Protein 2C1I (pdb70)

Organism: Streptococcus pneumoniae (strain ATCC BAA-255 / R6) (NCBI:txid171101)

Structure (mmCIF, N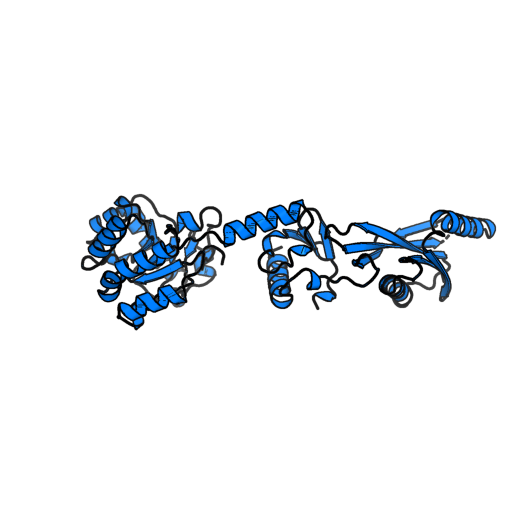/CA/C/O backbone):
data_2C1I
#
_entry.id   2C1I
#
_cell.length_a   56.275
_cell.length_b   79.239
_cell.length_c   100.377
_cell.angle_alpha   90.00
_cell.angle_beta   90.00
_cell.angle_gamma   90.00
#
_symmetry.space_group_name_H-M   'P 21 21 21'
#
loop_
_entity.id
_entity.type
_entity.pdbx_description
1 polymer 'PEPTIDOGLYCAN GLCNAC DEACETYLASE'
2 non-polymer '2-(N-MORPHOLINO)-ETHANESULFONIC ACID'
3 non-polymer 'ZINC ION'
4 non-polymer 'SULFATE ION'
5 water water
#
loop_
_atom_site.group_PDB
_atom_site.id
_atom_site.type_symbol
_atom_site.label_atom_id
_atom_site.label_alt_id
_atom_site.label_comp_id
_atom_site.label_asym_id
_atom_site.label_entity_id
_atom_site.label_seq_id
_atom_site.pdbx_PDB_ins_code
_atom_site.Cartn_x
_atom_site.Cartn_y
_atom_site.Cartn_z
_atom_site.occupancy
_atom_site.B_iso_or_equiv
_atom_site.auth_seq_id
_atom_site.auth_comp_id
_atom_site.auth_asym_id
_atom_site.auth_atom_id
_atom_site.pdbx_PDB_model_num
ATOM 1 N N . PHE A 1 14 ? 55.957 2.696 48.503 1.00 33.33 46 PHE A N 1
ATOM 2 C CA . PHE A 1 14 ? 54.857 2.984 47.516 1.00 33.27 46 PHE A CA 1
ATOM 3 C C . PHE A 1 14 ? 53.812 3.947 48.087 1.00 32.09 46 PHE A C 1
ATOM 4 O O . PHE A 1 14 ? 53.448 4.948 47.460 1.00 31.17 46 PHE A O 1
ATOM 12 N N . GLU A 1 15 ? 53.301 3.623 49.269 1.00 30.78 47 GLU A N 1
ATOM 13 C CA . GLU A 1 15 ? 52.265 4.420 49.896 1.00 29.68 47 GLU A CA 1
ATOM 14 C C . GLU A 1 15 ? 52.736 5.839 50.057 1.00 27.11 47 GLU A C 1
ATOM 15 O O . GLU A 1 15 ? 51.970 6.798 49.850 1.00 24.66 47 GLU A O 1
ATOM 21 N N . GLN A 1 16 ? 54.000 5.986 50.426 1.00 26.84 48 GLN A N 1
ATOM 22 C CA . GLN A 1 16 ? 54.623 7.295 50.592 1.00 26.93 48 GLN A CA 1
ATOM 23 C C . GLN A 1 16 ? 54.737 8.040 49.253 1.00 26.05 48 GLN A C 1
ATOM 24 O O . GLN A 1 16 ? 54.675 9.292 49.187 1.00 23.71 48 GLN A O 1
ATOM 30 N N . LYS A 1 17 ? 54.895 7.288 48.172 1.00 24.47 49 LYS A N 1
ATOM 31 C CA . LYS A 1 17 ? 54.988 7.922 46.873 1.00 23.62 49 LYS A CA 1
ATOM 32 C C . LYS A 1 17 ? 53.609 8.509 46.505 1.00 22.06 49 LYS A C 1
ATOM 33 O O . LYS A 1 17 ? 53.519 9.617 45.968 1.00 19.96 49 LYS A O 1
ATOM 39 N N . ILE A 1 18 ? 52.522 7.786 46.777 1.00 21.19 50 ILE A N 1
ATOM 40 C CA . ILE A 1 18 ? 51.154 8.245 46.524 1.00 20.05 50 ILE A CA 1
ATOM 41 C C . ILE A 1 18 ? 50.897 9.497 47.391 1.00 17.46 50 ILE A C 1
ATOM 42 O O . ILE A 1 18 ? 50.314 10.507 46.927 1.00 16.95 50 ILE A O 1
ATOM 47 N N . GLU A 1 19 ? 51.319 9.467 48.657 1.00 16.89 51 GLU A N 1
ATOM 48 C CA . GLU A 1 19 ? 51.168 10.611 49.538 1.00 16.94 51 GLU A CA 1
ATOM 49 C C . GLU A 1 19 ? 51.894 11.799 48.977 1.00 15.49 51 GLU A C 1
ATOM 50 O O . GLU A 1 19 ? 51.360 12.904 49.030 1.00 15.21 51 GLU A O 1
ATOM 56 N N . SER A 1 20 ? 53.067 11.602 48.380 1.00 15.32 52 SER A N 1
ATOM 57 C CA . SER A 1 20 ? 53.825 12.744 47.834 1.00 15.46 52 SER A CA 1
ATOM 58 C C . SER A 1 20 ? 53.123 13.324 46.639 1.00 13.98 52 SER A C 1
ATOM 59 O O . SER A 1 20 ? 53.089 14.534 46.481 1.00 13.95 52 SER A O 1
ATOM 62 N N . LEU A 1 21 ? 52.507 12.476 45.808 1.00 13.59 53 LEU A N 1
ATOM 63 C CA . LEU A 1 21 ? 51.728 13.002 44.651 1.00 13.10 53 LEU A CA 1
ATOM 64 C C . LEU A 1 21 ? 50.553 13.845 45.129 1.00 12.61 53 LEU A C 1
ATOM 65 O O . LEU A 1 21 ? 50.299 14.900 44.600 1.00 13.58 53 LEU A O 1
ATOM 70 N N . LYS A 1 22 ? 49.845 13.366 46.153 1.00 12.99 54 LYS A N 1
ATOM 71 C CA . LYS A 1 22 ? 48.717 14.119 46.701 1.00 12.95 54 LYS A CA 1
ATOM 72 C C . LYS A 1 22 ? 49.187 15.415 47.320 1.00 11.53 54 LYS A C 1
ATOM 73 O O . LYS A 1 22 ? 48.538 16.456 47.147 1.00 12.03 54 LYS A O 1
ATOM 79 N N . LYS A 1 23 ? 50.340 15.386 48.011 1.00 11.74 55 LYS A N 1
ATOM 80 C CA . LYS A 1 23 ? 50.843 16.605 48.630 1.00 11.45 55 LYS A CA 1
ATOM 81 C C . LYS A 1 23 ? 51.255 17.612 47.526 1.00 12.18 55 LYS A C 1
ATOM 82 O O . LYS A 1 23 ? 50.953 18.801 47.625 1.00 12.77 55 LYS A O 1
ATOM 88 N N . GLU A 1 24 ? 51.902 17.129 46.478 1.00 11.88 56 GLU A N 1
ATOM 89 C CA . GLU A 1 24 ? 52.338 18.024 45.395 1.00 12.54 56 GLU A CA 1
ATOM 90 C C . GLU A 1 24 ? 51.126 18.707 44.782 1.00 11.84 56 GLU A C 1
ATOM 91 O O . GLU A 1 24 ? 51.144 19.941 44.534 1.00 12.12 56 GLU A O 1
ATOM 97 N N . LYS A 1 25 ? 50.054 17.940 44.509 1.00 11.98 57 LYS A N 1
ATOM 98 C CA . LYS A 1 25 ? 48.881 18.541 43.898 1.00 12.01 57 LYS A CA 1
ATOM 99 C C . LYS A 1 25 ? 48.201 19.531 44.824 1.00 11.74 57 LYS A C 1
ATOM 100 O O . LYS A 1 25 ? 47.741 20.571 44.345 1.00 12.86 57 LYS A O 1
ATOM 106 N N . ASP A 1 26 ? 48.142 19.259 46.143 1.00 11.60 58 ASP A N 1
ATOM 107 C CA . ASP A 1 26 ? 47.599 20.275 47.028 1.00 12.63 58 ASP A CA 1
ATOM 108 C C . ASP A 1 26 ? 48.462 21.515 47.051 1.00 12.91 58 ASP A C 1
ATOM 109 O O . ASP A 1 26 ? 47.959 22.644 47.080 1.00 13.75 58 ASP A O 1
ATOM 114 N N . ASP A 1 27 ? 49.778 21.327 47.054 1.00 12.22 59 ASP A N 1
ATOM 115 C CA . ASP A 1 27 ? 50.640 22.490 47.076 1.00 12.79 59 ASP A CA 1
ATOM 116 C C . ASP A 1 27 ? 50.432 23.334 45.816 1.00 13.20 59 ASP A C 1
ATOM 117 O O . ASP A 1 27 ? 50.512 24.573 45.877 1.00 14.58 59 ASP A O 1
ATOM 122 N N . GLN A 1 28 ? 50.211 22.678 44.669 1.00 12.04 60 GLN A N 1
ATOM 123 C CA . GLN A 1 28 ? 50.002 23.365 43.400 1.00 13.08 60 GLN A CA 1
ATOM 124 C C . GLN A 1 28 ? 48.634 24.001 43.280 1.00 13.51 60 GLN A C 1
ATOM 125 O O . GLN A 1 28 ? 48.504 25.080 42.679 1.00 15.29 60 GLN A O 1
ATOM 131 N N . LEU A 1 29 ? 47.584 23.305 43.769 1.00 13.88 61 LEU A N 1
ATOM 132 C CA . LEU A 1 29 ? 46.226 23.602 43.354 1.00 15.66 61 LEU A CA 1
ATOM 133 C C . LEU A 1 29 ? 45.243 23.903 44.457 1.00 14.84 61 LEU A C 1
ATOM 134 O O . LEU A 1 29 ? 44.073 24.179 44.164 1.00 16.88 61 LEU A O 1
ATOM 139 N N . SER A 1 30 ? 45.652 23.844 45.719 1.00 16.42 62 SER A N 1
ATOM 140 C CA . SER A 1 30 ? 44.629 23.960 46.756 1.00 17.74 62 SER A CA 1
ATOM 141 C C . SER A 1 30 ? 43.862 25.307 46.688 1.00 18.12 62 SER A C 1
ATOM 142 O O . SER A 1 30 ? 42.629 25.353 46.874 1.00 18.21 62 SER A O 1
ATOM 145 N N . GLU A 1 31 ? 44.561 26.393 46.397 1.00 18.31 63 GLU A N 1
ATOM 146 C CA . GLU A 1 31 ? 44.018 27.750 46.414 1.00 20.95 63 GLU A CA 1
ATOM 147 C C . GLU A 1 31 ? 43.090 27.997 45.259 1.00 19.98 63 GLU A C 1
ATOM 148 O O . GLU A 1 31 ? 43.414 27.682 44.113 1.00 22.37 63 GLU A O 1
ATOM 154 N N . GLY A 1 32 ? 41.913 28.540 45.560 1.00 19.46 64 GLY A N 1
ATOM 155 C CA . GLY A 1 32 ? 40.964 28.899 44.487 1.00 19.68 64 GLY A CA 1
ATOM 156 C C . GLY A 1 32 ? 40.156 27.740 43.936 1.00 16.96 64 GLY A C 1
ATOM 157 O O . GLY A 1 32 ? 39.374 27.892 43.002 1.00 18.29 64 GLY A O 1
ATOM 158 N N . ASN A 1 33 ? 40.317 26.567 44.563 1.00 16.41 65 ASN A N 1
ATOM 159 C CA . ASN A 1 33 ? 39.628 25.341 44.191 1.00 15.66 65 ASN A CA 1
ATOM 160 C C . ASN A 1 33 ? 39.020 24.663 45.398 1.00 15.36 65 ASN A C 1
ATOM 161 O O . ASN A 1 33 ? 39.453 24.891 46.515 1.00 17.30 65 ASN A O 1
ATOM 166 N N . GLN A 1 34 ? 38.001 23.844 45.176 1.00 15.10 66 GLN A N 1
ATOM 167 C CA . GLN A 1 34 ? 37.510 22.916 46.183 1.00 14.70 66 GLN A CA 1
ATOM 168 C C . GLN A 1 34 ? 37.830 21.519 45.681 1.00 14.18 66 GLN A C 1
ATOM 169 O O . GLN A 1 34 ? 37.619 21.163 44.524 1.00 15.36 66 GLN A O 1
ATOM 175 N N . LYS A 1 35 ? 38.352 20.717 46.578 1.00 13.88 67 LYS A N 1
ATOM 176 C CA . LYS A 1 35 ? 38.869 19.382 46.232 1.00 13.82 67 LYS A CA 1
ATOM 177 C C . LYS A 1 35 ? 37.834 18.309 46.542 1.00 13.84 67 LYS A C 1
ATOM 178 O O . LYS A 1 35 ? 37.421 18.167 47.694 1.00 14.94 67 LYS A O 1
ATOM 184 N N . GLU A 1 36 ? 37.494 17.541 45.526 1.00 13.08 68 GLU A N 1
ATOM 185 C CA . GLU A 1 36 ? 36.615 16.370 45.662 1.00 13.83 68 GLU A CA 1
ATOM 186 C C . GLU A 1 36 ? 37.491 15.109 45.574 1.00 13.02 68 GLU A C 1
ATOM 187 O O . GLU A 1 36 ? 38.456 15.076 44.811 1.00 13.93 68 GLU A O 1
ATOM 193 N N . HIS A 1 37 ? 37.141 14.084 46.328 1.00 12.14 69 HIS A N 1
ATOM 194 C CA . HIS A 1 37 ? 37.908 12.853 46.348 1.00 11.54 69 HIS A CA 1
ATOM 195 C C . HIS A 1 37 ? 36.936 11.682 46.443 1.00 11.60 69 HIS A C 1
ATOM 196 O O . HIS A 1 37 ? 35.996 11.704 47.265 1.00 12.29 69 HIS A O 1
ATOM 203 N N . PHE A 1 38 ? 37.159 10.652 45.616 1.00 12.46 70 PHE A N 1
ATOM 204 C CA . PHE A 1 38 ? 36.253 9.497 45.600 1.00 13.43 70 PHE A CA 1
ATOM 205 C C . PHE A 1 38 ? 36.936 8.401 44.843 1.00 15.10 70 PHE A C 1
ATOM 206 O O . PHE A 1 38 ? 37.893 8.607 44.149 1.00 15.81 70 PHE A O 1
ATOM 214 N N . ARG A 1 39 ? 36.405 7.197 44.977 1.00 17.22 71 ARG A N 1
ATOM 215 C CA . ARG A 1 39 ? 36.844 6.107 44.126 1.00 19.71 71 ARG A CA 1
ATOM 216 C C . ARG A 1 39 ? 35.714 5.737 43.183 1.00 21.59 71 ARG A C 1
ATOM 217 O O . ARG A 1 39 ? 34.550 5.851 43.522 1.00 22.36 71 ARG A O 1
ATOM 225 N N . GLN A 1 40 ? 36.080 5.386 41.969 1.00 22.71 72 GLN A N 1
ATOM 226 C CA . GLN A 1 40 ? 35.104 4.879 41.036 1.00 24.51 72 GLN A CA 1
ATOM 227 C C . GLN A 1 40 ? 35.672 3.643 40.387 1.00 24.81 72 GLN A C 1
ATOM 228 O O . GLN A 1 40 ? 36.610 3.736 39.600 1.00 25.71 72 GLN A O 1
ATOM 234 N N . GLY A 1 41 ? 35.058 2.492 40.661 1.00 25.25 73 GLY A N 1
ATOM 235 C CA . GLY A 1 41 ? 35.683 1.252 40.289 1.00 26.56 73 GLY A CA 1
ATOM 236 C C . GLY A 1 41 ? 37.007 1.127 41.022 1.00 26.58 73 GLY A C 1
ATOM 237 O O . GLY A 1 41 ? 37.073 1.372 42.241 1.00 28.54 73 GLY A O 1
ATOM 238 N N . GLN A 1 42 ? 38.046 0.726 40.296 1.00 26.03 74 GLN A N 1
ATOM 239 C CA . GLN A 1 42 ? 39.371 0.553 40.888 1.00 26.20 74 GLN A CA 1
ATOM 240 C C . GLN A 1 42 ? 40.122 1.892 40.916 1.00 25.55 74 GLN A C 1
ATOM 241 O O . GLN A 1 42 ? 41.251 1.983 41.434 1.00 27.71 74 GLN A O 1
ATOM 247 N N . ALA A 1 43 ? 39.513 2.931 40.354 1.00 23.70 75 ALA A N 1
ATOM 248 C CA . ALA A 1 43 ? 40.234 4.206 4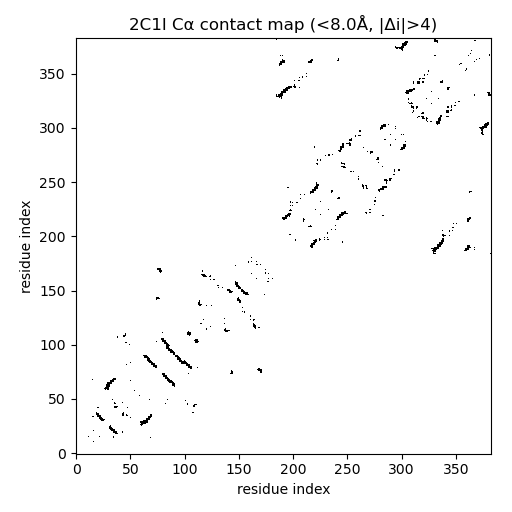0.231 1.00 22.22 75 ALA A CA 1
ATOM 249 C C . ALA A 1 43 ? 40.026 5.094 41.453 1.00 20.77 75 ALA A C 1
ATOM 250 O O . ALA A 1 43 ? 38.931 5.153 42.000 1.00 23.40 75 ALA A O 1
ATOM 252 N N . GLU A 1 44 ? 41.094 5.725 41.920 1.00 18.06 76 GLU A N 1
ATOM 253 C CA . GLU A 1 44 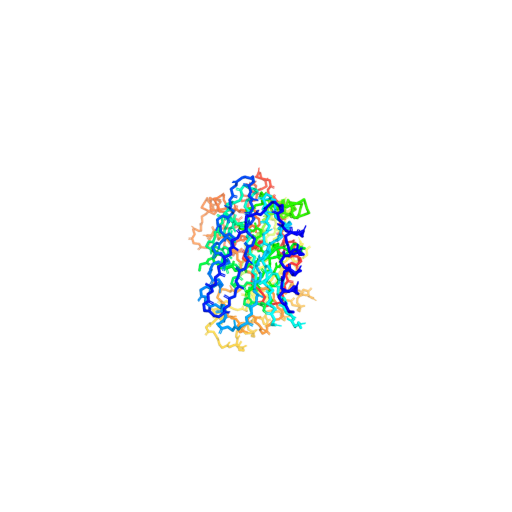? 40.982 6.812 42.896 1.00 16.57 76 GLU A CA 1
ATOM 254 C C . GLU A 1 44 ? 41.057 8.146 42.172 1.00 15.37 76 GLU A C 1
ATOM 255 O O . GLU A 1 44 ? 41.981 8.359 41.378 1.00 16.99 76 GLU A O 1
ATOM 261 N N . VAL A 1 45 ? 40.102 9.031 42.465 1.00 13.82 77 VAL A N 1
ATOM 262 C CA . VAL A 1 45 ? 39.980 10.304 41.741 1.00 13.65 77 VAL A CA 1
ATOM 263 C C . VAL A 1 45 ? 40.036 11.500 42.712 1.00 12.74 77 VAL A C 1
ATOM 264 O O . VAL A 1 45 ? 39.384 11.475 43.757 1.00 13.42 77 VAL A O 1
ATOM 268 N N . ILE A 1 46 ? 40.804 12.534 42.322 1.00 12.03 78 ILE A N 1
ATOM 269 C CA . ILE A 1 46 ? 40.863 13.796 43.023 1.00 11.98 78 ILE A CA 1
ATOM 270 C C . ILE A 1 46 ? 40.623 14.892 41.995 1.00 12.49 78 ILE A C 1
ATOM 271 O O . ILE A 1 46 ? 41.324 14.971 40.982 1.00 14.32 78 ILE A O 1
ATOM 276 N N . ALA A 1 47 ? 39.548 15.676 42.194 1.00 12.94 79 ALA A N 1
ATOM 277 C CA . ALA A 1 47 ? 39.169 16.743 41.275 1.00 13.12 79 ALA A CA 1
ATOM 278 C C . ALA A 1 47 ? 39.247 18.070 42.004 1.00 13.00 79 ALA A C 1
ATOM 279 O O . ALA A 1 47 ? 38.638 18.204 43.098 1.00 13.98 79 ALA A O 1
ATOM 281 N N . TYR A 1 48 ? 39.906 19.045 41.375 1.00 12.67 80 TYR A N 1
ATOM 282 C CA . TYR A 1 48 ? 39.942 20.413 41.897 1.00 13.13 80 TYR A CA 1
ATOM 283 C C . TYR A 1 48 ? 38.984 21.261 41.094 1.00 14.21 80 TYR A C 1
ATOM 284 O O . TYR A 1 48 ? 39.263 21.553 39.933 1.00 16.25 80 TYR A O 1
ATOM 293 N N . TYR A 1 49 ? 37.840 21.601 41.686 1.00 15.17 81 TYR A N 1
ATOM 294 C CA . TYR A 1 49 ? 36.816 22.403 41.001 1.00 16.15 81 TYR A CA 1
ATOM 295 C C . TYR A 1 49 ? 37.094 23.852 41.305 1.00 15.67 81 TYR A C 1
ATOM 296 O O . TYR A 1 49 ? 37.193 24.236 42.460 1.00 16.87 81 TYR A O 1
ATOM 305 N N . PRO A 1 50 ? 37.120 24.699 40.269 1.00 17.09 82 PRO A N 1
ATOM 306 C CA . PRO A 1 50 ? 37.455 26.072 40.480 1.00 16.54 82 PRO A CA 1
ATOM 307 C C . PRO A 1 50 ? 36.311 26.849 41.093 1.00 17.34 82 PRO A C 1
ATOM 308 O O . PRO A 1 50 ? 35.130 26.599 40.790 1.00 17.05 82 PRO A O 1
ATOM 312 N N . LEU A 1 51 ? 36.685 27.822 41.922 1.00 17.97 83 LEU A N 1
ATOM 313 C CA . LEU A 1 51 ? 35.757 28.773 42.533 1.00 19.86 83 LEU A CA 1
ATOM 314 C C . LEU A 1 51 ? 35.700 30.065 41.716 1.00 20.02 83 LEU A C 1
ATOM 315 O O . LEU A 1 51 ? 36.693 30.513 41.144 1.00 20.69 83 LEU A O 1
ATOM 320 N N . GLN A 1 52 ? 34.530 30.678 41.686 1.00 20.17 84 GLN A N 1
ATOM 321 C CA . GLN A 1 52 ? 34.440 32.064 41.201 1.00 23.01 84 GLN A CA 1
ATOM 322 C C . GLN A 1 52 ? 33.831 32.780 42.382 1.00 23.94 84 GLN A C 1
ATOM 323 O O . GLN A 1 52 ? 32.700 32.480 42.786 1.00 24.12 84 GLN A O 1
ATOM 329 N N . GLY A 1 53 ? 34.647 33.656 42.976 1.00 26.68 85 GLY A N 1
ATOM 330 C CA . GLY A 1 53 ? 34.460 34.096 44.350 1.00 28.68 85 GLY A CA 1
ATOM 331 C C . GLY A 1 53 ? 34.522 32.926 45.319 1.00 29.39 85 GLY A C 1
ATOM 332 O O . GLY A 1 53 ? 35.603 32.331 45.549 1.00 32.07 85 GLY A O 1
ATOM 333 N N . GLU A 1 54 ? 33.355 32.601 45.872 1.00 30.81 86 GLU A N 1
ATOM 334 C CA . GLU A 1 54 ? 33.204 31.586 46.909 1.00 30.26 86 GLU A CA 1
ATOM 335 C C . GLU A 1 54 ? 32.257 30.490 46.445 1.00 29.36 86 GLU A C 1
ATOM 336 O O . GLU A 1 54 ? 31.747 29.708 47.260 1.00 31.80 86 GLU A O 1
ATOM 342 N N . LYS A 1 55 ? 32.042 30.414 45.132 1.00 27.07 87 LYS A N 1
ATOM 343 C CA . LYS A 1 55 ? 31.124 29.461 44.542 1.00 24.00 87 LYS A CA 1
ATOM 344 C C . LYS A 1 55 ? 31.767 28.585 43.436 1.00 22.69 87 LYS A C 1
ATOM 345 O O . LYS A 1 55 ? 32.432 29.091 42.526 1.00 21.31 87 LYS A O 1
ATOM 351 N N . VAL A 1 56 ? 31.549 27.269 43.510 1.00 20.05 88 VAL A N 1
ATOM 352 C CA . VAL A 1 56 ? 32.036 26.354 42.470 1.00 19.60 88 VAL A CA 1
ATOM 353 C C . VAL A 1 56 ? 31.412 26.725 41.120 1.00 18.62 88 VAL A C 1
ATOM 354 O O . VAL A 1 56 ? 30.208 26.976 41.024 1.00 18.28 88 VAL A O 1
ATOM 358 N N . ILE A 1 57 ? 32.230 26.774 40.074 1.00 17.34 89 ILE A N 1
ATOM 359 C CA . ILE A 1 57 ? 31.760 27.076 38.725 1.00 17.24 89 ILE A CA 1
ATOM 360 C C . ILE A 1 57 ? 31.017 25.872 38.195 1.00 16.77 89 ILE A C 1
ATOM 361 O O . ILE A 1 57 ? 31.618 24.819 37.879 1.00 17.02 89 ILE A O 1
ATOM 366 N N . SER A 1 58 ? 29.692 25.993 38.152 1.00 17.30 90 SER A N 1
ATOM 367 C CA . SER A 1 58 ? 28.856 24.812 37.947 1.00 18.59 90 SER A CA 1
ATOM 368 C C . SER A 1 58 ? 29.133 24.089 36.639 1.00 17.17 90 SER A C 1
ATOM 369 O O . SER A 1 58 ? 29.179 22.858 36.622 1.00 18.81 90 SER A O 1
ATOM 372 N N . SER A 1 59 ? 29.323 24.825 35.542 1.00 16.78 91 SER A N 1
ATOM 373 C CA . SER A 1 59 ? 29.457 24.172 34.266 1.00 17.20 91 SER A CA 1
ATOM 374 C C . SER A 1 59 ? 30.837 23.456 34.153 1.00 18.04 91 SER A C 1
ATOM 375 O O . SER A 1 59 ? 30.986 22.537 33.378 1.00 19.47 91 SER A O 1
ATOM 378 N N . VAL A 1 60 ? 31.847 23.853 34.937 1.00 17.20 92 VAL A N 1
ATOM 379 C CA . VAL A 1 60 ? 33.123 23.147 34.944 1.00 18.41 92 VAL A CA 1
ATOM 380 C C . VAL A 1 60 ? 33.012 21.817 35.706 1.00 18.12 92 VAL A C 1
ATOM 381 O O . VAL A 1 60 ? 33.492 20.757 35.245 1.00 19.06 92 VAL A O 1
ATOM 385 N N . ARG A 1 61 ? 32.341 21.869 36.852 1.00 17.88 93 ARG A N 1
ATOM 386 C CA . ARG A 1 61 ? 32.069 20.660 37.636 1.00 19.20 93 ARG A CA 1
ATOM 387 C C . ARG A 1 61 ? 31.309 19.653 36.749 1.00 19.86 93 ARG A C 1
ATOM 388 O O . ARG A 1 61 ? 31.599 18.464 36.733 1.00 20.29 93 ARG A O 1
ATOM 396 N N . GLU A 1 62 ? 30.313 20.128 35.990 1.00 20.33 94 GLU A N 1
ATOM 397 C CA . GLU A 1 62 ? 29.589 19.245 35.080 1.00 21.69 94 GLU A CA 1
ATOM 398 C C . GLU A 1 62 ? 30.450 18.604 34.014 1.00 21.55 94 GLU A C 1
ATOM 399 O O . GLU A 1 62 ? 30.314 17.393 33.743 1.00 22.01 94 GLU A O 1
ATOM 405 N N . LEU A 1 63 ? 31.357 19.379 33.409 1.00 21.07 95 LEU A N 1
ATOM 406 C CA . LEU A 1 63 ? 32.186 18.779 32.375 1.00 21.08 95 LEU A CA 1
ATOM 407 C C . LEU A 1 63 ? 33.073 17.672 32.972 1.00 20.58 95 LEU A C 1
ATOM 408 O O . LEU A 1 63 ? 33.214 16.583 32.398 1.00 19.98 95 LEU A O 1
ATOM 413 N N . ILE A 1 64 ? 33.643 17.930 34.153 1.00 19.32 96 ILE A N 1
ATOM 414 C CA . ILE A 1 64 ? 34.483 16.907 34.831 1.00 19.28 96 ILE A CA 1
ATOM 415 C C . ILE A 1 64 ? 33.652 15.665 35.161 1.00 19.40 96 ILE A C 1
ATOM 416 O O . ILE A 1 64 ? 34.069 14.532 34.901 1.00 18.67 96 ILE A O 1
ATOM 421 N N . ASN A 1 65 ? 32.458 15.878 35.720 1.00 19.40 97 ASN A N 1
ATOM 422 C CA . ASN A 1 65 ? 31.598 14.748 36.096 1.00 20.08 97 ASN A CA 1
ATOM 423 C C . ASN A 1 65 ? 31.194 13.906 34.887 1.00 20.26 97 ASN A C 1
ATOM 424 O O . ASN A 1 65 ? 31.064 12.679 34.972 1.00 20.49 97 ASN A O 1
ATOM 429 N N . GLN A 1 66 ? 31.013 14.567 33.750 1.00 20.85 98 GLN A N 1
ATOM 430 C CA . GLN A 1 66 ? 30.708 13.830 32.552 1.00 21.00 98 GLN A CA 1
ATOM 431 C C . GLN A 1 66 ? 31.841 12.905 32.132 1.00 20.40 98 GLN A C 1
ATOM 432 O O . GLN A 1 66 ? 31.608 11.768 31.706 1.00 20.07 98 GLN A O 1
ATOM 438 N N . ASP A 1 67 ? 33.072 13.390 32.271 1.00 19.19 99 ASP A N 1
ATOM 439 C CA . ASP A 1 67 ? 34.209 12.567 31.917 1.00 18.73 99 ASP A CA 1
ATOM 440 C C . ASP A 1 67 ? 34.318 11.382 32.888 1.00 18.67 99 ASP A C 1
ATOM 441 O O . ASP A 1 67 ? 34.597 10.250 32.473 1.00 19.53 99 ASP A O 1
ATOM 446 N N . VAL A 1 68 ? 34.104 11.646 34.183 1.00 18.40 100 VAL A N 1
ATOM 447 C CA . VAL A 1 68 ? 34.065 10.574 35.173 1.00 19.65 100 VAL A CA 1
ATOM 448 C C . VAL A 1 68 ? 33.039 9.461 34.816 1.00 20.90 100 VAL A C 1
ATOM 449 O O . VAL A 1 68 ? 33.304 8.262 34.928 1.00 21.43 100 VAL A O 1
ATOM 453 N N . LYS A 1 69 ? 31.855 9.849 34.367 1.00 23.67 101 LYS A N 1
ATOM 454 C CA . LYS A 1 69 ? 30.832 8.835 34.005 1.00 25.47 101 LYS A CA 1
ATOM 455 C C . LYS A 1 69 ? 31.180 8.000 32.796 1.00 26.85 101 LYS A C 1
ATOM 456 O O . LYS A 1 69 ? 30.923 6.794 32.751 1.00 25.99 101 LYS A O 1
ATOM 462 N N . ASP A 1 70 ? 31.760 8.644 31.799 1.00 28.65 102 ASP A N 1
ATOM 463 C CA . ASP A 1 70 ? 31.770 8.045 30.465 1.00 30.75 102 ASP A CA 1
ATOM 464 C C . ASP A 1 70 ? 33.113 7.469 30.092 1.00 32.05 102 ASP A C 1
ATOM 465 O O . ASP A 1 70 ? 33.190 6.463 29.383 1.00 32.67 102 ASP A O 1
ATOM 470 N N . LYS A 1 71 ? 34.169 8.125 30.553 1.00 32.21 103 LYS A N 1
ATOM 471 C CA . LYS A 1 71 ? 35.498 7.890 30.009 1.00 33.91 103 LYS A CA 1
ATOM 472 C C . LYS A 1 71 ? 36.504 7.430 31.051 1.00 34.53 103 LYS A C 1
ATOM 473 O O . LYS A 1 71 ? 37.614 7.013 30.709 1.00 35.46 103 LYS A O 1
ATOM 479 N N . LEU A 1 72 ? 36.122 7.515 32.320 1.00 35.20 104 LEU A N 1
ATOM 480 C CA . LEU A 1 72 ? 37.002 7.077 33.396 1.00 35.99 104 LEU A CA 1
ATOM 481 C C . LEU A 1 72 ? 37.041 5.555 33.435 1.00 36.29 104 LEU A C 1
ATOM 482 O O . LEU A 1 72 ? 36.020 4.907 33.642 1.00 36.68 104 LEU A O 1
ATOM 487 N N . GLU A 1 73 ? 38.223 4.981 33.245 1.00 36.55 105 GLU A N 1
ATOM 488 C CA . GLU A 1 73 ? 38.350 3.525 33.204 1.00 36.94 105 GLU A CA 1
ATOM 489 C C . GLU A 1 73 ? 38.612 2.938 34.578 1.00 36.64 105 GLU A C 1
ATOM 490 O O . GLU A 1 73 ? 39.301 3.547 35.396 1.00 37.24 105 GLU A O 1
ATOM 496 N N . SER A 1 74 ? 38.038 1.762 34.835 1.00 36.64 106 SER A N 1
ATOM 497 C CA . SER A 1 74 ? 38.208 1.091 36.122 1.00 36.20 106 SER A CA 1
ATOM 498 C C . SER A 1 74 ? 39.532 0.327 36.172 1.00 36.02 106 SER A C 1
ATOM 499 O O . SER A 1 74 ? 39.565 -0.914 36.181 1.00 36.74 106 SER A O 1
ATOM 502 N N . LYS A 1 75 ? 40.622 1.094 36.193 1.00 35.00 107 LYS A N 1
ATOM 503 C CA . LYS A 1 75 ? 41.982 0.567 36.293 1.00 34.03 107 LYS A CA 1
ATOM 504 C C . LYS A 1 75 ? 42.543 1.020 37.653 1.00 32.50 107 LYS A C 1
ATOM 505 O O . LYS A 1 75 ? 42.015 1.970 38.275 1.00 31.72 107 LYS A O 1
ATOM 511 N N . ASP A 1 76 ? 43.581 0.335 38.131 1.00 30.73 108 ASP A N 1
ATOM 512 C CA . ASP A 1 76 ? 44.251 0.698 39.372 1.00 29.65 108 ASP A CA 1
ATOM 513 C C . ASP A 1 76 ? 45.113 1.921 39.093 1.00 28.33 108 ASP A C 1
ATOM 514 O O . ASP A 1 76 ? 46.334 1.837 38.822 1.00 27.93 108 ASP A O 1
ATOM 519 N N . ASN A 1 77 ? 44.447 3.067 39.112 1.00 25.13 109 ASN A N 1
ATOM 520 C CA . ASN A 1 77 ? 45.157 4.308 38.900 1.00 23.34 109 ASN A CA 1
ATOM 521 C C . ASN A 1 77 ? 44.722 5.387 39.878 1.00 20.68 109 ASN A C 1
ATOM 522 O O . ASN A 1 77 ? 43.730 5.255 40.594 1.00 19.62 109 ASN A O 1
ATOM 527 N N . LEU A 1 78 ? 45.507 6.454 39.884 1.00 17.07 110 LEU A N 1
ATOM 528 C CA . LEU A 1 78 ? 45.177 7.693 40.611 1.00 16.39 110 LEU A CA 1
ATOM 529 C C . LEU A 1 78 ? 44.977 8.790 39.554 1.00 14.62 110 LEU A C 1
ATOM 530 O O . LEU A 1 78 ? 45.867 9.001 38.737 1.00 15.14 110 LEU A O 1
ATOM 535 N N . VAL A 1 79 ? 43.781 9.397 39.507 1.00 14.79 111 VAL A N 1
ATOM 536 C CA . VAL A 1 79 ? 43.409 10.345 38.459 1.00 13.77 111 VAL A CA 1
ATOM 537 C C . VAL A 1 79 ? 43.178 11.705 39.098 1.00 13.97 111 VAL A C 1
ATOM 538 O O . VAL A 1 79 ? 42.438 11.810 40.102 1.00 14.95 111 VAL A O 1
ATOM 542 N N . PHE A 1 80 ? 43.778 12.745 38.539 1.00 13.12 112 PHE A N 1
ATOM 543 C CA . PHE A 1 80 ? 43.520 14.124 38.938 1.00 13.41 112 PHE A CA 1
ATOM 544 C C . PHE A 1 80 ? 42.865 14.891 37.824 1.00 13.42 112 PHE A C 1
ATOM 545 O O . PHE A 1 80 ? 43.229 14.755 36.653 1.00 15.82 112 PHE A O 1
ATOM 553 N N . TYR A 1 81 ? 41.890 15.713 38.193 1.00 13.42 113 TYR A N 1
ATOM 554 C CA . TYR A 1 81 ? 41.339 16.732 37.304 1.00 13.18 113 TYR A CA 1
ATOM 555 C C . TYR A 1 81 ? 41.566 18.095 37.926 1.00 13.91 113 TYR A C 1
ATOM 556 O O . TYR A 1 81 ? 41.459 18.281 39.136 1.00 14.65 113 TYR A O 1
ATOM 565 N N . TYR A 1 82 ? 41.901 19.072 37.086 1.00 14.98 114 TYR A N 1
ATOM 566 C CA . TYR A 1 82 ? 42.012 20.446 37.544 1.00 15.45 114 TYR A CA 1
ATOM 567 C C . TYR A 1 82 ? 41.904 21.382 36.363 1.00 15.14 114 TYR A C 1
ATOM 568 O O . TYR A 1 82 ? 41.834 20.931 35.212 1.00 16.75 114 TYR A O 1
ATOM 577 N N . THR A 1 83 ? 41.876 22.684 36.659 1.00 16.16 115 THR A N 1
ATOM 578 C CA . THR A 1 83 ? 41.654 23.671 35.579 1.00 15.74 115 THR A CA 1
ATOM 579 C C . THR A 1 83 ? 42.561 24.870 35.719 1.00 17.77 115 THR A C 1
ATOM 580 O O . THR A 1 83 ? 43.182 25.117 36.781 1.00 19.03 115 THR A O 1
ATOM 584 N N . GLU A 1 84 ? 42.621 25.629 34.633 1.00 16.72 116 GLU A N 1
ATOM 585 C CA . GLU A 1 84 ? 43.256 26.921 34.680 1.00 18.83 116 GLU A CA 1
ATOM 586 C C . GLU A 1 84 ? 42.398 27.879 33.921 1.00 17.89 116 GLU A C 1
ATOM 587 O O . GLU A 1 84 ? 41.839 27.502 32.936 1.00 18.84 116 GLU A O 1
ATOM 593 N N . GLN A 1 85 ? 42.301 29.102 34.414 1.00 17.73 117 GLN A N 1
ATOM 594 C CA . GLN A 1 85 ? 41.627 30.147 33.677 1.00 18.16 117 GLN A CA 1
ATOM 595 C C . GLN A 1 85 ? 42.543 30.746 32.595 1.00 17.52 117 GLN A C 1
ATOM 596 O O . GLN A 1 85 ? 43.744 30.897 32.793 1.00 19.12 117 GLN A O 1
ATOM 602 N N . GLU A 1 86 ? 41.974 31.055 31.446 1.00 17.05 118 GLU A N 1
ATOM 603 C CA . GLU A 1 86 ? 42.701 31.739 30.402 1.00 18.69 118 GLU A CA 1
ATOM 604 C C . GLU A 1 86 ? 41.769 32.777 29.797 1.00 16.63 118 GLU A C 1
ATOM 605 O O . GLU A 1 86 ? 40.531 32.708 29.952 1.00 17.87 118 GLU A O 1
ATOM 611 N N . GLU A 1 87 ? 42.351 33.743 29.104 1.00 17.08 119 GLU A N 1
ATOM 612 C CA . GLU A 1 87 ? 41.570 34.673 28.291 1.00 17.92 119 GLU A CA 1
ATOM 613 C C . GLU A 1 87 ? 40.916 33.942 27.140 1.00 18.06 119 GLU A C 1
ATOM 614 O O . GLU A 1 87 ? 41.438 32.933 26.662 1.00 18.61 119 GLU A O 1
ATOM 620 N N . SER A 1 88 ? 39.778 34.434 26.688 1.00 17.43 120 SER A N 1
ATOM 621 C CA . SER A 1 88 ? 39.064 33.781 25.613 1.00 18.01 120 SER A CA 1
ATOM 622 C C . SER A 1 88 ? 39.359 34.438 24.275 1.00 18.43 120 SER A C 1
ATOM 623 O O . SER A 1 88 ? 39.099 33.839 23.228 1.00 20.43 120 SER A O 1
ATOM 626 N N . GLY A 1 89 ? 39.848 35.678 24.301 1.00 17.65 121 GLY A N 1
ATOM 627 C CA . GLY A 1 89 ? 39.993 36.479 23.059 1.00 18.49 121 GLY A CA 1
ATOM 628 C C . GLY A 1 89 ? 38.743 37.287 22.740 1.00 18.90 121 GLY A C 1
ATOM 629 O O . GLY A 1 89 ? 38.757 38.011 21.761 1.00 19.08 121 GLY A O 1
ATOM 630 N N . LEU A 1 90 ? 37.681 37.129 23.544 1.00 18.07 122 LEU A N 1
ATOM 631 C CA . LEU A 1 90 ? 36.428 37.924 23.449 1.00 18.50 122 LEU A CA 1
ATOM 632 C C . LEU A 1 90 ? 36.274 38.722 24.733 1.00 18.86 122 LEU A C 1
ATOM 633 O O . LEU A 1 90 ? 36.701 38.268 25.818 1.00 19.23 122 LEU A O 1
ATOM 638 N N . LYS A 1 91 ? 35.647 39.891 24.633 1.00 18.49 123 LYS A N 1
ATOM 639 C CA . LYS A 1 91 ? 35.504 40.810 25.763 1.00 19.38 123 LYS A CA 1
ATOM 640 C C . LYS A 1 91 ? 34.482 40.260 26.762 1.00 18.75 123 LYS A C 1
ATOM 641 O O . LYS A 1 91 ? 33.378 39.867 26.381 1.00 18.50 123 LYS A O 1
ATOM 647 N N . GLY A 1 92 ? 34.903 40.166 28.029 1.00 19.03 124 GLY A N 1
ATOM 648 C CA . GLY A 1 92 ? 34.042 39.759 29.134 1.00 20.15 124 GLY A CA 1
ATOM 649 C C . GLY A 1 92 ? 33.817 38.264 29.178 1.00 18.76 124 GLY A C 1
ATOM 650 O O . GLY A 1 92 ? 32.905 37.793 29.874 1.00 21.17 124 GLY A O 1
ATOM 651 N N . VAL A 1 93 ? 34.626 37.512 28.426 1.00 17.01 125 VAL A N 1
ATOM 652 C CA . VAL A 1 93 ? 34.512 36.041 28.423 1.00 16.20 125 VAL A CA 1
ATOM 653 C C . VAL A 1 93 ? 35.864 35.452 28.789 1.00 16.70 125 VAL A C 1
ATOM 654 O O . VAL A 1 93 ? 36.893 35.908 28.290 1.00 16.55 125 VAL A O 1
ATOM 658 N N . VAL A 1 94 ? 35.855 34.467 29.684 1.00 16.29 126 VAL A N 1
ATOM 659 C CA . VAL A 1 94 ? 37.092 33.739 30.049 1.00 16.57 126 VAL A CA 1
ATOM 660 C C . VAL A 1 94 ? 36.898 32.260 29.799 1.00 16.92 126 VAL A C 1
ATOM 661 O O . VAL A 1 94 ? 35.739 31.778 29.719 1.00 17.29 126 VAL A O 1
ATOM 665 N N . ASN A 1 95 ? 38.007 31.529 29.670 1.00 16.23 127 ASN A N 1
ATOM 666 C CA . ASN A 1 95 ? 37.915 30.093 29.493 1.00 17.63 127 ASN A CA 1
ATOM 667 C C . ASN A 1 95 ? 38.446 29.367 30.725 1.00 16.43 127 ASN A C 1
ATOM 668 O O . ASN A 1 95 ? 39.362 29.847 31.376 1.00 16.57 127 ASN A O 1
ATOM 673 N N . ARG A 1 96 ? 37.870 28.203 31.002 1.00 16.97 128 ARG A N 1
ATOM 674 C CA . ARG A 1 96 ? 38.499 27.212 31.882 1.00 16.83 128 ARG A CA 1
ATOM 675 C C . ARG A 1 96 ? 38.942 26.046 31.036 1.00 18.20 128 ARG A C 1
ATOM 676 O O . ARG A 1 96 ? 38.135 25.389 30.402 1.00 19.56 128 ARG A O 1
ATOM 684 N N . ASN A 1 97 ? 40.255 25.804 31.018 1.00 18.32 129 ASN A N 1
ATOM 685 C CA . ASN A 1 97 ? 40.805 24.612 30.406 1.00 19.74 129 ASN A CA 1
ATOM 686 C C . ASN A 1 97 ? 40.884 23.497 31.449 1.00 19.19 129 ASN A C 1
ATOM 687 O O . ASN A 1 97 ? 41.363 23.758 32.562 1.00 18.99 129 ASN A O 1
ATOM 692 N N . VAL A 1 98 ? 40.444 22.285 31.089 1.00 18.59 130 VAL A N 1
ATOM 693 C CA . VAL A 1 98 ? 40.463 21.101 31.999 1.00 18.97 130 VAL A CA 1
ATOM 694 C C . VAL A 1 98 ? 41.571 20.119 31.635 1.00 19.39 130 VAL A C 1
ATOM 695 O O . VAL A 1 98 ? 41.645 19.658 30.483 1.00 19.80 130 VAL A O 1
ATOM 699 N N . THR A 1 99 ? 42.419 19.853 32.630 1.00 18.20 131 THR A N 1
ATOM 700 C CA . THR A 1 99 ? 43.494 18.896 32.553 1.00 18.65 131 THR A CA 1
ATOM 701 C C . THR A 1 99 ? 43.089 17.635 33.332 1.00 17.06 131 THR A C 1
ATOM 702 O O . THR A 1 99 ? 42.564 17.688 34.430 1.00 16.47 131 THR A O 1
ATOM 706 N N . LYS A 1 100 ? 43.392 16.492 32.738 1.00 17.13 132 LYS A N 1
ATOM 707 C CA . LYS A 1 100 ? 43.223 15.186 33.347 1.00 16.78 132 LYS A CA 1
ATOM 708 C C . LYS A 1 100 ? 44.581 14.477 33.392 1.00 16.71 132 LYS A C 1
ATOM 709 O O . LYS A 1 100 ? 45.286 14.361 32.348 1.00 18.38 132 LYS A O 1
ATOM 715 N N . GLN A 1 101 ? 44.965 14.000 34.552 1.00 16.06 133 GLN A N 1
ATOM 716 C CA . GLN A 1 101 ? 46.241 13.296 34.682 1.00 14.80 133 GLN A CA 1
ATOM 717 C C . GLN A 1 101 ? 45.982 11.967 35.292 1.00 14.33 133 GLN A C 1
ATOM 718 O O . GLN A 1 101 ? 45.362 11.899 36.324 1.00 14.92 133 GLN A O 1
ATOM 724 N N . ILE A 1 102 ? 46.520 10.915 34.678 1.00 13.81 134 ILE A N 1
ATOM 725 C CA . ILE A 1 102 ? 46.375 9.576 35.174 1.00 14.75 134 ILE A CA 1
ATOM 726 C C . ILE A 1 102 ? 47.742 9.020 35.564 1.00 14.42 134 ILE A C 1
ATOM 727 O O . ILE A 1 102 ? 48.654 8.921 34.727 1.00 14.43 134 ILE A O 1
ATOM 732 N N . TYR A 1 103 ? 47.866 8.564 36.798 1.00 13.87 135 TYR A N 1
ATOM 733 C CA . TYR A 1 103 ? 49.041 7.854 37.271 1.00 13.43 135 TYR A CA 1
ATOM 734 C C . TYR A 1 103 ? 48.750 6.364 37.360 1.00 14.07 135 TYR A C 1
ATOM 735 O O . TYR A 1 103 ? 47.733 5.952 37.936 1.00 15.74 135 TYR A O 1
ATOM 744 N N . ASP A 1 104 ? 49.701 5.604 36.865 1.00 13.70 136 ASP A N 1
ATOM 745 C CA . ASP A 1 104 ? 49.682 4.127 37.019 1.00 15.60 136 ASP A CA 1
ATOM 746 C C . ASP A 1 104 ? 50.730 3.819 38.090 1.00 17.83 136 ASP A C 1
ATOM 747 O O . ASP A 1 104 ? 51.905 4.081 37.847 1.00 22.26 136 ASP A O 1
ATOM 752 N N . ILE A 1 110 ? 56.260 4.464 38.892 1.00 26.33 142 ILE A N 1
ATOM 753 C CA . ILE A 1 110 ? 55.311 5.569 38.651 1.00 25.13 142 ILE A CA 1
ATOM 754 C C . ILE A 1 110 ? 55.312 6.040 37.192 1.00 23.10 142 ILE A C 1
ATOM 755 O O . ILE A 1 110 ? 56.209 6.770 36.753 1.00 26.45 142 ILE A O 1
ATOM 760 N N . GLU A 1 111 ? 54.294 5.614 36.436 1.00 18.90 143 GLU A N 1
ATOM 761 C CA . GLU A 1 111 ? 54.071 6.145 35.087 1.00 15.44 143 GLU A CA 1
ATOM 762 C C . GLU A 1 111 ? 52.937 7.172 35.203 1.00 14.03 143 GLU A C 1
ATOM 763 O O . GLU A 1 111 ? 52.020 7.027 36.007 1.00 14.08 143 GLU A O 1
ATOM 769 N N . GLU A 1 112 ? 52.979 8.193 34.360 1.00 13.26 144 GLU A N 1
ATOM 770 C CA . GLU A 1 112 ? 51.863 9.138 34.299 1.00 13.04 144 GLU A CA 1
ATOM 771 C C . GLU A 1 112 ? 51.650 9.627 32.885 1.00 12.52 144 GLU A C 1
ATOM 772 O O . GLU A 1 112 ? 52.600 9.740 32.133 1.00 12.53 144 GLU A O 1
ATOM 778 N N . THR A 1 113 ? 50.409 10.001 32.590 1.00 13.08 145 THR A N 1
ATOM 779 C CA . THR A 1 113 ? 50.050 10.668 31.330 1.00 14.07 145 THR A CA 1
ATOM 780 C C . THR A 1 113 ? 49.067 11.748 31.640 1.00 14.64 145 THR A C 1
ATOM 781 O O . THR A 1 113 ? 48.115 11.515 32.387 1.00 16.05 145 THR A O 1
ATOM 785 N N . GLU A 1 114 ? 49.257 12.910 31.009 1.00 15.27 146 GLU A N 1
ATOM 786 C CA . GLU A 1 114 ? 48.293 13.992 31.202 1.00 17.60 146 GLU A CA 1
ATOM 787 C C . GLU A 1 114 ? 47.774 14.415 29.862 1.00 18.59 146 GLU A C 1
ATOM 788 O O . GLU A 1 114 ? 48.448 14.286 28.839 1.00 17.94 146 GLU A O 1
ATOM 794 N N . LYS A 1 115 ? 46.543 14.874 29.872 1.00 19.67 147 LYS A N 1
ATOM 795 C CA . LYS A 1 115 ? 45.933 15.674 28.840 1.00 23.90 147 LYS A CA 1
ATOM 796 C C . LYS A 1 115 ? 45.598 17.135 29.291 1.00 25.03 147 LYS A C 1
ATOM 797 O O . LYS A 1 115 ? 44.733 17.288 30.149 1.00 24.55 147 LYS A O 1
ATOM 803 N N . THR A 1 116 ? 46.246 18.181 28.729 1.00 26.89 148 THR A N 1
ATOM 804 C CA . THR A 1 116 ? 45.761 19.598 28.918 1.00 28.65 148 THR A CA 1
ATOM 805 C C . THR A 1 116 ? 44.635 19.877 27.932 1.00 29.45 148 THR A C 1
ATOM 806 O O . THR A 1 116 ? 44.577 19.261 26.857 1.00 30.80 148 THR A O 1
ATOM 810 N N . SER A 1 117 ? 43.764 20.840 28.250 1.00 30.49 149 SER A N 1
ATOM 811 C CA . SER A 1 117 ? 42.499 20.986 27.535 1.00 31.25 149 SER A CA 1
ATOM 812 C C . SER A 1 117 ? 41.924 19.622 27.084 1.00 30.92 149 SER A C 1
ATOM 813 O O . SER A 1 117 ? 41.660 19.423 25.911 1.00 32.22 149 SER A O 1
ATOM 816 N N . LEU A 1 118 ? 41.766 18.689 28.027 1.00 30.29 150 LEU A N 1
ATOM 817 C CA . LEU A 1 118 ? 40.872 17.539 27.852 1.00 30.50 150 LEU A CA 1
ATOM 818 C C . LEU A 1 118 ? 39.554 18.109 27.368 1.00 30.69 150 LEU A C 1
ATOM 819 O O . LEU A 1 118 ? 38.859 17.505 26.555 1.00 31.63 150 LEU A O 1
ATOM 824 N N . GLY A 1 119 ? 39.220 19.278 27.905 1.00 30.21 151 GLY A N 1
ATOM 825 C CA . GLY A 1 119 ? 38.026 20.028 27.534 1.00 29.75 151 GLY A CA 1
ATOM 826 C C . GLY A 1 119 ? 38.196 21.499 27.870 1.00 29.71 151 GLY A C 1
ATOM 827 O O . GLY A 1 119 ? 39.172 21.898 28.521 1.00 30.42 151 GLY A O 1
ATOM 828 N N . LYS A 1 120 ? 37.233 22.310 27.431 1.00 29.12 152 LYS A N 1
ATOM 829 C CA . LYS A 1 120 ? 37.229 23.728 27.761 1.00 28.64 152 LYS A CA 1
ATOM 830 C C . LYS A 1 120 ? 35.815 24.253 27.896 1.00 27.52 152 LYS A C 1
ATOM 831 O O . LYS A 1 120 ? 34.912 23.814 27.168 1.00 27.79 152 LYS A O 1
ATOM 837 N N . VAL A 1 121 ? 35.609 25.167 28.841 1.00 25.76 153 VAL A N 1
ATOM 838 C CA . VAL A 1 121 ? 34.327 25.869 28.929 1.00 24.48 153 VAL A CA 1
ATOM 839 C C . VAL A 1 121 ? 34.571 27.353 28.847 1.00 22.03 153 VAL A C 1
ATOM 840 O O . VAL A 1 121 ? 35.585 27.856 29.290 1.00 21.10 153 VAL A O 1
ATOM 844 N N . HIS A 1 122 ? 33.667 28.051 28.185 1.00 19.25 154 HIS A N 1
ATOM 845 C CA . HIS A 1 122 ? 33.725 29.508 28.108 1.00 18.00 154 HIS A CA 1
ATOM 846 C C . HIS A 1 122 ? 32.724 30.032 29.129 1.00 16.97 154 HIS A C 1
ATOM 847 O O . HIS A 1 122 ? 31.607 29.479 29.288 1.00 17.98 154 HIS A O 1
ATOM 854 N N . LEU A 1 123 ? 33.097 31.132 29.766 1.00 16.38 155 LEU A N 1
ATOM 855 C CA . LEU A 1 123 ? 32.404 31.640 30.923 1.00 16.89 155 LEU A CA 1
ATOM 856 C C . LEU A 1 123 ? 32.358 33.144 30.912 1.00 17.75 155 LEU A C 1
ATOM 857 O O . LEU A 1 123 ? 33.261 33.799 30.446 1.00 17.49 155 LEU A O 1
ATOM 862 N N . THR A 1 124 ? 31.283 33.695 31.438 1.00 19.32 156 THR A N 1
ATOM 863 C CA . THR A 1 124 ? 31.253 35.091 31.803 1.00 21.09 156 THR A CA 1
ATOM 864 C C . THR A 1 124 ? 32.197 35.253 33.009 1.00 22.34 156 THR A C 1
ATOM 865 O O . THR A 1 124 ? 32.660 34.254 33.640 1.00 21.41 156 THR A O 1
ATOM 869 N N . GLU A 1 125 ? 32.600 36.499 33.279 1.00 25.40 157 GLU A N 1
ATOM 870 C CA . GLU A 1 125 ? 33.509 36.750 34.390 1.00 25.88 157 GLU A CA 1
ATOM 871 C C . GLU A 1 125 ? 32.936 36.285 35.732 1.00 25.70 157 GLU A C 1
ATOM 872 O O . GLU A 1 125 ? 33.697 35.941 36.648 1.00 27.01 157 GLU A O 1
ATOM 878 N N . ASP A 1 126 ? 31.614 36.214 35.839 1.00 25.22 158 ASP A N 1
ATOM 879 C CA . ASP A 1 126 ? 30.982 35.801 37.104 1.00 25.57 158 ASP A CA 1
ATOM 880 C C . ASP A 1 126 ? 30.646 34.308 37.092 1.00 24.24 158 ASP A C 1
ATOM 881 O O . ASP A 1 126 ? 29.884 33.786 37.943 1.00 24.26 158 ASP A O 1
ATOM 886 N N . GLY A 1 127 ? 31.239 33.591 36.146 1.00 22.06 159 GLY A N 1
ATOM 887 C CA . GLY A 1 127 ? 31.186 32.123 36.222 1.00 21.99 159 GLY A CA 1
ATOM 888 C C . GLY A 1 127 ? 29.959 31.437 35.629 1.00 20.42 159 GLY A C 1
ATOM 889 O O . GLY A 1 127 ? 29.708 30.266 35.966 1.00 20.82 159 GLY A O 1
ATOM 890 N N . GLN A 1 128 ? 29.258 32.107 34.705 1.00 20.15 160 GLN A N 1
ATOM 891 C CA . GLN A 1 128 ? 28.070 31.517 34.061 1.00 19.61 160 GLN A CA 1
ATOM 892 C C . GLN A 1 128 ? 28.403 31.072 32.629 1.00 19.59 160 GLN A C 1
ATOM 893 O O . GLN A 1 128 ? 29.383 31.554 32.037 1.00 19.05 160 GLN A O 1
ATOM 899 N N . PRO A 1 129 ? 27.694 30.081 32.079 1.00 18.74 161 PRO A N 1
ATOM 900 C CA . PRO A 1 129 ? 28.054 29.543 30.756 1.00 18.56 161 PRO A CA 1
ATOM 901 C C . PRO A 1 129 ? 27.965 30.585 29.617 1.00 18.70 161 PRO A C 1
ATOM 902 O O . PRO A 1 129 ? 27.027 31.386 29.576 1.00 17.97 161 PRO A O 1
ATOM 906 N N . PHE A 1 130 ? 28.992 30.622 28.761 1.00 17.18 162 PHE A N 1
ATOM 907 C CA . PHE A 1 130 ? 28.941 31.409 27.496 1.00 18.18 162 PHE A CA 1
ATOM 908 C C . PHE A 1 130 ? 29.011 30.457 26.309 1.00 19.35 162 PHE A C 1
ATOM 909 O O . PHE A 1 130 ? 29.942 29.671 26.211 1.00 18.73 162 PHE A O 1
ATOM 917 N N . THR A 1 131 ? 28.039 30.510 25.384 1.00 18.78 163 THR A N 1
ATOM 918 C CA . THR A 1 131 ? 28.042 29.554 24.276 1.00 20.24 163 THR A CA 1
ATOM 919 C C . THR A 1 131 ? 28.152 30.271 22.914 1.00 20.63 163 THR A C 1
ATOM 920 O O . THR A 1 131 ? 27.953 31.497 22.825 1.00 18.64 163 THR A O 1
ATOM 924 N N . LEU A 1 132 ? 28.539 29.530 21.871 1.00 21.57 164 LEU A N 1
ATOM 925 C CA . LEU A 1 132 ? 28.910 30.130 20.580 1.00 22.61 164 LEU A CA 1
ATOM 926 C C . LEU A 1 132 ? 27.830 31.029 19.975 1.00 22.47 164 LEU A C 1
ATOM 927 O O . LEU A 1 132 ? 28.139 32.018 19.314 1.00 19.84 164 LEU A O 1
ATOM 932 N N . ASP A 1 133 ? 26.579 30.665 20.217 1.00 22.40 165 ASP A N 1
ATOM 933 C CA . ASP A 1 133 ? 25.426 31.413 19.688 1.00 23.08 165 ASP A CA 1
ATOM 934 C C . ASP A 1 133 ? 25.351 32.837 20.231 1.00 23.11 165 ASP A C 1
ATOM 935 O O . ASP A 1 133 ? 24.846 33.733 19.553 1.00 21.17 165 ASP A O 1
ATOM 940 N N . GLN A 1 134 ? 25.855 33.057 21.449 1.00 22.91 166 GLN A N 1
ATOM 941 C CA . GLN A 1 134 ? 25.846 34.388 22.078 1.00 22.83 166 GLN A CA 1
ATOM 942 C C . GLN A 1 134 ? 26.765 35.371 21.393 1.00 22.73 166 GLN A C 1
ATOM 943 O O . GLN A 1 134 ? 26.675 36.578 21.619 1.00 22.33 166 GLN A O 1
ATOM 949 N N . LEU A 1 135 ? 27.621 34.858 20.525 1.00 23.30 167 LEU A N 1
ATOM 950 C CA . LEU A 1 135 ? 28.554 35.711 19.803 1.00 23.63 167 LEU A CA 1
ATOM 951 C C . LEU A 1 135 ? 27.864 36.486 18.673 1.00 24.05 167 LEU A C 1
ATOM 952 O O . LEU A 1 135 ? 28.396 37.475 18.159 1.00 24.13 167 LEU A O 1
ATOM 957 N N . PHE A 1 136 ? 26.675 36.023 18.330 1.00 24.17 168 PHE A N 1
ATOM 958 C CA . PHE A 1 136 ? 25.978 36.527 17.155 1.00 24.95 168 PHE A CA 1
ATOM 959 C C . PHE A 1 136 ? 24.658 37.195 17.503 1.00 26.03 168 PHE A C 1
ATOM 960 O O . PHE A 1 136 ? 23.947 36.777 18.403 1.00 24.37 168 PHE A O 1
ATOM 968 N N . SER A 1 137 ? 24.338 38.251 16.750 1.00 26.97 169 SER A N 1
ATOM 969 C CA . SER A 1 137 ? 23.018 38.877 16.811 1.00 28.74 169 SER A CA 1
ATOM 970 C C . SER A 1 137 ? 21.943 37.971 16.202 1.00 29.58 169 SER A C 1
ATOM 971 O O . SER A 1 137 ? 20.788 38.027 16.609 1.00 29.71 169 SER A O 1
ATOM 974 N N . ASP A 1 138 ? 22.344 37.142 15.234 1.00 30.54 170 ASP A N 1
ATOM 975 C CA . ASP A 1 138 ? 21.447 36.219 14.529 1.00 31.36 170 ASP A CA 1
ATOM 976 C C . ASP A 1 138 ? 22.028 34.811 14.500 1.00 31.82 170 ASP A C 1
ATOM 977 O O . ASP A 1 138 ? 22.760 34.462 13.572 1.00 31.57 170 ASP A O 1
ATOM 982 N N . ALA A 1 139 ? 21.690 33.997 15.497 1.00 32.87 171 ALA A N 1
ATOM 983 C CA . ALA A 1 139 ? 22.249 32.648 15.605 1.00 33.60 171 ALA A CA 1
ATOM 984 C C . ALA A 1 139 ? 21.930 31.779 14.390 1.00 34.02 171 ALA A C 1
ATOM 985 O O . ALA A 1 139 ? 22.786 31.026 13.911 1.00 33.75 171 ALA A O 1
ATOM 987 N N . SER A 1 140 ? 20.704 31.907 13.882 1.00 34.45 172 SER A N 1
ATOM 988 C CA . SER A 1 140 ? 20.242 31.087 12.770 1.00 35.15 172 SER A CA 1
ATOM 989 C C . SER A 1 140 ? 21.045 31.353 11.500 1.00 35.37 172 SER A C 1
ATOM 990 O O . SER A 1 140 ? 21.530 30.412 10.856 1.00 34.79 172 SER A O 1
ATOM 993 N N . LYS A 1 141 ? 21.207 32.636 11.167 1.00 35.72 173 LYS A N 1
ATOM 994 C CA . LYS A 1 141 ? 21.979 33.035 9.997 1.00 36.12 173 LYS A CA 1
ATOM 995 C C . LYS A 1 141 ? 23.462 32.704 10.165 1.00 35.90 173 LYS A C 1
ATOM 996 O O . LYS A 1 141 ? 24.116 32.269 9.209 1.00 34.59 173 LYS A O 1
ATOM 1002 N N . ALA A 1 142 ? 23.976 32.898 11.384 1.00 35.99 174 ALA A N 1
ATOM 1003 C CA . ALA A 1 142 ? 25.371 32.598 11.694 1.00 36.22 174 ALA A CA 1
ATOM 1004 C C . ALA A 1 142 ? 25.700 31.124 11.481 1.00 36.22 174 ALA A C 1
ATOM 1005 O O . ALA A 1 142 ? 26.690 30.809 10.821 1.00 34.85 174 ALA A O 1
ATOM 1007 N N . LYS A 1 143 ? 24.869 30.223 12.011 1.00 36.93 175 LYS A N 1
ATOM 1008 C CA . LYS A 1 143 ? 25.068 28.794 11.769 1.00 38.01 175 LYS A CA 1
ATOM 1009 C C . LYS A 1 143 ? 25.122 28.528 10.264 1.00 38.58 175 LYS A C 1
ATOM 1010 O O . LYS A 1 143 ? 26.034 27.854 9.776 1.00 38.35 175 LYS A O 1
ATOM 1016 N N . GLU A 1 144 ? 24.158 29.094 9.540 1.00 39.20 176 GLU A N 1
ATOM 1017 C CA . GLU A 1 144 ? 24.130 29.040 8.082 1.00 39.89 176 GLU A CA 1
ATOM 1018 C C . GLU A 1 144 ? 25.448 29.523 7.453 1.00 40.00 176 GLU A C 1
ATOM 1019 O O . GLU A 1 144 ? 26.037 28.814 6.634 1.00 39.65 176 GLU A O 1
ATOM 1025 N N . GLN A 1 145 ? 25.918 30.705 7.862 1.00 40.30 177 GLN A N 1
ATOM 1026 C CA . GLN A 1 145 ? 27.205 31.238 7.390 1.00 40.99 177 GLN A CA 1
ATOM 1027 C C . GLN A 1 145 ? 28.398 30.371 7.816 1.00 41.31 177 GLN A C 1
ATOM 1028 O O . GLN A 1 145 ? 29.354 30.206 7.050 1.00 41.31 177 GLN A O 1
ATOM 1034 N N . LEU A 1 146 ? 28.331 29.819 9.029 1.00 41.53 178 LEU A N 1
ATOM 1035 C CA . LEU A 1 146 ? 29.390 28.957 9.562 1.00 42.25 178 LEU A CA 1
ATOM 1036 C C . LEU A 1 146 ? 29.509 27.639 8.800 1.00 42.63 178 LEU A C 1
ATOM 1037 O O . LEU A 1 146 ? 30.611 27.240 8.438 1.00 42.64 178 LEU A O 1
ATOM 1042 N N . ILE A 1 147 ? 28.377 26.979 8.563 1.00 43.05 179 ILE A N 1
ATOM 1043 C CA . ILE A 1 147 ? 28.339 25.739 7.780 1.00 43.71 179 ILE A CA 1
ATOM 1044 C C . ILE A 1 147 ? 28.824 25.969 6.336 1.00 44.10 179 ILE A C 1
ATOM 1045 O O . ILE A 1 147 ? 29.563 25.148 5.789 1.00 44.09 179 ILE A O 1
ATOM 1050 N N . LYS A 1 148 ? 28.425 27.093 5.743 1.00 44.62 180 LYS A N 1
ATOM 1051 C CA . LYS A 1 148 ? 28.904 27.488 4.415 1.00 45.24 180 LYS A CA 1
ATOM 1052 C C . LYS A 1 148 ? 30.424 27.647 4.365 1.00 45.72 180 LYS A C 1
ATOM 1053 O O . LYS A 1 148 ? 31.088 26.993 3.559 1.00 45.74 180 LYS A O 1
ATOM 1059 N N . GLU A 1 149 ? 30.972 28.503 5.232 1.00 46.18 181 GLU A N 1
ATOM 1060 C CA . GLU A 1 149 ? 32.422 28.716 5.283 1.00 46.63 181 GLU A CA 1
ATOM 1061 C C . GLU A 1 149 ? 33.143 27.434 5.713 1.00 47.08 181 GLU A C 1
ATOM 1062 O O . GLU A 1 149 ? 34.258 27.155 5.257 1.00 47.21 181 GLU A O 1
ATOM 1068 N N . LEU A 1 150 ? 32.484 26.661 6.579 1.00 47.54 182 LEU A N 1
ATOM 1069 C CA . LEU A 1 150 ? 32.967 25.358 7.051 1.00 47.76 182 LEU A CA 1
ATOM 1070 C C . LEU A 1 150 ? 33.134 24.348 5.918 1.00 47.95 182 LEU A C 1
ATOM 1071 O O . LEU A 1 150 ? 34.166 23.682 5.826 1.00 47.90 182 LEU A O 1
ATOM 1076 N N . THR A 1 151 ? 32.113 24.235 5.070 1.00 48.09 183 THR A N 1
ATOM 1077 C CA . THR A 1 151 ? 32.147 23.295 3.944 1.00 48.40 183 THR A CA 1
ATOM 1078 C C . THR A 1 151 ? 33.161 23.725 2.873 1.00 48.47 183 THR A C 1
ATOM 1079 O O . THR A 1 151 ? 33.839 22.874 2.291 1.00 48.65 183 THR A O 1
ATOM 1083 N N . SER A 1 152 ? 33.283 25.040 2.659 1.00 48.51 184 SER A N 1
ATOM 1084 C CA . SER A 1 152 ? 34.306 25.623 1.775 1.00 48.68 184 SER A CA 1
ATOM 1085 C C . SER A 1 152 ? 35.724 25.262 2.232 1.00 48.85 184 SER A C 1
ATOM 1086 O O . SER A 1 152 ? 36.619 25.062 1.405 1.00 49.06 184 SER A O 1
ATOM 1089 N N . PHE A 1 153 ? 35.912 25.190 3.550 1.00 48.87 185 PHE A N 1
ATOM 1090 C CA . PHE A 1 153 ? 37.145 24.698 4.158 1.00 48.93 185 PHE A CA 1
ATOM 1091 C C . PHE A 1 153 ? 37.224 23.191 3.939 1.00 48.88 185 PHE A C 1
ATOM 1092 O O . PHE A 1 153 ? 38.251 22.562 4.188 1.00 48.82 185 PHE A O 1
ATOM 1100 N N . ASP A 1 175 ? 22.984 21.725 17.834 1.00 34.96 207 ASP A N 1
ATOM 1101 C CA . ASP A 1 175 ? 22.680 23.125 18.099 1.00 35.09 207 ASP A CA 1
ATOM 1102 C C . ASP A 1 175 ? 23.961 23.939 18.200 1.00 34.98 207 ASP A C 1
ATOM 1103 O O . ASP A 1 175 ? 24.980 23.451 18.690 1.00 34.51 207 ASP A O 1
ATOM 1108 N N . LEU A 1 176 ? 23.886 25.182 17.736 1.00 34.61 208 LEU A N 1
ATOM 1109 C CA . LEU A 1 176 ? 25.025 26.095 17.719 1.00 34.48 208 LEU A CA 1
ATOM 1110 C C . LEU A 1 176 ? 25.631 26.299 19.119 1.00 34.14 208 LEU A C 1
ATOM 1111 O O . LEU A 1 176 ? 26.856 26.352 19.276 1.00 33.39 208 LEU A O 1
ATOM 1116 N N . SER A 1 177 ? 24.767 26.397 20.125 1.00 33.79 209 SER A N 1
ATOM 1117 C CA . SER A 1 177 ? 25.192 26.473 21.525 1.00 33.42 209 SER A CA 1
ATOM 1118 C C . SER A 1 177 ? 26.097 25.308 21.954 1.00 33.16 209 SER A C 1
ATOM 1119 O O . SER A 1 177 ? 26.921 25.466 22.848 1.00 32.16 209 SER A O 1
ATOM 1122 N N . ALA A 1 178 ? 25.934 24.146 21.322 1.00 33.11 210 ALA A N 1
ATOM 1123 C CA . ALA A 1 178 ? 26.689 22.944 21.706 1.00 32.86 210 ALA A CA 1
ATOM 1124 C C . ALA A 1 178 ? 27.998 22.772 20.924 1.00 32.76 210 ALA A C 1
ATOM 1125 O O . ALA A 1 178 ? 28.768 21.847 21.187 1.00 32.73 210 ALA A O 1
ATOM 1127 N N . TRP A 1 179 ? 28.255 23.681 19.983 1.00 32.23 211 TRP A N 1
ATOM 1128 C CA . TRP A 1 179 ? 29.475 23.645 19.180 1.00 32.07 211 TRP A CA 1
ATOM 1129 C C . TRP A 1 179 ? 30.722 23.955 20.029 1.00 31.66 211 TRP A C 1
ATOM 1130 O O . TRP A 1 179 ? 30.750 24.940 20.777 1.00 30.84 211 TRP A O 1
ATOM 1141 N N . ASN A 1 180 ? 31.739 23.106 19.902 1.00 31.08 212 ASN A N 1
ATOM 1142 C CA . ASN A 1 180 ? 33.028 23.319 20.554 1.00 31.30 212 ASN A CA 1
ATOM 1143 C C . ASN A 1 180 ? 33.811 24.336 19.744 1.00 30.47 212 ASN A C 1
ATOM 1144 O O . ASN A 1 180 ? 33.953 24.195 18.515 1.00 30.53 212 ASN A O 1
ATOM 1149 N N . PHE A 1 181 ? 34.304 25.370 20.414 1.00 29.37 213 PHE A N 1
ATOM 1150 C CA . PHE A 1 181 ? 35.004 26.406 19.702 1.00 28.81 213 PHE A CA 1
ATOM 1151 C C . PHE A 1 181 ? 36.084 27.085 20.520 1.00 28.83 213 PHE A C 1
ATOM 1152 O O . PHE A 1 181 ? 36.122 26.997 21.756 1.00 28.69 213 PHE A O 1
ATOM 1160 N N . ASP A 1 182 ? 36.942 27.787 19.793 1.00 28.79 214 ASP A N 1
ATOM 1161 C CA . ASP A 1 182 ? 37.882 28.709 20.382 1.00 29.53 214 ASP A CA 1
ATOM 1162 C C . ASP A 1 182 ? 37.876 29.979 19.543 1.00 28.56 214 ASP A C 1
ATOM 1163 O O . ASP A 1 182 ? 37.311 30.030 18.444 1.00 28.96 214 ASP A O 1
ATOM 1168 N N . TYR A 1 183 ? 38.511 31.010 20.065 1.00 27.52 215 TYR A N 1
ATOM 1169 C CA . TYR A 1 183 ? 38.632 32.253 19.353 1.00 27.00 215 TYR A CA 1
ATOM 1170 C C . TYR A 1 183 ? 40.076 32.713 19.477 1.00 26.82 215 TYR A C 1
ATOM 1171 O O . TYR A 1 183 ? 40.601 32.773 20.598 1.00 25.89 215 TYR A O 1
ATOM 1180 N N . LYS A 1 184 ? 40.743 32.997 18.361 1.00 26.16 216 LYS A N 1
ATOM 1181 C CA . LYS A 1 184 ? 42.123 33.537 18.432 1.00 27.22 216 LYS A CA 1
ATOM 1182 C C . LYS A 1 184 ? 42.584 34.158 17.123 1.00 26.22 216 LYS A C 1
ATOM 1183 O O . LYS A 1 184 ? 42.290 33.633 16.024 1.00 26.01 216 LYS A O 1
ATOM 1189 N N . ASP A 1 185 ? 43.334 35.258 17.238 1.00 25.90 217 ASP A N 1
ATOM 1190 C CA . ASP A 1 185 ? 43.946 35.907 16.076 1.00 25.40 217 ASP A CA 1
ATOM 1191 C C . ASP A 1 185 ? 42.872 36.174 15.033 1.00 25.87 217 ASP A C 1
ATOM 1192 O O . ASP A 1 185 ? 43.072 35.874 13.860 1.00 25.13 217 ASP A O 1
ATOM 1197 N N . SER A 1 186 ? 41.733 36.709 15.474 1.00 25.69 218 SER A N 1
ATOM 1198 C CA . SER A 1 186 ? 40.667 37.153 14.551 1.00 26.81 218 SER A CA 1
ATOM 1199 C C . SER A 1 186 ? 40.033 35.992 13.766 1.00 26.35 218 SER A C 1
ATOM 1200 O O . SER A 1 186 ? 39.506 36.174 12.666 1.00 26.16 218 SER A O 1
ATOM 1203 N N . GLN A 1 187 ? 40.054 34.799 14.352 1.00 26.00 219 GLN A N 1
ATOM 1204 C CA . GLN A 1 187 ? 39.479 33.627 13.728 1.00 27.19 219 GLN A CA 1
ATOM 1205 C C . GLN A 1 187 ? 38.613 32.877 14.715 1.00 27.13 219 GLN A C 1
ATOM 1206 O O . GLN A 1 187 ? 38.933 32.774 15.922 1.00 26.53 219 GLN A O 1
ATOM 1212 N N . ILE A 1 188 ? 37.513 32.332 14.211 1.00 27.35 220 ILE A N 1
ATOM 1213 C CA . ILE A 1 188 ? 36.709 31.386 14.984 1.00 28.43 220 ILE A CA 1
ATOM 1214 C C . ILE A 1 188 ? 37.266 30.002 14.683 1.00 29.04 220 ILE A C 1
ATOM 1215 O O . ILE A 1 188 ? 37.410 29.626 13.508 1.00 28.97 220 ILE A O 1
ATOM 1220 N N . ILE A 1 189 ? 37.592 29.256 15.742 1.00 29.71 221 ILE A N 1
ATOM 1221 C CA . ILE A 1 189 ? 38.182 27.924 15.610 1.00 29.96 221 ILE A CA 1
ATOM 1222 C C . ILE A 1 189 ? 37.130 26.880 15.983 1.00 30.16 221 ILE A C 1
ATOM 1223 O O . ILE A 1 189 ? 36.576 26.918 17.078 1.00 28.64 221 ILE A O 1
ATOM 1228 N N . LEU A 1 190 ? 36.845 25.961 15.063 1.00 30.83 222 LEU A N 1
ATOM 1229 C CA . LEU A 1 190 ? 35.828 24.935 15.280 1.00 31.94 222 LEU A CA 1
ATOM 1230 C C . LEU A 1 190 ? 36.464 23.569 15.476 1.00 32.40 222 LEU A C 1
ATOM 1231 O O . LEU A 1 190 ? 37.389 23.206 14.749 1.00 32.89 222 LEU A O 1
ATOM 1236 N N . TYR A 1 191 ? 35.955 22.824 16.457 1.00 32.25 223 TYR A N 1
ATOM 1237 C CA . TYR A 1 191 ? 36.416 21.466 16.745 1.00 32.84 223 TYR A CA 1
ATOM 1238 C C . TYR A 1 191 ? 35.294 20.454 16.540 1.00 32.79 223 TYR A C 1
ATOM 1239 O O . TYR A 1 191 ? 35.264 19.738 15.533 1.00 34.16 223 TYR A O 1
ATOM 1248 N N . GLU A 1 201 ? 40.964 20.713 13.795 1.00 37.99 233 GLU A N 1
ATOM 1249 C CA . GLU A 1 201 ? 40.185 21.940 13.951 1.00 37.95 233 GLU A CA 1
ATOM 1250 C C . GLU A 1 201 ? 40.017 22.685 12.638 1.00 37.89 233 GLU A C 1
ATOM 1251 O O . GLU A 1 201 ? 40.669 22.368 11.636 1.00 38.39 233 GLU A O 1
ATOM 1257 N N . ILE A 1 202 ? 39.139 23.686 12.657 1.00 37.36 234 ILE A N 1
ATOM 1258 C CA . ILE A 1 202 ? 38.872 24.517 11.489 1.00 36.84 234 ILE A CA 1
ATOM 1259 C C . ILE A 1 202 ? 38.926 25.994 11.900 1.00 36.48 234 ILE A C 1
ATOM 1260 O O . ILE A 1 202 ? 38.254 26.406 12.851 1.00 37.05 234 ILE A O 1
ATOM 1265 N N . ALA A 1 203 ? 39.753 26.770 11.202 1.00 35.83 235 ALA A N 1
ATOM 1266 C CA . ALA A 1 203 ? 39.948 28.178 11.522 1.00 34.76 235 ALA A CA 1
ATOM 1267 C C . ALA A 1 203 ? 39.316 29.039 10.442 1.00 34.12 235 ALA A C 1
ATOM 1268 O O . ALA A 1 203 ? 39.665 28.927 9.260 1.00 33.80 235 ALA A O 1
ATOM 1270 N N . LEU A 1 204 ? 38.381 29.892 10.852 1.00 33.26 236 LEU A N 1
ATOM 1271 C CA . LEU A 1 204 ? 37.583 30.695 9.919 1.00 32.85 236 LEU A CA 1
ATOM 1272 C C . LEU A 1 204 ? 37.758 32.168 10.293 1.00 31.55 236 LEU A C 1
ATOM 1273 O O . LEU A 1 204 ? 37.572 32.522 11.458 1.00 30.89 236 LEU A O 1
ATOM 1278 N N . PRO A 1 205 ? 38.138 33.027 9.327 1.00 31.07 237 PRO A N 1
ATOM 1279 C CA . PRO A 1 205 ? 38.238 34.451 9.638 1.00 30.46 237 PRO A CA 1
ATOM 1280 C C . PRO A 1 205 ? 36.932 35.018 10.208 1.00 29.64 237 PRO A C 1
ATOM 1281 O O . PRO A 1 205 ? 35.857 34.772 9.649 1.00 29.61 237 PRO A O 1
ATOM 1285 N N . VAL A 1 206 ? 37.029 35.777 11.297 1.00 28.56 238 VAL A N 1
ATOM 1286 C CA . VAL A 1 206 ? 35.854 36.389 11.942 1.00 27.91 238 VAL A CA 1
ATOM 1287 C C . VAL A 1 206 ? 35.174 37.434 11.052 1.00 28.18 238 VAL A C 1
ATOM 1288 O O . VAL A 1 206 ? 33.945 37.639 11.161 1.00 27.86 238 VAL A O 1
ATOM 1292 N N . SER A 1 207 ? 35.968 38.031 10.150 1.00 28.42 239 SER A N 1
ATOM 1293 C CA . SER A 1 207 ? 35.485 39.024 9.190 1.00 28.93 239 SER A CA 1
ATOM 1294 C C . SER A 1 207 ? 34.356 38.503 8.329 1.00 28.46 239 SER A C 1
ATOM 1295 O O . SER A 1 207 ? 33.474 39.279 7.983 1.00 28.66 239 SER A O 1
ATOM 1298 N N . ALA A 1 208 ? 34.381 37.217 7.983 1.00 27.56 240 ALA A N 1
ATOM 1299 C CA . ALA A 1 208 ? 33.287 36.590 7.201 1.00 27.97 240 ALA A CA 1
ATOM 1300 C C . ALA A 1 208 ? 31.903 36.658 7.882 1.00 27.71 240 ALA A C 1
ATOM 1301 O O . ALA A 1 208 ? 30.852 36.536 7.221 1.00 28.70 240 ALA A O 1
ATOM 1303 N N . PHE A 1 209 ? 31.887 36.848 9.198 1.00 27.04 241 PHE A N 1
ATOM 1304 C CA . PHE A 1 209 ? 30.624 36.843 9.942 1.00 26.41 241 PHE A CA 1
ATOM 1305 C C . PHE A 1 209 ? 30.213 38.184 10.501 1.00 25.81 241 PHE A C 1
ATOM 1306 O O . PHE A 1 209 ? 29.273 38.263 11.301 1.00 24.76 241 PHE A O 1
ATOM 1314 N N . PHE A 1 210 ? 30.868 39.257 10.057 1.00 26.83 242 PHE A N 1
ATOM 1315 C CA . PHE A 1 210 ? 30.582 40.580 10.613 1.00 27.01 242 PHE A CA 1
ATOM 1316 C C . PHE A 1 210 ? 29.125 41.008 10.400 1.00 27.19 242 PHE A C 1
ATOM 1317 O O . PHE A 1 210 ? 28.563 41.756 11.220 1.00 26.30 242 PHE A O 1
ATOM 1325 N N . ASP A 1 211 ? 28.492 40.473 9.342 1.00 27.26 243 ASP A N 1
ATOM 1326 C CA . ASP A 1 211 ? 27.087 40.707 9.079 1.00 28.11 243 ASP A CA 1
ATOM 1327 C C . ASP A 1 211 ? 26.173 40.253 10.214 1.00 27.79 243 ASP A C 1
ATOM 1328 O O . ASP A 1 211 ? 25.080 40.788 10.390 1.00 28.28 243 ASP A O 1
ATOM 1333 N N . VAL A 1 212 ? 26.627 39.268 10.992 1.00 26.42 244 VAL A N 1
ATOM 1334 C CA . VAL A 1 212 ? 25.778 38.681 12.039 1.00 26.53 244 VAL A CA 1
ATOM 1335 C C . VAL A 1 212 ? 26.451 38.668 13.409 1.00 26.35 244 VAL A C 1
ATOM 1336 O O . VAL A 1 212 ? 25.910 38.046 14.343 1.00 25.95 244 VAL A O 1
ATOM 1340 N N . ILE A 1 213 ? 27.601 39.335 13.535 1.00 26.04 245 ILE A N 1
ATOM 1341 C CA . ILE A 1 213 ? 28.362 39.322 14.817 1.00 26.37 245 ILE A CA 1
ATOM 1342 C C . ILE A 1 213 ? 27.792 40.295 15.860 1.00 26.61 245 ILE A C 1
ATOM 1343 O O . ILE A 1 213 ? 27.322 41.391 15.513 1.00 27.90 245 ILE A O 1
ATOM 1348 N N . GLN A 1 214 ? 27.822 39.907 17.135 1.00 26.71 246 GLN A N 1
ATOM 1349 C CA . GLN A 1 214 ? 27.534 40.836 18.220 1.00 26.52 246 GLN A CA 1
ATOM 1350 C C . GLN A 1 214 ? 28.879 41.545 18.517 1.00 25.92 246 GLN A C 1
ATOM 1351 O O . GLN A 1 214 ? 29.714 41.001 19.272 1.00 24.62 246 GLN A O 1
ATOM 1357 N N . SER A 1 215 ? 29.102 42.715 17.926 1.00 24.55 247 SER A N 1
ATOM 1358 C CA . SER A 1 215 ? 30.408 43.407 17.961 1.00 24.50 247 SER A CA 1
ATOM 1359 C C . SER A 1 215 ? 30.882 43.820 19.351 1.00 24.70 247 SER A C 1
ATOM 1360 O O . SER A 1 215 ? 32.082 44.069 19.522 1.00 23.80 247 SER A O 1
ATOM 1363 N N . SER A 1 216 ? 29.976 43.918 20.326 1.00 23.81 248 SER A N 1
ATOM 1364 C CA . SER A 1 216 ? 30.354 44.277 21.700 1.00 24.14 248 SER A CA 1
ATOM 1365 C C . SER A 1 216 ? 31.334 43.274 22.338 1.00 24.30 248 SER A C 1
ATOM 1366 O O . SER A 1 216 ? 32.030 43.607 23.326 1.00 24.93 248 SER A O 1
ATOM 1369 N N . TYR A 1 217 ? 31.372 42.058 21.796 1.00 22.44 249 TYR A N 1
ATOM 1370 C CA . TYR A 1 217 ? 32.301 41.032 22.329 1.00 22.93 249 TYR A CA 1
ATOM 1371 C C . TYR A 1 217 ? 33.688 41.122 21.711 1.00 22.95 249 TYR A C 1
ATOM 1372 O O . TYR A 1 217 ? 34.581 40.337 22.098 1.00 23.10 249 TYR A O 1
ATOM 1381 N N . LEU A 1 218 ? 33.911 42.061 20.799 1.00 22.59 250 LEU A N 1
ATOM 1382 C CA . LEU A 1 218 ? 35.233 42.141 20.171 1.00 22.90 250 LEU A CA 1
ATOM 1383 C C . LEU A 1 218 ? 36.181 42.964 21.025 1.00 22.97 250 LEU A C 1
ATOM 1384 O O . LEU A 1 218 ? 35.831 44.019 21.547 1.00 22.05 250 LEU A O 1
ATOM 1389 N N . LEU A 1 219 ? 37.404 42.446 21.235 1.00 23.10 251 LEU A N 1
ATOM 1390 C CA . LEU A 1 219 ? 38.472 43.230 21.825 1.00 23.81 251 LEU A CA 1
ATOM 1391 C C . LEU A 1 219 ? 39.018 44.252 20.829 1.00 23.15 251 LEU A C 1
ATOM 1392 O O . LEU A 1 219 ? 38.492 44.423 19.724 1.00 24.07 251 LEU A O 1
ATOM 1397 N N . GLU A 1 220 ? 40.034 45.000 21.213 1.00 24.14 252 GLU A N 1
ATOM 1398 C CA . GLU A 1 220 ? 40.368 46.230 20.523 1.00 24.78 252 GLU A CA 1
ATOM 1399 C C . GLU A 1 220 ? 40.687 46.050 19.044 1.00 24.49 252 GLU A C 1
ATOM 1400 O O . GLU A 1 220 ? 40.191 46.810 18.192 1.00 24.06 252 GLU A O 1
ATOM 1406 N N . LYS A 1 221 ? 41.438 45.009 18.709 1.00 24.29 253 LYS A N 1
ATOM 1407 C CA . LYS A 1 221 ? 41.906 44.883 17.336 1.00 24.89 253 LYS A CA 1
ATOM 1408 C C . LYS A 1 221 ? 40.710 44.521 16.473 1.00 24.93 253 LYS A C 1
ATOM 1409 O O . LYS A 1 221 ? 40.469 45.151 15.445 1.00 23.85 253 LYS A O 1
ATOM 1415 N N . ASP A 1 222 ? 39.955 43.509 16.899 1.00 24.41 254 ASP A N 1
ATOM 1416 C CA . ASP A 1 222 ? 38.748 43.114 16.192 1.00 24.20 254 ASP A CA 1
ATOM 1417 C C . ASP A 1 222 ? 37.682 44.198 16.140 1.00 23.05 254 ASP A C 1
ATOM 1418 O O . ASP A 1 222 ? 36.994 44.303 15.135 1.00 22.90 254 ASP A O 1
ATOM 1423 N N . ALA A 1 223 ? 37.575 45.029 17.173 1.00 22.92 255 ALA A N 1
ATOM 1424 C CA . ALA A 1 223 ? 36.575 46.110 17.198 1.00 22.64 255 ALA A CA 1
ATOM 1425 C C . ALA A 1 223 ? 36.955 47.138 16.141 1.00 21.93 255 ALA A C 1
ATOM 1426 O O . ALA A 1 223 ? 36.055 47.663 15.455 1.00 23.05 255 ALA A O 1
ATOM 1428 N N . ALA A 1 224 ? 38.246 47.395 15.933 1.00 22.29 256 ALA A N 1
ATOM 1429 C CA . ALA A 1 224 ? 38.666 48.319 14.851 1.00 22.45 256 ALA A CA 1
ATOM 1430 C C . ALA A 1 224 ? 38.382 47.689 13.482 1.00 23.74 256 ALA A C 1
ATOM 1431 O O . ALA A 1 224 ? 37.937 48.384 12.558 1.00 23.04 256 ALA A O 1
ATOM 1433 N N . LEU A 1 225 ? 38.582 46.381 13.339 1.00 22.90 257 LEU A N 1
ATOM 1434 C CA . LEU A 1 225 ? 38.225 45.731 12.072 1.00 23.08 257 LEU A CA 1
ATOM 1435 C C . LEU A 1 225 ? 36.721 45.850 11.826 1.00 22.55 257 LEU A C 1
ATOM 1436 O O . LEU A 1 225 ? 36.290 46.180 10.716 1.00 21.79 257 LEU A O 1
ATOM 1441 N N . TYR A 1 226 ? 35.911 45.608 12.854 1.00 21.83 258 TYR A N 1
ATOM 1442 C CA . TYR A 1 226 ? 34.461 45.739 12.694 1.00 22.10 258 TYR A CA 1
ATOM 1443 C C . TYR A 1 226 ? 34.070 47.186 12.352 1.00 23.15 258 TYR A C 1
ATOM 1444 O O . TYR A 1 226 ? 33.238 47.427 11.465 1.00 21.57 258 TYR A O 1
ATOM 1453 N N . GLN A 1 227 ? 34.677 48.170 13.009 1.00 22.39 259 GLN A N 1
ATOM 1454 C CA . GLN A 1 227 ? 34.382 49.572 12.723 1.00 23.00 259 GLN A CA 1
ATOM 1455 C C . GLN A 1 227 ? 34.634 49.867 11.245 1.00 21.63 259 GLN A C 1
ATOM 1456 O O . GLN A 1 227 ? 33.804 50.535 10.560 1.00 21.15 259 GLN A O 1
ATOM 1462 N N . SER A 1 228 ? 35.777 49.421 10.731 1.00 21.94 260 SER A N 1
ATOM 1463 C CA . SER A 1 228 ? 36.089 49.613 9.297 1.00 21.90 260 SER A CA 1
ATOM 1464 C C . SER A 1 228 ? 35.050 48.952 8.373 1.00 21.81 260 SER A C 1
ATOM 1465 O O . SER A 1 228 ? 34.553 49.562 7.387 1.00 21.87 260 SER A O 1
ATOM 1468 N N . TYR A 1 229 ? 34.675 47.724 8.728 1.00 20.87 261 TYR A N 1
ATOM 1469 C CA . TYR A 1 229 ? 33.627 46.999 8.018 1.00 19.74 261 TYR A CA 1
ATOM 1470 C C . TYR A 1 229 ? 32.338 47.808 8.032 1.00 19.00 261 TYR A C 1
ATOM 1471 O O . TYR A 1 229 ? 31.670 47.920 7.017 1.00 18.40 261 TYR A O 1
ATOM 1480 N N . PHE A 1 230 ? 31.956 48.337 9.188 1.00 18.49 262 PHE A N 1
ATOM 1481 C CA . PHE A 1 230 ? 30.681 49.052 9.341 1.00 16.76 262 PHE A CA 1
ATOM 1482 C C . PHE A 1 230 ? 30.730 50.331 8.505 1.00 15.70 262 PHE A C 1
ATOM 1483 O O . PHE A 1 230 ? 29.758 50.654 7.802 1.00 14.65 262 PHE A O 1
ATOM 1491 N N . ASP A 1 231 ? 31.855 51.046 8.541 1.00 16.60 263 ASP A N 1
ATOM 1492 C CA . ASP A 1 231 ? 31.957 52.286 7.769 1.00 16.92 263 ASP A CA 1
ATOM 1493 C C . ASP A 1 231 ? 31.873 52.037 6.271 1.00 17.56 263 ASP A C 1
ATOM 1494 O O . ASP A 1 231 ? 31.231 52.792 5.505 1.00 16.26 263 ASP A O 1
ATOM 1499 N N . LYS A 1 232 ? 32.506 50.955 5.846 1.00 16.76 264 LYS A N 1
ATOM 1500 C CA . LYS A 1 232 ? 32.428 50.609 4.445 1.00 16.48 264 LYS A CA 1
ATOM 1501 C C . LYS A 1 232 ? 30.997 50.200 4.059 1.00 15.60 264 LYS A C 1
ATOM 1502 O O . LYS A 1 232 ? 30.493 50.583 3.001 1.00 16.26 264 LYS A O 1
ATOM 1508 N N . LYS A 1 233 ? 30.337 49.433 4.937 1.00 15.52 265 LYS A N 1
ATOM 1509 C CA . LYS A 1 233 ? 28.969 49.023 4.697 1.00 15.21 265 LYS A CA 1
ATOM 1510 C C . LYS A 1 233 ? 28.032 50.217 4.552 1.00 14.17 265 LYS A C 1
ATOM 1511 O O . LYS A 1 233 ? 27.087 50.167 3.815 1.00 11.59 265 LYS A O 1
ATOM 1517 N N . HIS A 1 234 ? 28.313 51.284 5.275 1.00 12.02 266 HIS A N 1
ATOM 1518 C CA . HIS A 1 234 ? 27.463 52.476 5.250 1.00 11.00 266 HIS A CA 1
ATOM 1519 C C . HIS A 1 234 ? 27.933 53.561 4.300 1.00 11.23 266 HIS A C 1
ATOM 1520 O O . HIS A 1 234 ? 27.426 54.668 4.287 1.00 11.59 266 HIS A O 1
ATOM 1527 N N . GLN A 1 235 ? 28.846 53.207 3.405 1.00 10.65 267 GLN A N 1
ATOM 1528 C CA . GLN A 1 235 ? 29.219 54.128 2.329 1.00 10.67 267 GLN A CA 1
ATOM 1529 C C . GLN A 1 235 ? 28.031 54.132 1.327 1.00 9.95 267 GLN A C 1
ATOM 1530 O O . GLN A 1 235 ? 27.525 53.076 0.904 1.00 8.33 267 GLN A O 1
ATOM 1536 N N . LYS A 1 236 ? 27.569 55.323 0.948 1.00 13.23 268 LYS A N 1
ATOM 1537 C CA . LYS A 1 236 ? 26.301 55.484 0.232 1.00 12.64 268 LYS A CA 1
ATOM 1538 C C . LYS A 1 236 ? 26.594 55.505 -1.248 1.00 12.49 268 LYS A C 1
ATOM 1539 O O . LYS A 1 236 ? 26.583 56.554 -1.885 1.00 14.54 268 LYS A O 1
ATOM 1545 N N . VAL A 1 237 ? 26.810 54.315 -1.788 1.00 12.31 269 VAL A N 1
ATOM 1546 C CA . VAL A 1 237 ? 27.058 54.185 -3.229 1.00 12.39 269 VAL A CA 1
ATOM 1547 C C . VAL A 1 237 ? 25.925 53.397 -3.876 1.00 11.69 269 VAL A C 1
ATOM 1548 O O . VAL A 1 237 ? 25.272 52.568 -3.224 1.00 12.58 269 VAL A O 1
ATOM 1552 N N . VAL A 1 238 ? 25.698 53.663 -5.167 1.00 11.59 270 VAL A N 1
ATOM 1553 C CA . VAL A 1 238 ? 24.668 52.940 -5.930 1.00 11.19 270 VAL A CA 1
ATOM 1554 C C . VAL A 1 238 ? 25.208 52.784 -7.343 1.00 11.27 270 VAL A C 1
ATOM 1555 O O . VAL A 1 238 ? 25.855 53.687 -7.888 1.00 11.40 270 VAL A O 1
ATOM 1559 N N . ALA A 1 239 ? 24.918 51.636 -7.968 1.00 12.27 271 ALA A N 1
ATOM 1560 C CA . ALA A 1 239 ? 25.309 51.378 -9.387 1.00 11.44 271 ALA A CA 1
ATOM 1561 C C . ALA A 1 239 ? 24.050 51.316 -10.232 1.00 11.09 271 ALA A C 1
ATOM 1562 O O . ALA A 1 239 ? 23.226 50.394 -10.076 1.00 12.33 271 ALA A O 1
ATOM 1564 N N . LEU A 1 240 ? 23.885 52.265 -11.143 1.00 11.76 272 LEU A N 1
ATOM 1565 C CA . LEU A 1 240 ? 22.825 52.224 -12.108 1.00 12.52 272 LEU A CA 1
ATOM 1566 C C . LEU A 1 240 ? 23.245 51.309 -13.248 1.00 12.08 272 LEU A C 1
ATOM 1567 O O . LEU A 1 240 ? 24.357 51.465 -13.778 1.00 11.57 272 LEU A O 1
ATOM 1572 N N . THR A 1 241 ? 22.347 50.400 -13.642 1.00 11.54 273 THR A N 1
ATOM 1573 C CA . THR A 1 241 ? 22.700 49.475 -14.731 1.00 11.89 273 THR A CA 1
ATOM 1574 C C . THR A 1 241 ? 21.564 49.390 -15.722 1.00 11.45 273 THR A C 1
ATOM 1575 O O . THR A 1 241 ? 20.381 49.495 -15.327 1.00 12.12 273 THR A O 1
ATOM 1579 N N . PHE A 1 242 ? 21.899 49.184 -17.005 1.00 11.67 274 PHE A N 1
ATOM 1580 C CA . PHE A 1 242 ? 20.894 49.209 -18.075 1.00 12.16 274 PHE A CA 1
ATOM 1581 C C . PHE A 1 242 ? 21.045 47.977 -18.932 1.00 12.26 274 PHE A C 1
ATOM 1582 O O . PHE A 1 242 ? 22.132 47.759 -19.475 1.00 13.00 274 PHE A O 1
ATOM 1590 N N . ASN A 1 243 ? 19.955 47.214 -19.074 1.00 11.92 275 ASN A N 1
ATOM 1591 C CA . ASN A 1 243 ? 19.957 46.015 -19.914 1.00 11.62 275 ASN A CA 1
ATOM 1592 C C . ASN A 1 243 ? 19.349 46.244 -21.287 1.00 12.62 275 ASN A C 1
ATOM 1593 O O . ASN A 1 243 ? 18.416 47.062 -21.450 1.00 13.92 275 ASN A O 1
ATOM 1598 N N . ASP A 1 244 ? 19.833 45.447 -22.246 1.00 12.80 276 ASP A N 1
ATOM 1599 C CA . ASP A 1 244 ? 19.129 45.120 -23.501 1.00 13.70 276 ASP A CA 1
ATOM 1600 C C . ASP A 1 244 ? 19.501 45.996 -24.670 1.00 14.21 276 ASP A C 1
ATOM 1601 O O . ASP A 1 244 ? 19.017 45.758 -25.797 1.00 15.63 276 ASP A O 1
ATOM 1606 N N . GLY A 1 245 ? 20.380 46.977 -24.474 1.00 13.43 277 GLY A N 1
ATOM 1607 C CA . GLY A 1 245 ? 20.770 47.837 -25.566 1.00 14.44 277 GLY A CA 1
ATOM 1608 C C . GLY A 1 245 ? 21.897 47.265 -26.388 1.00 13.99 277 GLY A C 1
ATOM 1609 O O . GLY A 1 245 ? 22.181 46.073 -26.347 1.00 14.58 277 GLY A O 1
ATOM 1610 N N . PRO A 1 246 ? 22.551 48.112 -27.178 1.00 14.01 278 PRO A N 1
ATOM 1611 C CA . PRO A 1 246 ? 22.181 49.499 -27.378 1.00 14.37 278 PRO A CA 1
ATOM 1612 C C . PRO A 1 246 ? 20.884 49.612 -28.166 1.00 13.83 278 PRO A C 1
ATOM 1613 O O . PRO A 1 246 ? 20.562 48.717 -28.979 1.00 14.83 278 PRO A O 1
ATOM 1617 N N . ASN A 1 247 ? 20.204 50.742 -28.010 1.00 16.14 279 ASN A N 1
ATOM 1618 C CA . ASN A 1 247 ? 18.976 51.033 -28.783 1.00 17.00 279 ASN A CA 1
ATOM 1619 C C . ASN A 1 247 ? 19.172 52.429 -29.359 1.00 16.14 279 ASN A C 1
ATOM 1620 O O . ASN A 1 247 ? 19.208 53.410 -28.606 1.00 14.47 279 ASN A O 1
ATOM 1625 N N . PRO A 1 248 ? 19.294 52.533 -30.697 1.00 16.31 280 PRO A N 1
ATOM 1626 C CA . PRO A 1 248 ? 19.568 53.871 -31.260 1.00 17.10 280 PRO A CA 1
ATOM 1627 C C . PRO A 1 248 ? 18.485 54.910 -30.969 1.00 16.69 280 PRO A C 1
ATOM 1628 O O . PRO A 1 248 ? 18.774 56.078 -31.090 1.00 18.35 280 PRO A O 1
ATOM 1632 N N . ALA A 1 249 ? 17.278 54.492 -30.596 1.00 16.25 281 ALA A N 1
ATOM 1633 C CA . ALA A 1 249 ? 16.192 55.437 -30.374 1.00 16.24 281 ALA A CA 1
ATOM 1634 C C . ALA A 1 249 ? 16.123 55.933 -28.919 1.00 16.16 281 ALA A C 1
ATOM 1635 O O . ALA A 1 249 ? 15.374 56.882 -28.638 1.00 18.53 281 ALA A O 1
ATOM 1637 N N . THR A 1 250 ? 16.910 55.350 -27.990 1.00 15.11 282 THR A N 1
ATOM 1638 C CA . THR A 1 250 ? 16.799 55.721 -26.567 1.00 15.39 282 THR A CA 1
ATOM 1639 C C . THR A 1 250 ? 18.170 55.833 -25.899 1.00 14.41 282 THR A C 1
ATOM 1640 O O . THR A 1 250 ? 18.350 56.685 -25.050 1.00 15.02 282 THR A O 1
ATOM 1644 N N . THR A 1 251 ? 19.132 54.992 -26.274 1.00 14.06 283 THR A N 1
ATOM 1645 C CA . THR A 1 251 ? 20.438 55.012 -25.591 1.00 13.87 283 THR A CA 1
ATOM 1646 C C . THR A 1 251 ? 21.132 56.374 -25.701 1.00 12.98 283 THR A C 1
ATOM 1647 O O . THR A 1 251 ? 21.708 56.856 -24.734 1.00 13.00 283 THR A O 1
ATOM 1651 N N . PRO A 1 252 ? 21.071 57.028 -26.879 1.00 12.88 284 PRO A N 1
ATOM 1652 C CA . PRO A 1 252 ? 21.695 58.354 -26.931 1.00 13.31 284 PRO A CA 1
ATOM 1653 C C . PRO A 1 252 ? 21.133 59.320 -25.877 1.00 13.58 284 PRO A C 1
ATOM 1654 O O . PRO A 1 252 ? 21.905 60.080 -25.266 1.00 13.52 284 PRO A O 1
ATOM 1658 N N . GLN A 1 253 ? 19.824 59.313 -25.641 1.00 12.77 285 GLN A N 1
ATOM 1659 C CA . GLN A 1 253 ? 19.251 60.243 -24.645 1.00 13.22 285 GLN A CA 1
ATOM 1660 C C . GLN A 1 253 ? 19.706 59.834 -23.228 1.00 13.08 285 GLN A C 1
ATOM 1661 O O . GLN A 1 253 ? 20.003 60.701 -22.394 1.00 13.70 285 GLN A O 1
ATOM 1667 N N . VAL A 1 254 ? 19.772 58.524 -22.961 1.00 12.59 286 VAL A N 1
ATOM 1668 C CA . VAL A 1 254 ? 20.274 58.093 -21.653 1.00 12.73 286 VAL A CA 1
ATOM 1669 C C . VAL A 1 254 ? 21.716 58.610 -21.453 1.00 12.58 286 VAL A C 1
ATOM 1670 O O . VAL A 1 254 ? 22.052 59.140 -20.390 1.00 12.51 286 VAL A O 1
ATOM 1674 N N . LEU A 1 255 ? 22.546 58.493 -22.482 1.00 12.49 287 LEU A N 1
ATOM 1675 C CA . LEU A 1 255 ? 23.942 58.967 -22.398 1.00 12.96 287 LEU A CA 1
ATOM 1676 C C . LEU A 1 255 ? 23.951 60.483 -22.154 1.00 12.34 287 LEU A C 1
ATOM 1677 O O . LEU A 1 255 ? 24.758 60.961 -21.364 1.00 12.54 287 LEU A O 1
ATOM 1682 N N . GLU A 1 256 ? 23.115 61.244 -22.870 1.00 12.46 288 GLU A N 1
ATOM 1683 C CA . GLU A 1 256 ? 23.118 62.674 -22.677 1.00 12.37 288 GLU A CA 1
ATOM 1684 C C . GLU A 1 256 ? 22.741 62.995 -21.223 1.00 12.47 288 GLU A C 1
ATOM 1685 O O . GLU A 1 256 ? 23.340 63.904 -20.586 1.00 12.29 288 GLU A O 1
ATOM 1691 N N . THR A 1 257 ? 21.726 62.302 -20.698 1.00 12.22 289 THR A N 1
ATOM 1692 C CA . THR A 1 257 ? 21.296 62.575 -19.346 1.00 12.45 289 THR A CA 1
ATOM 1693 C C . THR A 1 257 ? 22.400 62.204 -18.326 1.00 11.88 289 THR A C 1
ATOM 1694 O O . THR A 1 257 ? 22.629 62.955 -17.363 1.00 12.19 289 THR A O 1
ATOM 1698 N N . LEU A 1 258 ? 23.019 61.040 -18.475 1.00 12.01 290 LEU A N 1
ATOM 1699 C CA . LEU A 1 258 ? 24.097 60.693 -17.522 1.00 12.19 290 LEU A CA 1
ATOM 1700 C C . LEU A 1 258 ? 25.209 61.734 -17.555 1.00 12.48 290 LEU A C 1
ATOM 1701 O O . LEU A 1 258 ? 25.781 62.111 -16.492 1.00 12.33 290 LEU A O 1
ATOM 1706 N N . ALA A 1 259 ? 25.555 62.198 -18.767 1.00 11.88 291 ALA A N 1
ATOM 1707 C CA . ALA A 1 259 ? 26.604 63.223 -18.865 1.00 11.99 291 ALA A CA 1
ATOM 1708 C C . ALA A 1 259 ? 26.162 64.529 -18.168 1.00 12.17 291 ALA A C 1
ATOM 1709 O O . ALA A 1 259 ? 26.954 65.186 -17.495 1.00 12.24 291 ALA A O 1
ATOM 1711 N N . LYS A 1 260 ? 24.895 64.901 -18.337 1.00 11.73 292 LYS A N 1
ATOM 1712 C CA . LYS A 1 260 ? 24.386 66.135 -17.727 1.00 12.42 292 LYS A CA 1
ATOM 1713 C C . LYS A 1 260 ? 24.574 66.094 -16.227 1.00 12.02 292 LYS A C 1
ATOM 1714 O O . LYS A 1 260 ? 24.964 67.082 -15.580 1.00 13.59 292 LYS A O 1
ATOM 1720 N N . TYR A 1 261 ? 24.296 64.928 -15.642 1.00 12.16 293 TYR A N 1
ATOM 1721 C CA . TYR A 1 261 ? 24.313 64.788 -14.180 1.00 12.03 293 TYR A CA 1
ATOM 1722 C C . TYR A 1 261 ? 25.658 64.303 -13.652 1.00 12.17 293 TYR A C 1
ATOM 1723 O O . TYR A 1 261 ? 25.800 64.023 -12.452 1.00 12.68 293 TYR A O 1
ATOM 1732 N N . ASP A 1 262 ? 26.661 64.219 -14.537 1.00 12.07 294 ASP A N 1
ATOM 1733 C CA . ASP A 1 262 ? 28.034 63.946 -14.097 1.00 11.95 294 ASP A CA 1
ATOM 1734 C C . ASP A 1 262 ? 28.122 62.579 -13.400 1.00 12.87 294 ASP A C 1
ATOM 1735 O O . ASP A 1 262 ? 28.811 62.445 -12.391 1.00 14.08 294 ASP A O 1
ATOM 1740 N N . ILE A 1 263 ? 27.448 61.559 -13.968 1.00 11.44 295 ILE A N 1
ATOM 1741 C CA . ILE A 1 263 ? 27.496 60.224 -13.402 1.00 12.36 295 ILE A CA 1
ATOM 1742 C C . ILE A 1 263 ? 27.744 59.196 -14.490 1.00 11.08 295 ILE A C 1
ATOM 1743 O O . ILE A 1 263 ? 27.557 59.458 -15.682 1.00 13.08 295 ILE A O 1
ATOM 1748 N N . LYS A 1 264 ? 28.194 58.029 -14.040 1.00 11.92 296 LYS A N 1
ATOM 1749 C CA . LYS A 1 264 ? 28.472 56.900 -14.954 1.00 11.90 296 LYS A CA 1
ATOM 1750 C C . LYS A 1 264 ? 27.520 55.752 -14.651 1.00 12.72 296 LYS A C 1
ATOM 1751 O O . LYS A 1 264 ? 26.964 55.691 -13.546 1.00 13.96 296 LYS A O 1
ATOM 1757 N N . ALA A 1 265 ? 27.397 54.855 -15.619 1.00 11.89 297 ALA A N 1
ATOM 1758 C CA . ALA A 1 265 ? 26.587 53.680 -15.426 1.00 11.77 297 ALA A CA 1
ATOM 1759 C C . ALA A 1 265 ? 27.234 52.479 -16.109 1.00 11.05 297 ALA A C 1
ATOM 1760 O O . ALA A 1 265 ? 28.300 52.605 -16.733 1.00 11.89 297 ALA A O 1
ATOM 1762 N N . THR A 1 266 ? 26.573 51.326 -15.991 1.00 10.30 298 THR A N 1
ATOM 1763 C CA . THR A 1 266 ? 27.061 50.106 -16.584 1.00 11.39 298 THR A CA 1
ATOM 1764 C C . THR A 1 266 ? 25.952 49.572 -17.467 1.00 11.01 298 THR A C 1
ATOM 1765 O O . THR A 1 266 ? 24.786 49.444 -17.048 1.00 12.09 298 THR A O 1
ATOM 1769 N N . PHE A 1 267 ? 26.298 49.274 -18.735 1.00 11.16 299 PHE A N 1
ATOM 1770 C CA . PHE A 1 267 ? 25.334 48.851 -19.771 1.00 11.01 299 PHE A CA 1
ATOM 1771 C C . PHE A 1 267 ? 25.596 47.416 -20.131 1.00 10.49 299 PHE A C 1
ATOM 1772 O O . PHE A 1 267 ? 26.687 47.121 -20.611 1.00 12.92 299 PHE A O 1
ATOM 1780 N N . PHE A 1 268 ? 24.612 46.537 -19.895 1.00 11.34 300 PHE A N 1
ATOM 1781 C CA . PHE A 1 268 ? 24.710 45.125 -20.267 1.00 11.70 300 PHE A CA 1
ATOM 1782 C C . PHE A 1 268 ? 24.009 44.965 -21.598 1.00 10.88 300 PHE A C 1
ATOM 1783 O O . PHE A 1 268 ? 22.771 44.972 -21.686 1.00 11.71 300 PHE A O 1
ATOM 1791 N N . VAL A 1 269 ? 24.825 44.853 -22.648 1.00 12.08 301 VAL A N 1
ATOM 1792 C CA . VAL A 1 269 ? 24.306 44.922 -23.998 1.00 12.56 301 VAL A CA 1
ATOM 1793 C C . VAL A 1 269 ? 24.155 43.540 -24.630 1.00 11.94 301 VAL A C 1
ATOM 1794 O O . VAL A 1 269 ? 24.860 42.582 -24.278 1.00 12.21 301 VAL A O 1
ATOM 1798 N N . LEU A 1 270 ? 23.227 43.444 -25.578 1.00 11.94 302 LEU A N 1
ATOM 1799 C CA . LEU A 1 270 ? 23.050 42.209 -26.351 1.00 12.02 302 LEU A CA 1
ATOM 1800 C C . LEU A 1 270 ? 23.945 42.182 -27.557 1.00 13.07 302 LEU A C 1
ATOM 1801 O O . LEU A 1 270 ? 23.996 43.134 -28.332 1.00 14.16 302 LEU A O 1
ATOM 1806 N N . GLY A 1 271 ? 24.616 41.058 -27.746 1.00 13.09 303 GLY A N 1
ATOM 1807 C CA . GLY A 1 271 ? 25.528 40.914 -28.900 1.00 14.10 303 GLY A CA 1
ATOM 1808 C C . GLY A 1 271 ? 24.822 41.193 -30.207 1.00 13.52 303 GLY A C 1
ATOM 1809 O O . GLY A 1 271 ? 25.390 41.837 -31.082 1.00 14.37 303 GLY A O 1
ATOM 1810 N N . LYS A 1 272 ? 23.571 40.727 -30.345 1.00 14.12 304 LYS A N 1
ATOM 1811 C CA . LYS A 1 272 ? 22.843 40.874 -31.612 1.00 15.51 304 LYS A CA 1
ATOM 1812 C C . LYS A 1 272 ? 22.570 42.345 -31.906 1.00 15.42 304 LYS A C 1
ATOM 1813 O O . LYS A 1 272 ? 22.314 42.679 -33.080 1.00 17.52 304 LYS A O 1
ATOM 1819 N N . ASN A 1 273 ? 22.623 43.226 -30.884 1.00 14.70 305 ASN A N 1
ATOM 1820 C CA . ASN A 1 273 ? 22.316 44.654 -31.087 1.00 15.82 305 ASN A CA 1
ATOM 1821 C C . ASN A 1 273 ? 23.525 45.470 -31.407 1.00 15.17 305 ASN A C 1
ATOM 1822 O O . ASN A 1 273 ? 23.414 46.650 -31.659 1.00 16.29 305 ASN A O 1
ATOM 1827 N N . VAL A 1 274 ? 24.703 44.839 -31.458 1.00 15.54 306 VAL A N 1
ATOM 1828 C CA . VAL A 1 274 ? 25.931 45.563 -31.738 1.00 16.87 306 VAL A CA 1
ATOM 1829 C C . VAL A 1 274 ? 26.087 45.908 -33.214 1.00 18.04 306 VAL A C 1
ATOM 1830 O O . VAL A 1 274 ? 26.439 47.031 -33.506 1.00 18.48 306 VAL A O 1
ATOM 1834 N N . SER A 1 275 ? 25.704 44.976 -34.111 1.00 18.26 307 SER A N 1
ATOM 1835 C CA . SER A 1 275 ? 25.854 45.230 -35.552 1.00 18.64 307 SER A CA 1
ATOM 1836 C C . SER A 1 275 ? 25.007 46.437 -35.962 1.00 18.52 307 SER A C 1
ATOM 1837 O O . SER A 1 275 ? 23.784 46.491 -35.690 1.00 19.05 307 SER A O 1
ATOM 1840 N N . GLY A 1 276 ? 25.628 47.385 -36.670 1.00 18.84 308 GLY A N 1
ATOM 1841 C CA . GLY A 1 276 ? 24.931 48.587 -37.058 1.00 19.32 308 GLY A CA 1
ATOM 1842 C C . GLY A 1 276 ? 24.912 49.644 -35.990 1.00 18.50 308 GLY A C 1
ATOM 1843 O O . GLY A 1 276 ? 24.557 50.792 -36.264 1.00 21.72 308 GLY A O 1
ATOM 1844 N N . ASN A 1 277 ? 25.286 49.270 -34.757 1.00 17.22 309 ASN A N 1
ATOM 1845 C CA . ASN A 1 277 ? 25.351 50.224 -33.647 1.00 15.60 309 ASN A CA 1
ATOM 1846 C C . ASN A 1 277 ? 26.740 50.319 -33.066 1.00 16.00 309 ASN A C 1
ATOM 1847 O O . ASN A 1 277 ? 26.909 50.736 -31.902 1.00 14.52 309 ASN A O 1
ATOM 1852 N N . GLU A 1 278 ? 27.761 50.023 -33.879 1.00 15.89 310 GLU A N 1
ATOM 1853 C CA . GLU A 1 278 ? 29.128 50.018 -33.347 1.00 16.50 310 GLU A CA 1
ATOM 1854 C C . GLU A 1 278 ? 29.567 51.371 -32.828 1.00 16.42 310 GLU A C 1
ATOM 1855 O O . GLU A 1 278 ? 30.201 51.452 -31.776 1.00 16.69 310 GLU A O 1
ATOM 1861 N N . ASP A 1 279 ? 29.235 52.444 -33.549 1.00 15.67 311 ASP A N 1
ATOM 1862 C CA . ASP A 1 279 ? 29.664 53.764 -33.092 1.00 16.81 311 ASP A CA 1
ATOM 1863 C C . ASP A 1 279 ? 28.965 54.154 -31.790 1.00 15.59 311 ASP A C 1
ATOM 1864 O O . ASP A 1 279 ? 29.550 54.807 -30.937 1.00 15.83 311 ASP A O 1
ATOM 1869 N N . LEU A 1 280 ? 27.724 53.702 -31.614 1.00 15.91 312 LEU A N 1
ATOM 1870 C CA . LEU A 1 280 ? 26.979 53.950 -30.380 1.00 15.19 312 LEU A CA 1
ATOM 1871 C C . LEU A 1 280 ? 27.639 53.1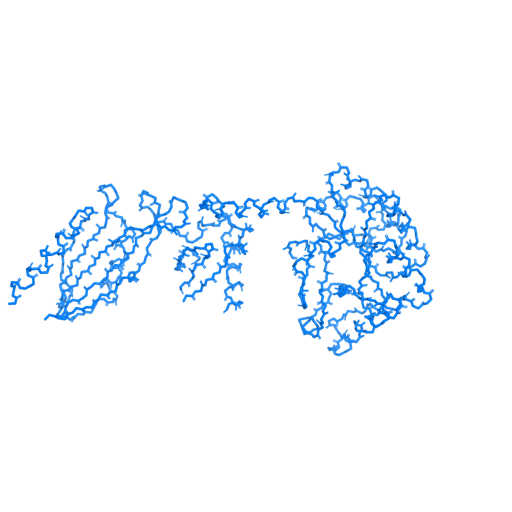85 -29.221 1.00 14.72 312 LEU A C 1
ATOM 1872 O O . LEU A 1 280 ? 27.756 53.716 -28.100 1.00 14.03 312 LEU A O 1
ATOM 1877 N N . VAL A 1 281 ? 28.006 51.922 -29.458 1.00 13.73 313 VAL A N 1
ATOM 1878 C CA . VAL A 1 281 ? 28.695 51.177 -28.418 1.00 13.91 313 VAL A CA 1
ATOM 1879 C C . VAL A 1 281 ? 30.025 51.830 -28.059 1.00 14.23 313 VAL A C 1
ATOM 1880 O O . VAL A 1 281 ? 30.383 51.979 -26.867 1.00 14.16 313 VAL A O 1
ATOM 1884 N N . LYS A 1 282 ? 30.770 52.274 -29.079 1.00 14.72 314 LYS A N 1
ATOM 1885 C CA . LYS A 1 282 ? 31.998 52.992 -28.763 1.00 15.08 314 LYS A CA 1
ATOM 1886 C C . LYS A 1 282 ? 31.720 54.268 -27.970 1.00 15.56 314 LYS A C 1
ATOM 1887 O O . LYS A 1 282 ? 32.523 54.627 -27.099 1.00 17.17 314 LYS A O 1
ATOM 1893 N N . ARG A 1 283 ? 30.607 54.955 -28.263 1.00 15.29 315 ARG A N 1
ATOM 1894 C CA . ARG A 1 283 ? 30.244 56.177 -27.565 1.00 15.81 315 ARG A CA 1
ATOM 1895 C C . ARG A 1 283 ? 29.969 55.875 -26.072 1.00 15.22 315 ARG A C 1
ATOM 1896 O O . ARG A 1 283 ? 30.351 56.640 -25.192 1.00 16.35 315 ARG A O 1
ATOM 1904 N N . ILE A 1 284 ? 29.311 54.753 -25.782 1.00 14.15 316 ILE A N 1
ATOM 1905 C CA . ILE A 1 284 ? 29.065 54.390 -24.369 1.00 14.46 316 ILE A CA 1
ATOM 1906 C C . ILE A 1 284 ? 30.392 54.344 -23.601 1.00 14.11 316 ILE A C 1
ATOM 1907 O O . ILE A 1 284 ? 30.535 54.927 -22.538 1.00 14.63 316 ILE A O 1
ATOM 1912 N N . LYS A 1 285 ? 31.388 53.678 -24.182 1.00 14.22 317 LYS A N 1
ATOM 1913 C CA . LYS A 1 285 ? 32.661 53.548 -23.546 1.00 15.76 317 LYS A CA 1
ATOM 1914 C C . LYS A 1 285 ? 33.438 54.886 -23.520 1.00 15.64 317 LYS A C 1
ATOM 1915 O O . LYS A 1 285 ? 34.039 55.227 -22.510 1.00 16.73 317 LYS A O 1
ATOM 1921 N N . SER A 1 286 ? 33.377 55.656 -24.611 1.00 16.08 318 SER A N 1
ATOM 1922 C CA . SER A 1 286 ? 34.060 56.957 -24.697 1.00 16.69 318 SER A CA 1
ATOM 1923 C C . SER A 1 286 ? 33.573 57.945 -23.663 1.00 17.26 318 SER A C 1
ATOM 1924 O O . SER A 1 286 ? 34.278 58.877 -23.307 1.00 19.42 318 SER A O 1
ATOM 1927 N N . GLU A 1 287 ? 32.342 57.800 -23.209 1.00 15.69 319 GLU A N 1
ATOM 1928 C CA . GLU A 1 287 ? 31.773 58.698 -22.235 1.00 14.13 319 GLU A CA 1
ATOM 1929 C C . GLU A 1 287 ? 31.959 58.160 -20.798 1.00 13.67 319 GLU A C 1
ATOM 1930 O O . GLU A 1 287 ? 31.369 58.689 -19.883 1.00 15.06 319 GLU A O 1
ATOM 1936 N N . GLY A 1 288 ? 32.804 57.134 -20.620 1.00 12.65 320 GLY A N 1
ATOM 1937 C CA . GLY A 1 288 ? 33.250 56.740 -19.306 1.00 13.78 320 GLY A CA 1
ATOM 1938 C C . GLY A 1 288 ? 32.452 55.645 -18.640 1.00 13.10 320 GLY A C 1
ATOM 1939 O O . GLY A 1 288 ? 32.710 55.300 -17.494 1.00 14.03 320 GLY A O 1
ATOM 1940 N N . HIS A 1 289 ? 31.448 55.108 -19.345 1.00 12.64 321 HIS A N 1
ATOM 1941 C CA . HIS A 1 289 ? 30.611 54.055 -18.775 1.00 11.84 321 HIS A CA 1
ATOM 1942 C C . HIS A 1 289 ? 31.301 52.714 -18.973 1.00 12.20 321 HIS A C 1
ATOM 1943 O O . HIS A 1 289 ? 32.311 52.599 -19.660 1.00 14.32 321 HIS A O 1
ATOM 1950 N N . VAL A 1 290 ? 30.766 51.688 -18.343 1.00 11.40 322 VAL A N 1
ATOM 1951 C CA . VAL A 1 290 ? 31.270 50.334 -18.473 1.00 11.73 322 VAL A CA 1
ATOM 1952 C C . VAL A 1 290 ? 30.274 49.523 -19.308 1.00 11.53 322 VAL A C 1
ATOM 1953 O O . VAL A 1 290 ? 29.071 49.648 -19.127 1.00 12.10 322 VAL A O 1
ATOM 1957 N N . VAL A 1 291 ? 30.811 48.712 -20.226 1.00 12.53 323 VAL A N 1
ATOM 1958 C CA . VAL A 1 291 ? 29.999 47.864 -21.068 1.00 12.43 323 VAL A CA 1
ATOM 1959 C C . VAL A 1 291 ? 30.157 46.406 -20.628 1.00 13.37 323 VAL A C 1
ATOM 1960 O O . VAL A 1 291 ? 31.297 45.946 -20.476 1.00 14.01 323 VAL A O 1
ATOM 1964 N N . GLY A 1 292 ? 29.040 45.726 -20.368 1.00 12.72 324 GLY A N 1
ATOM 1965 C CA . GLY A 1 292 ? 29.066 44.315 -20.032 1.00 12.34 324 GLY A CA 1
ATOM 1966 C C . GLY A 1 292 ? 28.249 43.523 -21.050 1.00 10.92 324 GLY A C 1
ATOM 1967 O O . GLY A 1 292 ? 27.619 44.065 -21.974 1.00 12.42 324 GLY A O 1
ATOM 1968 N N . ASN A 1 293 ? 28.251 42.217 -20.817 1.00 12.29 325 ASN A N 1
ATOM 1969 C CA . ASN A 1 293 ? 27.717 41.215 -21.753 1.00 11.66 325 ASN A CA 1
ATOM 1970 C C . ASN A 1 293 ? 26.363 40.713 -21.265 1.00 11.38 325 ASN A C 1
ATOM 1971 O O . ASN A 1 293 ? 26.260 40.260 -20.139 1.00 12.09 325 ASN A O 1
ATOM 1976 N N . HIS A 1 294 ? 25.335 40.779 -22.125 1.00 11.80 326 HIS A N 1
ATOM 1977 C CA . HIS A 1 294 ? 23.994 40.350 -21.732 1.00 11.77 326 HIS A CA 1
ATOM 1978 C C . HIS A 1 294 ? 23.508 39.170 -22.586 1.00 11.44 326 HIS A C 1
ATOM 1979 O O . HIS A 1 294 ? 22.300 38.997 -22.696 1.00 13.11 326 HIS A O 1
ATOM 1986 N N . SER A 1 295 ? 24.457 38.398 -23.154 1.00 11.87 327 SER A N 1
ATOM 1987 C CA . SER A 1 295 ? 24.204 37.311 -24.099 1.00 12.36 327 SER A CA 1
ATOM 1988 C C . SER A 1 295 ? 24.068 37.863 -25.504 1.00 12.04 327 SER A C 1
ATOM 1989 O O . SER A 1 295 ? 24.046 39.081 -25.717 1.00 12.80 327 SER A O 1
ATOM 1992 N N . TRP A 1 296 ? 23.995 36.960 -26.481 1.00 12.25 328 TRP A N 1
ATOM 1993 C CA . TRP A 1 296 ? 23.830 37.378 -27.871 1.00 12.25 328 TRP A CA 1
ATOM 1994 C C . TRP A 1 296 ? 22.394 37.789 -28.177 1.00 12.79 328 TRP A C 1
ATOM 1995 O O . TRP A 1 296 ? 22.141 38.891 -28.693 1.00 13.63 328 TRP A O 1
ATOM 2006 N N . SER A 1 297 ? 21.448 36.901 -27.879 1.00 12.98 329 SER A N 1
ATOM 2007 C CA . SER A 1 297 ? 20.081 37.081 -28.338 1.00 14.19 329 SER A CA 1
ATOM 2008 C C . SER A 1 297 ? 19.048 36.885 -27.253 1.00 14.12 329 SER A C 1
ATOM 2009 O O . SER A 1 297 ? 17.860 36.710 -27.545 1.00 15.53 329 SER A O 1
ATOM 2012 N N . HIS A 1 298 ? 19.455 36.997 -25.991 1.00 13.34 330 HIS A N 1
ATOM 2013 C CA . HIS A 1 298 ? 18.502 37.040 -24.873 1.00 13.54 330 HIS A CA 1
ATOM 2014 C C . HIS A 1 298 ? 17.711 35.731 -24.621 1.00 14.24 330 HIS A C 1
ATOM 2015 O O . HIS A 1 298 ? 16.586 35.794 -24.169 1.00 15.55 330 HIS A O 1
ATOM 2022 N N . PRO A 1 299 ? 18.324 34.540 -24.792 1.00 13.90 331 PRO A N 1
ATOM 2023 C CA . PRO A 1 299 ? 17.604 33.323 -24.413 1.00 15.48 331 PRO A CA 1
ATOM 2024 C C . PRO A 1 299 ? 17.651 33.150 -22.893 1.00 15.29 331 PRO A C 1
ATOM 2025 O O . PRO A 1 299 ? 18.433 33.844 -22.191 1.00 15.28 331 PRO A O 1
ATOM 2029 N N . ILE A 1 300 ? 16.907 32.177 -22.384 1.00 15.73 332 ILE A N 1
ATOM 2030 C CA . ILE A 1 300 ? 17.083 31.671 -21.044 1.00 15.97 332 ILE A CA 1
ATOM 2031 C C . ILE A 1 300 ? 18.289 30.751 -21.097 1.00 15.34 332 ILE A C 1
ATOM 2032 O O . ILE A 1 300 ? 18.182 29.616 -21.572 1.00 15.23 332 ILE A O 1
ATOM 2037 N N . LEU A 1 301 ? 19.439 31.232 -20.640 1.00 14.61 333 LEU A N 1
ATOM 2038 C CA . LEU A 1 301 ? 20.697 30.518 -20.877 1.00 14.49 333 LEU A CA 1
ATOM 2039 C C . LEU A 1 301 ? 20.697 29.148 -20.188 1.00 14.97 333 LEU A C 1
ATOM 2040 O O . LEU A 1 301 ? 21.280 28.189 -20.722 1.00 15.19 333 LEU A O 1
ATOM 2045 N N . SER A 1 302 ? 20.045 29.052 -19.021 1.00 15.35 334 SER A N 1
ATOM 2046 C CA . SER A 1 302 ? 20.050 27.793 -18.287 1.00 16.23 334 SER A CA 1
ATOM 2047 C C . SER A 1 302 ? 19.229 26.695 -18.976 1.00 16.88 334 SER A C 1
ATOM 2048 O O . SER A 1 302 ? 19.298 25.522 -18.578 1.00 18.31 334 SER A O 1
ATOM 2051 N N . GLN A 1 303 ? 18.440 27.052 -19.988 1.00 15.68 335 GLN A N 1
ATOM 2052 C CA . GLN A 1 303 ? 17.652 26.068 -20.750 1.00 17.94 335 GLN A CA 1
ATOM 2053 C C . GLN A 1 303 ? 18.299 25.682 -22.065 1.00 17.01 335 GLN A C 1
ATOM 2054 O O . GLN A 1 303 ? 17.716 24.892 -22.820 1.00 20.10 335 GLN A O 1
ATOM 2060 N N . LEU A 1 304 ? 19.508 26.172 -22.335 1.00 14.55 336 LEU A N 1
ATOM 2061 C CA . LEU A 1 304 ? 20.318 25.719 -23.490 1.00 13.84 336 LEU A CA 1
ATOM 2062 C C . LEU A 1 304 ? 21.321 24.669 -23.005 1.00 13.80 336 LEU A C 1
ATOM 2063 O O . LEU A 1 304 ? 21.592 24.568 -21.812 1.00 15.19 336 LEU A O 1
ATOM 2068 N N . SER A 1 305 ? 21.896 23.907 -23.917 1.00 13.07 337 SER A N 1
ATOM 2069 C CA . SER A 1 305 ? 23.031 23.079 -23.558 1.00 13.80 337 SER A CA 1
ATOM 2070 C C . SER A 1 305 ? 24.201 23.950 -23.106 1.00 13.31 337 SER A C 1
ATOM 2071 O O . SER A 1 305 ? 24.280 25.160 -23.414 1.00 14.39 337 SER A O 1
ATOM 2074 N N . LEU A 1 306 ? 25.119 23.324 -22.379 1.00 12.41 338 LEU A N 1
ATOM 2075 C CA . LEU A 1 306 ? 26.245 24.051 -21.835 1.00 12.98 338 LEU A CA 1
ATOM 2076 C C . LEU A 1 306 ? 27.047 24.778 -22.930 1.00 13.26 338 LEU A C 1
ATOM 2077 O O . LEU A 1 306 ? 27.322 25.967 -22.775 1.00 12.56 338 LEU A O 1
ATOM 2082 N N . ASP A 1 307 ? 27.365 24.096 -24.041 1.00 12.94 339 ASP A N 1
ATOM 2083 C CA . ASP A 1 307 ? 28.171 24.775 -25.054 1.00 12.78 339 ASP A CA 1
ATOM 2084 C C . ASP A 1 307 ? 27.414 25.841 -25.794 1.00 12.03 339 ASP A C 1
ATOM 2085 O O . ASP A 1 307 ? 28.013 26.860 -26.181 1.00 13.81 339 ASP A O 1
ATOM 2090 N N . GLU A 1 308 ? 26.101 25.647 -26.003 1.00 12.18 340 GLU A N 1
ATOM 2091 C CA . GLU A 1 308 ? 25.324 26.709 -26.681 1.00 13.60 340 GLU A CA 1
ATOM 2092 C C . GLU A 1 308 ? 25.183 27.927 -25.782 1.00 12.75 340 GLU A C 1
ATOM 2093 O O . GLU A 1 308 ? 25.262 29.056 -26.261 1.00 13.55 340 GLU A O 1
ATOM 2099 N N . ALA A 1 309 ? 24.985 27.709 -24.484 1.00 13.20 341 ALA A N 1
ATOM 2100 C CA . ALA A 1 309 ? 24.929 28.845 -23.559 1.00 13.01 341 ALA A CA 1
ATOM 2101 C C . ALA A 1 309 ? 26.291 29.548 -23.452 1.00 12.54 341 ALA A C 1
ATOM 2102 O O . ALA A 1 309 ? 26.359 30.782 -23.520 1.00 12.79 341 ALA A O 1
ATOM 2104 N N . LYS A 1 310 ? 27.375 28.795 -23.330 1.00 12.15 342 LYS A N 1
ATOM 2105 C CA . LYS A 1 310 ? 28.700 29.392 -23.302 1.00 12.83 342 LYS A CA 1
ATOM 2106 C C . LYS A 1 310 ? 28.934 30.209 -24.548 1.00 12.12 342 LYS A C 1
ATOM 2107 O O . LYS A 1 310 ? 29.512 31.290 -24.465 1.00 12.42 342 LYS A O 1
ATOM 2113 N N . LYS A 1 311 ? 28.499 29.712 -25.704 1.00 11.78 343 LYS A N 1
ATOM 2114 C CA . LYS A 1 311 ? 28.771 30.380 -26.974 1.00 12.48 343 LYS A CA 1
ATOM 2115 C C . LYS A 1 311 ? 27.934 31.658 -27.125 1.00 11.73 343 LYS A C 1
ATOM 2116 O O . LYS A 1 311 ? 28.385 32.643 -27.743 1.00 13.25 343 LYS A O 1
ATOM 2122 N N . GLN A 1 312 ? 26.713 31.667 -26.574 1.00 12.27 344 GLN A N 1
ATOM 2123 C CA . GLN A 1 312 ? 25.945 32.938 -26.509 1.00 12.37 344 GLN A CA 1
ATOM 2124 C C . GLN A 1 312 ? 26.801 34.006 -25.835 1.00 12.96 344 GLN A C 1
ATOM 2125 O O . GLN A 1 312 ? 26.814 35.179 -26.223 1.00 13.76 344 GLN A O 1
ATOM 2131 N N . ILE A 1 313 ? 27.453 33.610 -24.748 1.00 11.91 345 ILE A N 1
ATOM 2132 C CA . ILE A 1 313 ? 28.310 34.531 -23.979 1.00 12.58 345 ILE A CA 1
ATOM 2133 C C . ILE A 1 313 ? 29.635 34.857 -24.703 1.00 12.65 345 ILE A C 1
ATOM 2134 O O . ILE A 1 313 ? 29.972 36.031 -24.829 1.00 13.26 345 ILE A O 1
ATOM 2139 N N . THR A 1 314 ? 30.362 33.853 -25.200 1.00 13.49 346 THR A N 1
ATOM 2140 C CA . THR A 1 314 ? 31.634 34.165 -25.809 1.00 13.47 346 THR A CA 1
ATOM 2141 C C . THR A 1 314 ? 31.462 34.858 -27.165 1.00 13.70 346 THR A C 1
ATOM 2142 O O . THR A 1 314 ? 32.307 35.691 -27.525 1.00 14.90 346 THR A O 1
ATOM 2146 N N . ASP A 1 315 ? 30.370 34.581 -27.897 1.00 13.89 347 ASP A N 1
ATOM 2147 C CA . ASP A 1 315 ? 30.140 35.334 -29.127 1.00 13.84 347 ASP A CA 1
ATOM 2148 C C . ASP A 1 315 ? 29.971 36.825 -28.802 1.00 13.05 347 ASP A C 1
ATOM 2149 O O . ASP A 1 315 ? 30.365 37.706 -29.574 1.00 14.34 347 ASP A O 1
ATOM 2154 N N . THR A 1 316 ? 29.330 37.124 -27.676 1.00 13.29 348 THR A N 1
ATOM 2155 C CA . THR A 1 316 ? 29.146 38.500 -27.274 1.00 13.24 348 THR A CA 1
ATOM 2156 C C . THR A 1 316 ? 30.489 39.100 -26.774 1.00 12.72 348 THR A C 1
ATOM 2157 O O . THR A 1 316 ? 30.802 40.251 -27.120 1.00 13.64 348 THR A O 1
ATOM 2161 N N . GLU A 1 317 ? 31.303 38.328 -26.019 1.00 13.03 349 GLU A N 1
ATOM 2162 C CA . GLU A 1 317 ? 32.656 38.808 -25.676 1.00 12.92 349 GLU A CA 1
ATOM 2163 C C . GLU A 1 317 ? 33.426 39.137 -26.937 1.00 12.94 349 GLU A C 1
ATOM 2164 O O . GLU A 1 317 ? 34.141 40.141 -27.001 1.00 13.44 349 GLU A O 1
ATOM 2170 N N . ASP A 1 318 ? 33.288 38.278 -27.950 1.00 14.15 350 ASP A N 1
ATOM 2171 C CA . ASP A 1 318 ? 34.056 38.496 -29.183 1.00 14.87 350 ASP A CA 1
ATOM 2172 C C . ASP A 1 318 ? 33.687 39.802 -29.874 1.00 13.56 350 ASP A C 1
ATOM 2173 O O . ASP A 1 318 ? 34.578 40.558 -30.303 1.00 14.93 350 ASP A O 1
ATOM 2178 N N . VAL A 1 319 ? 32.395 40.078 -30.007 1.00 13.81 351 VAL A N 1
ATOM 2179 C CA . VAL A 1 319 ? 31.998 41.280 -30.736 1.00 13.60 351 VAL A CA 1
ATOM 2180 C C . VAL A 1 319 ? 32.358 42.516 -29.916 1.00 13.28 351 VAL A C 1
ATOM 2181 O O . VAL A 1 319 ? 32.755 43.538 -30.477 1.00 14.87 351 VAL A O 1
ATOM 2185 N N . LEU A 1 320 ? 32.211 42.433 -28.585 1.00 13.45 352 LEU A N 1
ATOM 2186 C CA . LEU A 1 320 ? 32.557 43.597 -27.738 1.00 13.93 352 LEU A CA 1
ATOM 2187 C C . LEU A 1 320 ? 34.068 43.854 -27.805 1.00 14.25 352 LEU A C 1
ATOM 2188 O O . LEU A 1 320 ? 34.514 44.999 -27.914 1.00 14.19 352 LEU A O 1
ATOM 2193 N N . THR A 1 321 ? 34.877 42.798 -27.779 1.00 14.15 353 THR A N 1
ATOM 2194 C CA . THR A 1 321 ? 36.319 42.987 -27.880 1.00 15.11 353 THR A CA 1
ATOM 2195 C C . THR A 1 321 ? 36.715 43.523 -29.257 1.00 15.24 353 THR A C 1
ATOM 2196 O O . THR A 1 321 ? 37.655 44.346 -29.352 1.00 16.13 353 THR A O 1
ATOM 2200 N N . LYS A 1 322 ? 36.031 43.054 -30.307 1.00 14.39 354 LYS A N 1
ATOM 2201 C CA . LYS A 1 322 ? 36.296 43.561 -31.633 1.00 15.64 354 LYS A CA 1
ATOM 2202 C C . LYS A 1 322 ? 36.018 45.089 -31.725 1.00 15.87 354 LYS A C 1
ATOM 2203 O O . LYS A 1 322 ? 36.795 45.834 -32.319 1.00 16.27 354 LYS A O 1
ATOM 2209 N N . VAL A 1 323 ? 34.883 45.538 -31.185 1.00 15.28 355 VAL A N 1
ATOM 2210 C CA . VAL A 1 323 ? 34.470 46.924 -31.336 1.00 15.63 355 VAL A CA 1
ATOM 2211 C C . VAL A 1 323 ? 35.245 47.828 -30.350 1.00 15.88 355 VAL A C 1
ATOM 2212 O O . VAL A 1 323 ? 35.638 48.919 -30.709 1.00 17.17 355 VAL A O 1
ATOM 2216 N N . LEU A 1 324 ? 35.373 47.396 -29.104 1.00 14.87 356 LEU A N 1
ATOM 2217 C CA . LEU A 1 324 ? 35.940 48.240 -28.038 1.00 15.12 356 LEU A CA 1
ATOM 2218 C C . LEU A 1 324 ? 37.403 48.012 -27.745 1.00 15.60 356 LEU A C 1
ATOM 2219 O O . LEU A 1 324 ? 38.049 48.842 -27.080 1.00 17.51 356 LEU A O 1
ATOM 2224 N N . GLY A 1 325 ? 37.909 46.850 -28.147 1.00 15.02 357 GLY A N 1
ATOM 2225 C CA . GLY A 1 325 ? 39.314 46.531 -27.899 1.00 15.12 357 GLY A CA 1
ATOM 2226 C C . GLY A 1 325 ? 39.524 45.768 -26.602 1.00 14.76 357 GLY A C 1
ATOM 2227 O O . GLY A 1 325 ? 40.637 45.309 -26.339 1.00 15.92 357 GLY A O 1
ATOM 2228 N N . SER A 1 326 ? 38.506 45.675 -25.744 1.00 14.82 358 SER A N 1
ATOM 2229 C CA . SER A 1 326 ? 38.685 45.123 -24.422 1.00 15.03 358 SER A CA 1
ATOM 2230 C C . SER A 1 326 ? 37.324 44.638 -23.971 1.00 15.23 358 SER A C 1
ATOM 2231 O O . SER A 1 326 ? 36.314 45.009 -24.538 1.00 16.97 358 SER A O 1
ATOM 2234 N N . SER A 1 327 ? 37.332 43.792 -22.958 1.00 14.61 359 SER A N 1
ATOM 2235 C CA . SER A 1 327 ? 36.123 43.388 -22.248 1.00 14.80 359 SER A CA 1
ATOM 2236 C C . SER A 1 327 ? 36.266 43.716 -20.766 1.00 14.89 359 SER A C 1
ATOM 2237 O O . SER A 1 327 ? 37.374 43.596 -20.196 1.00 15.44 359 SER A O 1
ATOM 2240 N N . SER A 1 328 ? 35.156 44.112 -20.138 1.00 13.61 360 SER A N 1
ATOM 2241 C CA . SER A 1 328 ? 35.121 44.297 -18.692 1.00 14.07 360 SER A CA 1
ATOM 2242 C C . SER A 1 328 ? 35.017 42.988 -17.947 1.00 13.70 360 SER A C 1
ATOM 2243 O O . SER A 1 328 ? 35.141 42.980 -16.708 1.00 13.27 360 SER A O 1
ATOM 2246 N N . LYS A 1 329 ? 34.735 41.911 -18.694 1.00 13.29 361 LYS A N 1
ATOM 2247 C CA . LYS A 1 329 ? 34.584 40.567 -18.100 1.00 14.62 361 LYS A CA 1
ATOM 2248 C C . LYS A 1 329 ? 33.393 40.479 -17.150 1.00 12.95 361 LYS A C 1
ATOM 2249 O O . LYS A 1 329 ? 33.334 39.606 -16.295 1.00 14.74 361 LYS A O 1
ATOM 2255 N N . LEU A 1 330 ? 32.401 41.341 -17.383 1.00 12.58 362 LEU A N 1
ATOM 2256 C CA . LEU A 1 330 ? 31.157 41.321 -16.609 1.00 11.86 362 LEU A CA 1
ATOM 2257 C C . LEU A 1 330 ? 30.045 40.752 -17.477 1.00 11.84 362 LEU A C 1
ATOM 2258 O O . LEU A 1 330 ? 29.901 41.128 -18.641 1.00 12.56 362 LEU A O 1
ATOM 2263 N N . MET A 1 331 ? 29.246 39.866 -16.919 1.00 12.38 363 MET A N 1
ATOM 2264 C CA . MET A 1 331 ? 28.187 39.219 -17.665 1.00 12.33 363 MET A CA 1
ATOM 2265 C C . MET A 1 331 ? 26.912 39.207 -16.832 1.00 11.66 363 MET A C 1
ATOM 2266 O O . MET A 1 331 ? 26.952 38.774 -15.678 1.00 12.65 363 MET A O 1
ATOM 2271 N N . ARG A 1 332 ? 25.795 39.684 -17.392 1.00 12.11 364 ARG A N 1
ATOM 2272 C CA . ARG A 1 332 ? 24.518 39.584 -16.701 1.00 11.73 364 ARG A CA 1
ATOM 2273 C C . ARG A 1 332 ? 23.587 38.629 -17.461 1.00 12.86 364 ARG A C 1
ATOM 2274 O O . ARG A 1 332 ? 23.184 38.935 -18.593 1.00 12.90 364 ARG A O 1
ATOM 2282 N N . PRO A 1 333 ? 23.262 37.475 -16.876 1.00 12.89 365 PRO A N 1
ATOM 2283 C CA . PRO A 1 333 ? 22.305 36.555 -17.528 1.00 13.95 365 PRO A CA 1
ATOM 2284 C C . PRO A 1 333 ? 20.910 37.141 -17.729 1.00 13.70 365 PRO A C 1
ATOM 2285 O O . PRO A 1 333 ? 20.314 37.619 -16.762 1.00 13.94 365 PRO A O 1
ATOM 2289 N N . PRO A 1 334 ? 20.353 37.044 -18.954 1.00 12.82 366 PRO A N 1
ATOM 2290 C CA . PRO A 1 334 ? 18.912 37.341 -19.149 1.00 13.55 366 PRO A CA 1
ATOM 2291 C C . PRO A 1 334 ? 18.062 36.616 -18.122 1.00 14.10 366 PRO A C 1
ATOM 2292 O O . PRO A 1 334 ? 18.275 35.417 -17.838 1.00 14.23 366 PRO A O 1
ATOM 2296 N N . TYR A 1 335 ? 17.122 37.352 -17.547 1.00 15.06 367 TYR A N 1
ATOM 2297 C CA . TYR A 1 335 ? 16.153 36.795 -16.605 1.00 15.55 367 TYR A CA 1
ATOM 2298 C C . TYR A 1 335 ? 16.813 36.365 -15.293 1.00 15.96 367 TYR A C 1
ATOM 2299 O O . TYR A 1 335 ? 16.145 35.805 -14.427 1.00 18.25 367 TYR A O 1
ATOM 2308 N N . GLY A 1 336 ? 18.119 36.617 -15.135 1.00 15.58 368 GLY A N 1
ATOM 2309 C CA . GLY A 1 336 ? 18.824 36.113 -13.965 1.00 16.28 368 GLY A CA 1
ATOM 2310 C C . GLY A 1 336 ? 19.038 34.597 -14.010 1.00 16.21 368 GLY A C 1
ATOM 2311 O O . GLY A 1 336 ? 19.417 33.984 -13.000 1.00 18.57 368 GLY A O 1
ATOM 2312 N N . ALA A 1 337 ? 18.887 33.982 -15.190 1.00 15.80 369 ALA A N 1
ATOM 2313 C CA . ALA A 1 337 ? 18.888 32.533 -15.330 1.00 16.26 369 ALA A CA 1
ATOM 2314 C C . ALA A 1 337 ? 20.243 32.041 -15.743 1.00 16.78 369 ALA A C 1
ATOM 2315 O O . ALA A 1 337 ? 20.746 32.389 -16.815 1.00 16.59 369 ALA A O 1
ATOM 2317 N N . ILE A 1 338 ? 20.862 31.250 -14.876 1.00 17.22 370 ILE A N 1
ATOM 2318 C CA . ILE A 1 338 ? 22.220 30.782 -15.127 1.00 18.12 370 ILE A CA 1
ATOM 2319 C C . ILE A 1 338 ? 22.410 29.446 -14.391 1.00 17.86 370 ILE A C 1
ATOM 2320 O O . ILE A 1 338 ? 21.610 29.128 -13.541 1.00 19.25 370 ILE A O 1
ATOM 2325 N N . THR A 1 339 ? 23.428 28.674 -14.738 1.00 17.54 371 THR A N 1
ATOM 2326 C CA . THR A 1 339 ? 23.746 27.451 -13.982 1.00 16.65 371 THR A CA 1
ATOM 2327 C C . THR A 1 339 ? 25.158 27.540 -13.469 1.00 17.13 371 THR A C 1
ATOM 2328 O O . THR A 1 339 ? 25.984 28.295 -13.984 1.00 16.53 371 THR A O 1
ATOM 2332 N N . ASP A 1 340 ? 25.461 26.678 -12.484 1.00 16.53 372 ASP A N 1
ATOM 2333 C CA . ASP A 1 340 ? 26.825 26.588 -11.977 1.00 16.79 372 ASP A CA 1
ATOM 2334 C C . ASP A 1 340 ? 27.806 26.193 -13.092 1.00 15.84 372 ASP A C 1
ATOM 2335 O O . ASP A 1 340 ? 28.922 26.738 -13.173 1.00 17.06 372 ASP A O 1
ATOM 2340 N N . ASP A 1 341 ? 27.415 25.228 -13.948 1.00 16.28 373 ASP A N 1
ATOM 2341 C CA . ASP A 1 341 ? 28.337 24.751 -14.986 1.00 16.55 373 ASP A CA 1
ATOM 2342 C C . ASP A 1 341 ? 28.690 25.865 -15.964 1.00 15.42 373 ASP A C 1
ATOM 2343 O O . ASP A 1 341 ? 29.828 26.003 -16.381 1.00 17.59 373 ASP A O 1
ATOM 2348 N N . ILE A 1 342 ? 27.709 26.690 -16.323 1.00 16.07 374 ILE A N 1
ATOM 2349 C CA . ILE A 1 342 ? 27.987 27.794 -17.237 1.00 15.40 374 ILE A CA 1
ATOM 2350 C C . ILE A 1 342 ? 28.958 28.769 -16.549 1.00 14.87 374 ILE A C 1
ATOM 2351 O O . ILE A 1 342 ? 29.983 29.183 -17.117 1.00 16.17 374 ILE A O 1
ATOM 2356 N N . ARG A 1 343 ? 28.660 29.126 -15.291 1.00 15.35 375 ARG A N 1
ATOM 2357 C CA . ARG A 1 343 ? 29.527 30.084 -14.592 1.00 15.99 375 ARG A CA 1
ATOM 2358 C C . ARG A 1 343 ? 30.962 29.6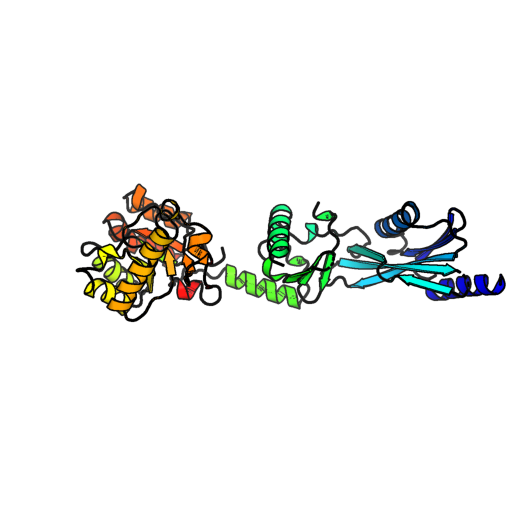11 -14.452 1.00 15.98 375 ARG A C 1
ATOM 2359 O O . ARG A 1 343 ? 31.903 30.395 -14.627 1.00 16.93 375 ARG A O 1
ATOM 2367 N N . ASN A 1 344 ? 31.118 28.318 -14.110 1.00 15.90 376 ASN A N 1
ATOM 2368 C CA . ASN A 1 344 ? 32.424 27.751 -13.863 1.00 17.52 376 ASN A CA 1
ATOM 2369 C C . ASN A 1 344 ? 33.215 27.521 -15.141 1.00 17.26 376 ASN A C 1
ATOM 2370 O O . ASN A 1 344 ? 34.401 27.258 -15.086 1.00 19.11 376 ASN A O 1
ATOM 2375 N N . SER A 1 345 ? 32.554 27.618 -16.303 1.00 17.03 377 SER A N 1
ATOM 2376 C CA . SER A 1 345 ? 33.215 27.418 -17.577 1.00 17.52 377 SER A CA 1
ATOM 2377 C C . SER A 1 345 ? 33.855 28.649 -18.157 1.00 16.82 377 SER A C 1
ATOM 2378 O O . SER A 1 345 ? 34.578 28.541 -19.133 1.00 18.56 377 SER A O 1
ATOM 2381 N N . LEU A 1 346 ? 33.592 29.832 -17.582 1.00 17.00 378 LEU A N 1
ATOM 2382 C CA . LEU A 1 346 ? 33.961 31.080 -18.242 1.00 16.19 378 LEU A CA 1
ATOM 2383 C C . LEU A 1 346 ? 34.681 31.990 -17.268 1.00 15.00 378 LEU A C 1
ATOM 2384 O O . LEU A 1 346 ? 34.318 32.057 -16.101 1.00 16.32 378 LEU A O 1
ATOM 2389 N N . ASP A 1 347 ? 35.642 32.737 -17.809 1.00 16.27 379 ASP A N 1
ATOM 2390 C CA . ASP A 1 347 ? 36.471 33.652 -17.029 1.00 17.01 379 ASP A CA 1
ATOM 2391 C C . ASP A 1 347 ? 35.757 35.019 -16.956 1.00 16.55 379 ASP A C 1
ATOM 2392 O O . ASP A 1 347 ? 36.220 36.001 -17.563 1.00 17.41 379 ASP A O 1
ATOM 2397 N N . LEU A 1 348 ? 34.622 35.048 -16.261 1.00 14.83 380 LEU A N 1
ATOM 2398 C CA . LEU A 1 348 ? 33.741 36.241 -16.194 1.00 13.49 380 LEU A CA 1
ATOM 2399 C C . LEU A 1 348 ? 33.142 36.312 -14.823 1.00 13.92 380 LEU A C 1
ATOM 2400 O O . LEU A 1 348 ? 32.988 35.273 -14.175 1.00 14.83 380 LEU A O 1
ATOM 2405 N N . SER A 1 349 ? 32.753 37.535 -14.407 1.00 13.14 381 SER A N 1
ATOM 2406 C CA . SER A 1 349 ? 31.979 37.690 -13.188 1.00 13.38 381 SER A CA 1
ATOM 2407 C C . SER A 1 349 ? 30.525 37.927 -13.563 1.00 13.30 381 SER A C 1
ATOM 2408 O O . SER A 1 349 ? 30.255 38.670 -14.518 1.00 14.21 381 SER A O 1
ATOM 2411 N N . PHE A 1 350 ? 29.612 37.302 -12.822 1.00 12.70 382 PHE A N 1
ATOM 2412 C CA . PHE A 1 350 ? 28.189 37.301 -13.181 1.00 12.10 382 PHE A CA 1
ATOM 2413 C C . PHE A 1 350 ? 27.477 38.300 -12.287 1.00 12.36 382 PHE A C 1
ATOM 2414 O O . PHE A 1 350 ? 27.394 38.112 -11.072 1.00 13.68 382 PHE A O 1
ATOM 2422 N N . ILE A 1 351 ? 26.946 39.353 -12.909 1.00 11.96 383 ILE A N 1
ATOM 2423 C CA . ILE A 1 351 ? 26.390 40.490 -12.179 1.00 12.60 383 ILE A CA 1
ATOM 2424 C C . ILE A 1 351 ? 24.883 40.515 -12.249 1.00 13.05 383 ILE A C 1
ATOM 2425 O O . ILE A 1 351 ? 24.279 40.766 -13.321 1.00 13.47 383 ILE A O 1
ATOM 2430 N N . MET A 1 352 ? 24.266 40.226 -11.101 1.00 12.88 384 MET A N 1
ATOM 2431 C CA . MET A 1 352 ? 22.835 40.287 -10.976 1.00 12.82 384 MET A CA 1
ATOM 2432 C C . MET A 1 352 ? 22.467 41.676 -10.466 1.00 12.07 384 MET A C 1
ATOM 2433 O O . MET A 1 352 ? 23.031 42.682 -10.950 1.00 13.24 384 MET A O 1
ATOM 2438 N N . TRP A 1 353 ? 21.497 41.791 -9.561 1.00 12.13 385 TRP A N 1
ATOM 2439 C CA . TRP A 1 353 ? 21.043 43.098 -9.064 1.00 13.25 385 TRP A CA 1
ATOM 2440 C C . TRP A 1 353 ? 20.287 42.844 -7.767 1.00 12.98 385 TRP A C 1
ATOM 2441 O O . TRP A 1 353 ? 19.942 41.699 -7.505 1.00 14.54 385 TRP A O 1
ATOM 2452 N N . ASP A 1 354 ? 20.032 43.892 -6.976 1.00 13.25 386 ASP A N 1
ATOM 2453 C CA . ASP A 1 354 ? 19.192 43.756 -5.796 1.00 13.63 386 ASP A CA 1
ATOM 2454 C C . ASP A 1 354 ? 17.987 44.696 -5.836 1.00 13.46 386 ASP A C 1
ATOM 2455 O O . ASP A 1 354 ? 17.115 44.569 -4.987 1.00 16.27 386 ASP A O 1
ATOM 2460 N N . VAL A 1 355 ? 17.984 45.668 -6.779 1.00 12.53 387 VAL A N 1
ATOM 2461 C CA . VAL A 1 355 ? 16.861 46.601 -6.922 1.00 12.91 387 VAL A CA 1
ATOM 2462 C C . VAL A 1 355 ? 16.344 46.571 -8.334 1.00 12.29 387 VAL A C 1
ATOM 2463 O O . VAL A 1 355 ? 17.041 46.934 -9.250 1.00 14.20 387 VAL A O 1
ATOM 2467 N N . ASP A 1 356 ? 15.135 46.046 -8.510 1.00 13.34 388 ASP A N 1
ATOM 2468 C CA . ASP A 1 356 ? 14.508 46.057 -9.831 1.00 13.50 388 ASP A CA 1
ATOM 2469 C C . ASP A 1 356 ? 13.638 47.335 -9.915 1.00 13.08 388 ASP A C 1
ATOM 2470 O O . ASP A 1 356 ? 12.693 47.514 -9.123 1.00 13.98 388 ASP A O 1
ATOM 2475 N N . SER A 1 357 ? 13.986 48.261 -10.806 1.00 12.34 389 SER A N 1
ATOM 2476 C CA . SER A 1 357 ? 13.179 49.477 -10.970 1.00 12.02 389 SER A CA 1
ATOM 2477 C C . SER A 1 357 ? 11.771 49.195 -11.430 1.00 12.82 389 SER A C 1
ATOM 2478 O O . SER A 1 357 ? 10.920 50.067 -11.355 1.00 13.43 389 SER A O 1
ATOM 2481 N N . LEU A 1 358 ? 11.538 47.986 -11.947 1.00 13.10 390 LEU A N 1
ATOM 2482 C CA . LEU A 1 358 ? 10.229 47.591 -12.529 1.00 13.31 390 LEU A CA 1
ATOM 2483 C C . LEU A 1 358 ? 9.843 48.460 -13.721 1.00 13.09 390 LEU A C 1
ATOM 2484 O O . LEU A 1 358 ? 8.675 48.479 -14.156 1.00 13.03 390 LEU A O 1
ATOM 2489 N N . ASP A 1 359 ? 10.826 49.108 -14.350 1.00 13.13 391 ASP A N 1
ATOM 2490 C CA . ASP A 1 359 ? 10.543 49.937 -15.509 1.00 13.40 391 ASP A CA 1
ATOM 2491 C C . ASP A 1 359 ? 9.832 49.179 -16.623 1.00 15.96 391 ASP A C 1
ATOM 2492 O O . ASP A 1 359 ? 8.913 49.697 -17.228 1.00 16.28 391 ASP A O 1
ATOM 2497 N N . TRP A 1 360 ? 10.235 47.926 -16.782 1.00 15.88 392 TRP A N 1
ATOM 2498 C CA . TRP A 1 360 ? 9.699 46.996 -17.770 1.00 17.43 392 TRP A CA 1
ATOM 2499 C C . TRP A 1 360 ? 8.245 46.640 -17.523 1.00 17.79 392 TRP A C 1
ATOM 2500 O O . TRP A 1 360 ? 7.519 46.198 -18.437 1.00 19.90 392 TRP A O 1
ATOM 2511 N N . LYS A 1 361 ? 7.835 46.725 -16.276 1.00 17.24 393 LYS A N 1
ATOM 2512 C CA . LYS A 1 361 ? 6.492 46.282 -15.900 1.00 17.08 393 LYS A CA 1
ATOM 2513 C C . LYS A 1 361 ? 5.566 47.498 -15.825 1.00 16.43 393 LYS A C 1
ATOM 2514 O O . LYS A 1 361 ? 4.498 47.488 -16.443 1.00 16.38 393 LYS A O 1
ATOM 2520 N N . SER A 1 362 ? 5.980 48.532 -15.073 1.00 15.06 394 SER A N 1
ATOM 2521 C CA . SER A 1 362 ? 5.083 49.659 -14.826 1.00 14.59 394 SER A CA 1
ATOM 2522 C C . SER A 1 362 ? 4.983 50.602 -16.004 1.00 14.74 394 SER A C 1
ATOM 2523 O O . SER A 1 362 ? 3.954 51.226 -16.203 1.00 15.51 394 SER A O 1
ATOM 2526 N N . LYS A 1 363 ? 6.074 50.751 -16.753 1.00 14.69 395 LYS A N 1
ATOM 2527 C CA . LYS A 1 363 ? 6.136 51.646 -17.903 1.00 14.82 395 LYS A CA 1
ATOM 2528 C C . LYS A 1 363 ? 5.622 53.024 -17.508 1.00 15.44 395 LYS A C 1
ATOM 2529 O O . LYS A 1 363 ? 4.922 53.679 -18.248 1.00 17.80 395 LYS A O 1
ATOM 2535 N N . ASN A 1 364 ? 6.000 53.465 -16.306 1.00 14.55 396 ASN A N 1
ATOM 2536 C CA . ASN A 1 364 ? 5.439 54.679 -15.750 1.00 14.60 396 ASN A CA 1
ATOM 2537 C C . ASN A 1 364 ? 6.522 55.376 -14.963 1.00 14.10 396 ASN A C 1
ATOM 2538 O O . ASN A 1 364 ? 7.086 54.783 -14.041 1.00 13.41 396 ASN A O 1
ATOM 2543 N N . GLU A 1 365 ? 6.777 56.635 -15.293 1.00 14.36 397 GLU A N 1
ATOM 2544 C CA . GLU A 1 365 ? 7.885 57.386 -14.709 1.00 14.55 397 GLU A CA 1
ATOM 2545 C C . GLU A 1 365 ? 7.716 57.558 -13.205 1.00 14.21 397 GLU A C 1
ATOM 2546 O O . GLU A 1 365 ? 8.713 57.467 -12.469 1.00 14.03 397 GLU A O 1
ATOM 2552 N N . ALA A 1 366 ? 6.502 57.872 -12.748 1.00 13.76 398 ALA A N 1
ATOM 2553 C CA . ALA A 1 366 ? 6.272 58.057 -11.303 1.00 13.29 398 ALA A CA 1
ATOM 2554 C C . ALA A 1 366 ? 6.473 56.746 -10.533 1.00 12.23 398 ALA A C 1
ATOM 2555 O O . ALA A 1 366 ? 7.080 56.749 -9.448 1.00 12.91 398 ALA A O 1
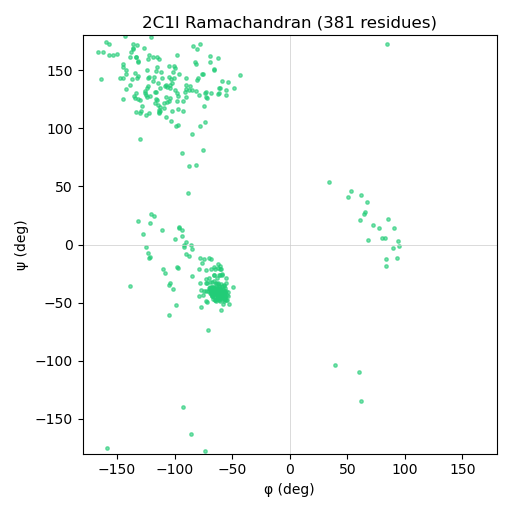ATOM 2557 N N . SER A 1 367 ? 6.077 55.620 -11.132 1.00 12.14 399 SER A N 1
ATOM 2558 C CA . SER A 1 367 ? 6.253 54.313 -10.465 1.00 12.32 399 SER A CA 1
ATOM 2559 C C . SER A 1 367 ? 7.732 53.977 -10.376 1.00 12.48 399 SER A C 1
ATOM 2560 O O . SER A 1 367 ? 8.195 53.431 -9.346 1.00 13.35 399 SER A O 1
ATOM 2563 N N . ILE A 1 368 ? 8.472 54.264 -11.449 1.00 11.89 400 ILE A N 1
ATOM 2564 C CA . ILE A 1 368 ? 9.908 53.984 -11.440 1.00 11.68 400 ILE A CA 1
ATOM 2565 C C . ILE A 1 368 ? 10.610 54.755 -10.328 1.00 11.58 400 ILE A C 1
ATOM 2566 O O . ILE A 1 368 ? 11.417 54.205 -9.576 1.00 12.54 400 ILE A O 1
ATOM 2571 N N . LEU A 1 369 ? 10.296 56.036 -10.217 1.00 12.27 401 LEU A N 1
ATOM 2572 C CA . LEU A 1 369 ? 10.859 56.829 -9.127 1.00 12.99 401 LEU A CA 1
ATOM 2573 C C . LEU A 1 369 ? 10.483 56.273 -7.762 1.00 12.54 401 LEU A C 1
ATOM 2574 O O . LEU A 1 369 ? 11.369 56.152 -6.913 1.00 13.80 401 LEU A O 1
ATOM 2579 N N . THR A 1 370 ? 9.210 55.916 -7.549 1.00 12.42 402 THR A N 1
ATOM 2580 C CA . THR A 1 370 ? 8.825 55.386 -6.246 1.00 13.83 402 THR A CA 1
ATOM 2581 C C . THR A 1 370 ? 9.583 54.099 -5.921 1.00 12.90 402 THR A C 1
ATOM 2582 O O . THR A 1 370 ? 10.019 53.896 -4.753 1.00 12.72 402 THR A O 1
ATOM 2586 N N . GLU A 1 371 ? 9.756 53.209 -6.899 1.00 12.42 403 GLU A N 1
ATOM 2587 C CA . GLU A 1 371 ? 10.489 51.989 -6.615 1.00 13.12 403 GLU A CA 1
ATOM 2588 C C . GLU A 1 371 ? 11.905 52.318 -6.200 1.00 12.57 403 GLU A C 1
ATOM 2589 O O .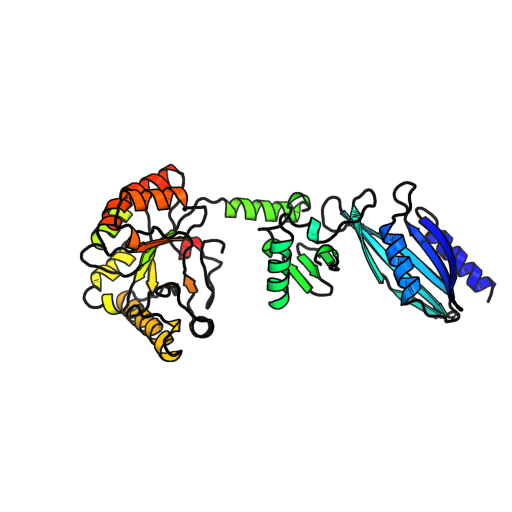 GLU A 1 371 ? 12.429 51.707 -5.266 1.00 13.52 403 GLU A O 1
ATOM 2595 N N . ILE A 1 372 ? 12.566 53.258 -6.895 1.00 12.49 404 ILE A N 1
ATOM 2596 C CA . ILE A 1 372 ? 13.918 53.636 -6.516 1.00 13.67 404 ILE A CA 1
ATOM 2597 C C . ILE A 1 372 ? 13.919 54.233 -5.097 1.00 13.59 404 ILE A C 1
ATOM 2598 O O . ILE A 1 372 ? 14.758 53.885 -4.241 1.00 13.67 404 ILE A O 1
ATOM 2603 N N . GLN A 1 373 ? 12.966 55.124 -4.816 1.00 13.34 405 GLN A N 1
ATOM 2604 C CA . GLN A 1 373 ? 12.950 55.750 -3.484 1.00 13.20 405 GLN A CA 1
ATOM 2605 C C . GLN A 1 373 ? 12.788 54.736 -2.379 1.00 12.57 405 GLN A C 1
ATOM 2606 O O . GLN A 1 373 ? 13.367 54.899 -1.309 1.00 12.79 405 GLN A O 1
ATOM 2612 N N . HIS A 1 374 ? 11.946 53.716 -2.603 1.00 11.49 406 HIS A N 1
ATOM 2613 C CA . HIS A 1 374 ? 11.653 52.755 -1.551 1.00 11.86 406 HIS A CA 1
ATOM 2614 C C . HIS A 1 374 ? 12.639 51.622 -1.429 1.00 11.49 406 HIS A C 1
ATOM 2615 O O . HIS A 1 374 ? 12.768 51.038 -0.355 1.00 13.50 406 HIS A O 1
ATOM 2622 N N . GLN A 1 375 ? 13.303 51.286 -2.539 1.00 11.58 407 GLN A N 1
ATOM 2623 C CA . GLN A 1 375 ? 14.145 50.071 -2.543 1.00 11.71 407 GLN A CA 1
ATOM 2624 C C . GLN A 1 375 ? 15.640 50.361 -2.451 1.00 10.96 407 GLN A C 1
ATOM 2625 O O . GLN A 1 375 ? 16.371 49.562 -1.903 1.00 12.79 407 GLN A O 1
ATOM 2631 N N . VAL A 1 376 ? 16.112 51.463 -3.024 1.00 10.84 408 VAL A N 1
ATOM 2632 C CA . VAL A 1 376 ? 17.560 51.650 -3.090 1.00 11.14 408 VAL A CA 1
ATOM 2633 C C . VAL A 1 376 ? 18.134 51.647 -1.670 1.00 11.59 408 VAL A C 1
ATOM 2634 O O . VAL A 1 376 ? 17.575 52.262 -0.760 1.00 11.99 408 VAL A O 1
ATOM 2638 N N . ALA A 1 377 ? 19.307 51.006 -1.529 1.00 11.13 409 ALA A N 1
ATOM 2639 C CA . ALA A 1 377 ? 20.010 50.936 -0.256 1.00 11.87 409 ALA A CA 1
ATOM 2640 C C . ALA A 1 377 ? 21.496 51.199 -0.509 1.00 11.60 409 ALA A C 1
ATOM 2641 O O . ALA A 1 377 ? 21.946 51.247 -1.655 1.00 11.64 409 ALA A O 1
ATOM 2643 N N . ASN A 1 378 ? 22.279 51.320 0.580 1.00 10.87 410 ASN A N 1
ATOM 2644 C CA . ASN A 1 378 ? 23.747 51.383 0.385 1.00 11.20 410 ASN A CA 1
ATOM 2645 C C . ASN A 1 378 ? 24.221 50.166 -0.399 1.00 10.73 410 ASN A C 1
ATOM 2646 O O . ASN A 1 378 ? 23.881 49.025 -0.054 1.00 11.59 410 ASN A O 1
ATOM 2651 N N . GLY A 1 379 ? 24.988 50.406 -1.468 1.00 10.71 411 GLY A N 1
ATOM 2652 C CA . GLY A 1 379 ? 25.555 49.323 -2.220 1.00 11.70 411 GLY A CA 1
ATOM 2653 C C . GLY A 1 379 ? 24.633 48.687 -3.245 1.00 10.90 411 GLY A C 1
ATOM 2654 O O . GLY A 1 379 ? 24.992 47.663 -3.839 1.00 11.65 411 GLY A O 1
ATOM 2655 N N . SER A 1 380 ? 23.420 49.249 -3.459 1.00 11.23 412 SER A N 1
ATOM 2656 C CA . SER A 1 380 ? 22.528 48.616 -4.405 1.00 10.99 412 SER A CA 1
ATOM 2657 C C . SER A 1 380 ? 23.035 48.651 -5.828 1.00 11.43 412 SER A C 1
ATOM 2658 O O . SER A 1 380 ? 23.695 49.613 -6.269 1.00 11.92 412 SER A O 1
ATOM 2661 N N . ILE A 1 381 ? 22.625 47.609 -6.566 1.00 11.70 413 ILE A N 1
ATOM 2662 C CA . ILE A 1 381 ? 22.769 47.562 -8.022 1.00 11.77 413 ILE A CA 1
ATOM 2663 C C . ILE A 1 381 ? 21.325 47.597 -8.586 1.00 11.43 413 ILE A C 1
ATOM 2664 O O . ILE A 1 381 ? 20.498 46.721 -8.293 1.00 11.95 413 ILE A O 1
ATOM 2669 N N . VAL A 1 382 ? 21.045 48.672 -9.299 1.00 10.93 414 VAL A N 1
ATOM 2670 C CA . VAL A 1 382 ? 19.706 48.978 -9.795 1.00 11.16 414 VAL A CA 1
ATOM 2671 C C . VAL A 1 382 ? 19.569 48.514 -11.233 1.00 11.77 414 VAL A C 1
ATOM 2672 O O . VAL A 1 382 ? 20.382 48.884 -12.087 1.00 12.70 414 VAL A O 1
ATOM 2676 N N . LEU A 1 383 ? 18.517 47.726 -11.489 1.00 11.86 415 LEU A N 1
ATOM 2677 C CA . LEU A 1 383 ? 18.198 47.261 -12.833 1.00 12.31 415 LEU A CA 1
ATOM 2678 C C . LEU A 1 383 ? 17.212 48.200 -13.543 1.00 11.85 415 LEU A C 1
ATOM 2679 O O . LEU A 1 383 ? 16.113 48.443 -13.025 1.00 12.46 415 LEU A O 1
ATOM 2684 N N . MET A 1 384 ? 17.622 48.699 -14.713 1.00 12.29 416 MET A N 1
ATOM 2685 C CA . MET A 1 384 ? 16.746 49.399 -15.655 1.00 12.41 416 MET A CA 1
ATOM 2686 C C . MET A 1 384 ? 16.985 48.842 -17.023 1.00 12.01 416 MET A C 1
ATOM 2687 O O . MET A 1 384 ? 17.943 48.075 -17.240 1.00 12.89 416 MET A O 1
ATOM 2692 N N . HIS A 1 385 ? 16.138 49.250 -17.965 1.00 13.55 417 HIS A N 1
ATOM 2693 C CA . HIS A 1 385 ? 16.230 48.787 -19.375 1.00 14.87 417 HIS A CA 1
ATOM 2694 C C . HIS A 1 385 ? 16.217 50.051 -20.218 1.00 16.87 417 HIS A C 1
ATOM 2695 O O . HIS A 1 385 ? 15.190 50.729 -20.216 1.00 20.04 417 HIS A O 1
ATOM 2702 N N . ASP A 1 386 ? 17.324 50.350 -20.926 1.00 19.65 418 ASP A N 1
ATOM 2703 C CA . ASP A 1 386 ? 17.448 51.641 -21.652 1.00 20.99 418 ASP A CA 1
ATOM 2704 C C . ASP A 1 386 ? 16.872 51.514 -23.055 1.00 22.22 418 ASP A C 1
ATOM 2705 O O . ASP A 1 386 ? 17.494 52.007 -24.031 1.00 25.50 418 ASP A O 1
ATOM 2710 N N . ILE A 1 387 ? 15.698 50.885 -23.174 1.00 22.33 419 ILE A N 1
ATOM 2711 C CA . ILE A 1 387 ? 15.152 50.589 -24.481 1.00 24.46 419 ILE A CA 1
ATOM 2712 C C . ILE A 1 387 ? 13.761 51.171 -24.682 1.00 24.85 419 ILE A C 1
ATOM 2713 O O . ILE A 1 387 ? 13.264 51.113 -25.809 1.00 27.10 419 ILE A O 1
ATOM 2718 N N . HIS A 1 388 ? 13.120 51.741 -23.639 1.00 24.09 420 HIS A N 1
ATOM 2719 C CA . HIS A 1 388 ? 11.805 52.413 -23.798 1.00 24.66 420 HIS A CA 1
ATOM 2720 C C . HIS A 1 388 ? 11.745 53.767 -23.104 1.00 23.14 420 HIS A C 1
ATOM 2721 O O . HIS A 1 388 ? 12.508 54.071 -22.183 1.00 21.68 420 HIS A O 1
ATOM 2728 N N . SER A 1 389 ? 10.776 54.568 -23.522 1.00 21.41 421 SER A N 1
ATOM 2729 C CA . SER A 1 389 ? 10.732 55.970 -23.140 1.00 21.08 421 SER A CA 1
ATOM 2730 C C . SER A 1 389 ? 10.469 56.301 -21.654 1.00 19.90 421 SER A C 1
ATOM 2731 O O . SER A 1 389 ? 11.023 57.283 -21.154 1.00 19.56 421 SER A O 1
ATOM 2734 N N . PRO A 1 390 ? 9.615 55.516 -20.950 1.00 19.52 422 PRO A N 1
ATOM 2735 C CA . PRO A 1 390 ?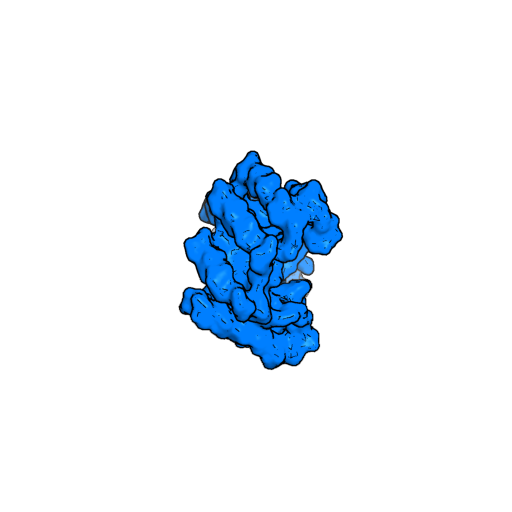 9.425 55.778 -19.528 1.00 18.33 422 PRO A CA 1
ATOM 2736 C C . PRO A 1 390 ? 10.756 55.820 -18.740 1.00 17.25 422 PRO A C 1
ATOM 2737 O O . PRO A 1 390 ? 10.908 56.667 -17.851 1.00 17.25 422 PRO A O 1
ATOM 2741 N N . THR A 1 391 ? 11.679 54.911 -19.058 1.00 17.21 423 THR A N 1
ATOM 2742 C CA . THR A 1 391 ? 12.968 54.884 -18.370 1.00 16.30 423 THR A CA 1
ATOM 2743 C C . THR A 1 391 ? 13.806 56.118 -18.690 1.00 15.69 423 THR A C 1
ATOM 2744 O O . THR A 1 391 ? 14.364 56.778 -17.770 1.00 16.51 423 THR A O 1
ATOM 2748 N N . VAL A 1 392 ? 13.843 56.479 -19.977 1.00 16.42 424 VAL A N 1
ATOM 2749 C CA . VAL A 1 392 ? 14.540 57.660 -20.416 1.00 16.91 424 VAL A CA 1
ATOM 2750 C C . VAL A 1 392 ? 13.988 58.883 -19.667 1.00 16.41 424 VAL A C 1
ATOM 2751 O O . VAL A 1 392 ? 14.730 59.690 -19.092 1.00 18.03 424 VAL A O 1
ATOM 2755 N N . ASN A 1 393 ? 12.657 58.973 -19.647 1.00 16.46 425 ASN A N 1
ATOM 2756 C CA . ASN A 1 393 ? 12.021 60.154 -19.067 1.00 16.85 425 ASN A CA 1
ATOM 2757 C C . ASN A 1 393 ? 12.173 60.249 -17.556 1.00 15.91 425 ASN A C 1
ATOM 2758 O O . ASN A 1 393 ? 12.175 61.351 -16.984 1.00 17.01 425 ASN A O 1
ATOM 2763 N N . ALA A 1 394 ? 12.221 59.090 -16.902 1.00 15.39 426 ALA A N 1
ATOM 2764 C CA . ALA A 1 394 ? 12.294 59.047 -15.436 1.00 15.44 426 ALA A CA 1
ATOM 2765 C C . ALA A 1 394 ? 13.703 59.318 -14.923 1.00 14.68 426 ALA A C 1
ATOM 2766 O O . ALA A 1 394 ? 13.900 59.630 -13.744 1.00 14.71 426 ALA A O 1
ATOM 2768 N N . LEU A 1 395 ? 14.700 59.126 -15.791 1.00 14.21 427 LEU A N 1
ATOM 2769 C CA . LEU A 1 395 ? 16.059 59.107 -15.309 1.00 14.68 427 LEU A CA 1
ATOM 2770 C C . LEU A 1 395 ? 16.485 60.397 -14.569 1.00 15.01 427 LEU A C 1
ATOM 2771 O O . LEU A 1 395 ? 17.100 60.334 -13.500 1.00 14.32 427 LEU A O 1
ATOM 2776 N N . PRO A 1 396 ? 16.160 61.595 -15.125 1.00 15.27 428 PRO A N 1
ATOM 2777 C CA . PRO A 1 396 ? 16.577 62.823 -14.392 1.00 15.15 428 PRO A CA 1
ATOM 2778 C C . PRO A 1 396 ? 16.047 62.885 -12.942 1.00 15.75 428 PRO A C 1
ATOM 2779 O O . PRO A 1 396 ? 16.791 63.198 -12.033 1.00 16.09 428 PRO A O 1
ATOM 2783 N N . ARG A 1 397 ? 14.755 62.569 -12.742 1.00 15.90 429 ARG A N 1
ATOM 2784 C CA . ARG A 1 397 ? 14.189 62.581 -11.391 1.00 16.50 429 ARG A CA 1
ATOM 2785 C C . ARG A 1 397 ? 14.818 61.520 -10.469 1.00 14.30 429 ARG A C 1
ATOM 2786 O O . ARG A 1 397 ? 14.977 61.752 -9.270 1.00 14.02 429 ARG A O 1
ATOM 2794 N N . VAL A 1 398 ? 15.122 60.354 -11.012 1.00 13.17 430 VAL A N 1
ATOM 2795 C CA . VAL A 1 398 ? 15.788 59.305 -10.248 1.00 13.78 430 VAL A CA 1
ATOM 2796 C C . VAL A 1 398 ? 17.169 59.770 -9.799 1.00 13.11 430 VAL A C 1
ATOM 2797 O O . VAL A 1 398 ? 17.552 59.603 -8.641 1.00 13.53 430 VAL A O 1
ATOM 2801 N N . ILE A 1 399 ? 17.918 60.347 -10.739 1.00 12.92 431 ILE A N 1
ATOM 2802 C CA . ILE A 1 399 ? 19.259 60.800 -10.383 1.00 13.51 431 ILE A CA 1
ATOM 2803 C C . ILE A 1 399 ? 19.194 61.921 -9.355 1.00 13.75 431 ILE A C 1
ATOM 2804 O O . ILE A 1 399 ? 19.943 61.913 -8.368 1.00 13.83 431 ILE A O 1
ATOM 2809 N N . GLU A 1 400 ? 18.341 62.918 -9.605 1.00 14.24 432 GLU A N 1
ATOM 2810 C CA . GLU A 1 400 ? 18.213 64.014 -8.621 1.00 14.75 432 GLU A CA 1
ATOM 2811 C C . GLU A 1 400 ? 17.837 63.488 -7.239 1.00 15.29 432 GLU A C 1
ATOM 2812 O O . GLU A 1 400 ? 18.387 63.959 -6.231 1.00 15.51 432 GLU A O 1
ATOM 2818 N N . TYR A 1 401 ? 16.874 62.562 -7.158 1.00 13.55 433 TYR A N 1
ATOM 2819 C CA . TYR A 1 401 ? 16.491 62.043 -5.847 1.00 13.83 433 TYR A CA 1
ATOM 2820 C C . TYR A 1 401 ? 17.681 61.425 -5.138 1.00 13.35 433 TYR A C 1
ATOM 2821 O O . TYR A 1 401 ? 17.966 61.689 -3.970 1.00 13.79 433 TYR A O 1
ATOM 2830 N N . LEU A 1 402 ? 18.387 60.532 -5.836 1.00 13.93 434 LEU A N 1
ATOM 2831 C CA . LEU A 1 402 ? 19.474 59.816 -5.171 1.00 13.20 434 LEU A CA 1
ATOM 2832 C C . LEU A 1 402 ? 20.625 60.749 -4.810 1.00 14.71 434 LEU A C 1
ATOM 2833 O O . LEU A 1 402 ? 21.205 60.631 -3.716 1.00 14.65 434 LEU A O 1
ATOM 2838 N N . LYS A 1 403 ? 20.950 61.697 -5.678 1.00 15.14 435 LYS A N 1
ATOM 2839 C CA . LYS A 1 403 ? 22.010 62.668 -5.263 1.00 16.46 435 LYS A CA 1
ATOM 2840 C C . LYS A 1 403 ? 21.524 63.479 -4.036 1.00 17.90 435 LYS A C 1
ATOM 2841 O O . LYS A 1 403 ? 22.298 63.746 -3.121 1.00 18.97 435 LYS A O 1
ATOM 2847 N N . ASN A 1 404 ? 20.235 63.847 -4.009 1.00 16.91 436 ASN A N 1
ATOM 2848 C CA . ASN A 1 404 ? 19.713 64.610 -2.831 1.00 17.98 436 ASN A CA 1
ATOM 2849 C C . ASN A 1 404 ? 19.719 63.843 -1.521 1.00 18.99 436 ASN A C 1
ATOM 2850 O O . ASN A 1 404 ? 19.676 64.440 -0.419 1.00 20.83 436 ASN A O 1
ATOM 2855 N N . GLN A 1 405 ? 19.751 62.527 -1.613 1.00 16.12 437 GLN A N 1
ATOM 2856 C CA . GLN A 1 405 ? 19.907 61.704 -0.441 1.00 15.87 437 GLN A CA 1
ATOM 2857 C C . GLN A 1 405 ? 21.373 61.405 -0.110 1.00 14.51 437 GLN A C 1
ATOM 2858 O O . GLN A 1 405 ? 21.611 60.639 0.804 1.00 18.24 437 GLN A O 1
ATOM 2864 N N . GLY A 1 406 ? 22.303 61.959 -0.886 1.00 14.78 438 GLY A N 1
ATOM 2865 C CA . GLY A 1 406 ? 23.705 61.792 -0.571 1.00 13.88 438 GLY A CA 1
ATOM 2866 C C . GLY A 1 406 ? 24.357 60.574 -1.209 1.00 12.82 438 GLY A C 1
ATOM 2867 O O . GLY A 1 406 ? 25.465 60.187 -0.800 1.00 12.98 438 GLY A O 1
ATOM 2868 N N . TYR A 1 407 ? 23.737 59.930 -2.210 1.00 11.79 439 TYR A N 1
ATOM 2869 C CA . TYR A 1 407 ? 24.387 58.817 -2.883 1.00 11.80 439 TYR A CA 1
ATOM 2870 C C . TYR A 1 407 ? 25.465 59.294 -3.829 1.00 11.46 439 TYR A C 1
ATOM 2871 O O . TYR A 1 407 ? 25.316 60.338 -4.495 1.00 13.54 439 TYR A O 1
ATOM 2880 N N . THR A 1 408 ? 26.514 58.469 -3.941 1.00 10.47 440 THR A N 1
ATOM 2881 C CA . THR A 1 408 ? 27.459 58.520 -5.062 1.00 10.27 440 THR A CA 1
ATOM 2882 C C . THR A 1 408 ? 27.119 57.441 -6.067 1.00 10.17 440 THR A C 1
ATOM 2883 O O . THR A 1 408 ? 26.922 56.303 -5.665 1.00 11.47 440 THR A O 1
ATOM 2887 N N . PHE A 1 409 ? 27.079 57.807 -7.364 1.00 10.81 441 PHE A N 1
ATOM 2888 C CA . PHE A 1 409 ? 26.879 56.802 -8.398 1.00 11.23 441 PHE A CA 1
ATOM 2889 C C . PHE A 1 409 ? 28.215 56.227 -8.785 1.00 10.65 441 PHE A C 1
ATOM 2890 O O . PHE A 1 409 ? 29.209 56.954 -8.995 1.00 10.69 441 PHE A O 1
ATOM 2898 N N . VAL A 1 410 ? 28.277 54.890 -8.933 1.00 10.36 442 VAL A N 1
ATOM 2899 C CA . VAL A 1 410 ? 29.525 54.183 -9.273 1.00 11.37 442 VAL A CA 1
ATOM 2900 C C . VAL A 1 410 ? 29.260 53.212 -10.419 1.00 11.22 442 VAL A C 1
ATOM 2901 O O . VAL A 1 410 ? 28.140 52.774 -10.636 1.00 12.37 442 VAL A O 1
ATOM 2905 N N . THR A 1 411 ? 30.328 52.861 -11.114 1.00 11.58 443 THR A N 1
ATOM 2906 C CA . THR A 1 411 ? 30.225 51.767 -12.080 1.00 11.00 443 THR A CA 1
ATOM 2907 C C . THR A 1 411 ? 30.316 50.425 -11.328 1.00 11.39 443 THR A C 1
ATOM 2908 O O . THR A 1 411 ? 30.793 50.356 -10.185 1.00 11.27 443 THR A O 1
ATOM 2912 N N . ILE A 1 412 ? 29.995 49.336 -12.035 1.00 11.24 444 ILE A N 1
ATOM 2913 C CA . ILE A 1 412 ? 30.140 48.042 -11.384 1.00 11.22 444 ILE A CA 1
ATOM 2914 C C . ILE A 1 412 ? 31.587 47.728 -10.969 1.00 11.09 444 ILE A C 1
ATOM 2915 O O . ILE A 1 412 ? 31.805 47.262 -9.842 1.00 11.96 444 ILE A O 1
ATOM 2920 N N . PRO A 1 413 ? 32.591 47.963 -11.846 1.00 11.84 445 PRO A N 1
ATOM 2921 C CA . PRO A 1 413 ? 33.983 47.731 -11.412 1.00 12.28 445 PRO A CA 1
ATOM 2922 C C . PRO A 1 413 ? 34.370 48.614 -10.233 1.00 12.27 445 PRO A C 1
ATOM 2923 O O . PRO A 1 413 ? 35.041 48.152 -9.318 1.00 13.74 445 PRO A O 1
ATOM 2927 N N . GLU A 1 414 ? 33.939 49.878 -10.208 1.00 12.41 446 GLU A N 1
ATOM 2928 C CA . GLU A 1 414 ? 34.237 50.701 -9.026 1.00 12.77 446 GLU A CA 1
ATOM 2929 C C . GLU A 1 414 ? 33.620 50.128 -7.765 1.00 13.54 446 GLU A C 1
ATOM 2930 O O . GLU A 1 414 ? 34.240 50.180 -6.676 1.00 14.47 446 GLU A O 1
ATOM 2936 N N . MET A 1 415 ? 32.398 49.590 -7.877 1.00 13.32 447 MET A N 1
ATOM 2937 C CA . MET A 1 415 ? 31.695 49.066 -6.725 1.00 14.73 447 MET A CA 1
ATOM 2938 C C . MET A 1 415 ? 32.352 47.806 -6.183 1.00 13.85 447 MET A C 1
ATOM 2939 O O . MET A 1 415 ? 32.413 47.609 -4.968 1.00 15.82 447 MET A O 1
ATOM 2944 N N . LEU A 1 416 ? 32.757 46.903 -7.086 1.00 14.72 448 LEU A N 1
ATOM 2945 C CA . LEU A 1 416 ? 33.099 45.526 -6.708 1.00 16.57 448 LEU A CA 1
ATOM 2946 C C . LEU A 1 416 ? 34.612 45.412 -6.642 1.00 20.76 448 LEU A C 1
ATOM 2947 O O . LEU A 1 416 ? 35.133 44.800 -5.693 1.00 23.10 448 LEU A O 1
ATOM 2952 N N . ASN A 1 417 ? 35.307 46.062 -7.560 1.00 20.49 449 ASN A N 1
ATOM 2953 C CA . ASN A 1 417 ? 36.776 46.230 -7.470 1.00 25.56 449 ASN A CA 1
ATOM 2954 C C . ASN A 1 417 ? 37.427 44.958 -6.941 1.00 27.18 449 ASN A C 1
ATOM 2955 O O . ASN A 1 417 ? 37.449 43.982 -7.670 1.00 30.72 449 ASN A O 1
ATOM 2960 N N . THR A 1 418 ? 37.838 44.953 -5.670 1.00 28.79 450 THR A N 1
ATOM 2961 C CA . THR A 1 418 ? 38.588 43.829 -5.059 1.00 29.53 450 THR A CA 1
ATOM 2962 C C . THR A 1 418 ? 37.881 42.479 -5.101 1.00 28.42 450 THR A C 1
ATOM 2963 O O . THR A 1 418 ? 38.551 41.415 -5.316 1.00 29.47 450 THR A O 1
ATOM 2967 N N . ARG A 1 419 ? 36.555 42.519 -4.893 1.00 25.78 451 ARG A N 1
ATOM 2968 C CA . ARG A 1 419 ? 35.715 41.327 -4.759 1.00 25.86 451 ARG A CA 1
ATOM 2969 C C . ARG A 1 419 ? 35.585 40.541 -6.088 1.00 23.58 451 ARG A C 1
ATOM 2970 O O . ARG A 1 419 ? 35.247 39.377 -6.051 1.00 22.79 451 ARG A O 1
ATOM 2978 N N . LEU A 1 420 ? 35.829 41.171 -7.241 1.00 21.88 452 LEU A N 1
ATOM 2979 C CA . LEU A 1 420 ? 35.492 40.520 -8.525 1.00 21.97 452 LEU A CA 1
ATOM 2980 C C . LEU A 1 420 ? 36.446 39.374 -8.827 1.00 21.56 452 LEU A C 1
ATOM 2981 O O . LEU A 1 420 ? 37.685 39.566 -8.885 1.00 23.38 452 LEU A O 1
ATOM 2986 N N . LYS A 1 421 ? 35.852 38.213 -9.082 1.00 20.76 453 LYS A N 1
ATOM 2987 C CA . LYS A 1 421 ? 36.586 36.990 -9.344 1.00 20.45 453 LYS A CA 1
ATOM 2988 C C . LYS A 1 421 ? 35.860 36.215 -10.422 1.00 18.55 453 LYS A C 1
ATOM 2989 O O . LYS A 1 421 ? 34.637 36.303 -10.540 1.00 18.12 453 LYS A O 1
ATOM 2995 N N . ALA A 1 422 ? 36.595 35.447 -11.203 1.00 18.78 454 ALA A N 1
ATOM 2996 C CA . ALA A 1 422 ? 35.985 34.551 -12.138 1.00 18.17 454 ALA A CA 1
ATOM 2997 C C . ALA A 1 422 ? 34.957 33.619 -11.515 1.00 17.93 454 ALA A C 1
ATOM 2998 O O . ALA A 1 422 ? 35.118 33.111 -10.396 1.00 19.49 454 ALA A O 1
ATOM 3000 N N . HIS A 1 423 ? 33.870 33.435 -12.258 1.00 17.16 455 HIS A N 1
ATOM 3001 C CA . HIS A 1 423 ? 32.832 32.427 -11.983 1.00 16.74 455 HIS A CA 1
ATOM 3002 C C . HIS A 1 423 ? 31.805 32.864 -10.986 1.00 16.66 455 HIS A C 1
ATOM 3003 O O . HIS A 1 423 ? 30.732 32.304 -10.963 1.00 19.15 455 HIS A O 1
ATOM 3010 N N . GLU A 1 424 ? 32.119 33.883 -10.195 1.00 16.35 456 GLU A N 1
ATOM 3011 C CA . GLU A 1 424 ? 31.287 34.215 -9.037 1.00 16.43 456 GLU A CA 1
ATOM 3012 C C . GLU A 1 424 ? 30.057 35.061 -9.417 1.00 15.80 456 GLU A C 1
ATOM 3013 O O . GLU A 1 424 ? 30.067 35.710 -10.452 1.00 15.85 456 GLU A O 1
ATOM 3019 N N . LEU A 1 425 ? 29.038 35.005 -8.565 1.00 15.58 457 LEU A N 1
ATOM 3020 C CA . LEU A 1 425 ? 27.804 35.785 -8.689 1.00 15.07 457 LEU A CA 1
ATOM 3021 C C . LEU A 1 425 ? 27.808 36.947 -7.720 1.00 14.91 457 LEU A C 1
ATOM 3022 O O . LEU A 1 425 ? 28.239 36.789 -6.558 1.00 16.04 457 LEU A O 1
ATOM 3027 N N . TYR A 1 426 ? 27.269 38.079 -8.170 1.00 14.24 458 TYR A N 1
ATOM 3028 C CA . TYR A 1 426 ? 27.197 39.292 -7.361 1.00 13.84 458 TYR A CA 1
ATOM 3029 C C . TYR A 1 426 ? 25.807 39.895 -7.467 1.00 13.36 458 TYR A C 1
ATOM 3030 O O . TYR A 1 426 ? 25.306 40.096 -8.592 1.00 15.92 458 TYR A O 1
ATOM 3039 N N . TYR A 1 427 ? 25.179 40.220 -6.332 1.00 13.70 459 TYR A N 1
ATOM 3040 C CA . TYR A 1 427 ? 23.835 40.800 -6.336 1.00 14.44 459 TYR A CA 1
ATOM 3041 C C . TYR A 1 427 ? 23.837 42.275 -5.952 1.00 14.42 459 TYR A C 1
ATOM 3042 O O . TYR A 1 427 ? 22.923 43.031 -6.299 1.00 14.84 459 TYR A O 1
ATOM 3051 N N . SER A 1 428 ? 24.864 42.675 -5.212 1.00 13.50 460 SER A N 1
ATOM 3052 C CA . SER A 1 428 ? 25.001 44.040 -4.717 1.00 13.48 460 SER A CA 1
ATOM 3053 C C . SER A 1 428 ? 26.457 44.268 -4.401 1.00 13.02 460 SER A C 1
ATOM 3054 O O . SER A 1 428 ? 27.290 43.380 -4.608 1.00 14.78 460 SER A O 1
ATOM 3057 N N . ARG A 1 429 ? 26.792 45.423 -3.833 1.00 12.58 461 ARG A N 1
ATOM 3058 C CA . ARG A 1 429 ? 28.189 45.587 -3.442 1.00 13.39 461 ARG A CA 1
ATOM 3059 C C . ARG A 1 429 ? 28.630 44.495 -2.490 1.00 14.34 461 ARG A C 1
ATOM 3060 O O . ARG A 1 429 ? 29.794 44.056 -2.514 1.00 15.92 461 ARG A O 1
ATOM 3068 N N . ASP A 1 430 ? 27.721 44.065 -1.623 1.00 15.17 462 ASP A N 1
ATOM 3069 C CA . ASP A 1 430 ? 28.107 43.185 -0.505 1.00 16.58 462 ASP A CA 1
ATOM 3070 C C . ASP A 1 430 ? 27.612 41.762 -0.612 1.00 18.51 462 ASP A C 1
ATOM 3071 O O . ASP A 1 430 ? 28.156 40.880 0.074 1.00 19.91 462 ASP A O 1
ATOM 3076 N N . GLU A 1 431 ? 26.573 41.527 -1.405 1.00 17.50 463 GLU A N 1
ATOM 3077 C CA . GLU A 1 431 ? 25.955 40.191 -1.512 1.00 19.15 463 GLU A CA 1
ATOM 3078 C C . GLU A 1 431 ? 26.121 39.523 -2.850 1.00 18.75 463 GLU A C 1
ATOM 3079 O O . GLU A 1 431 ? 26.552 40.138 -3.835 1.00 18.67 463 GLU A O 1
#

B-factor: mean 20.78, std 8.36, range [8.33, 76.59]

GO terms:
  GO:0042545 cell wall modification (P, IDA)
  GO:0008270 zinc ion binding (F, IDA)
  GO:0050119 N-acetylglucosamine deacetylase activity (F, IDA)
  GO:0060241 lysozyme inhibitor activity (F, IMP)

Secondary structure (DSSP, 8-state):
-HHHHHHHHHHHHHHH-TTEEEEEEEETTEEEEEEEEEETTEE-HHHHHHHHHHHHHT---SS-EEEEEEEEEE-SBTTEEEEEEEEEEE---EEEEEEEEEEEEETTS-B--GGGGBS-HHHHHHHHHHHHHH--GGG--EEEETTEEEE--EEEEGGGGGGGB-GGGB-HHHHHHHHHHHHHHT--EEEEEEES---TTTHHHHHHHHHHTT---EEEE-GGGTTT-HHHHHHHHHTT-EEEE--SS---GGGS-HHHHHHHHHHHHHHHHHHHS----EE--GGG---HHHHHTSS-EEE--SEE--HHHH--HHHHHHHHHHH--TTEEEEEETTSHHHHHHHHHHHHHHHHTTPEE--HHHHHGGG--TT-EESSS--

InterPro domains:
  IPR002509 NodB homology domain [PF01522] (264-377)
  IPR002509 NodB homology domain [PS51677] (268-442)
  IPR011330 Glycoside hydrolase/deacetylase, beta/alpha-barrel [SSF88713] (268-454)
  IPR017219 Peptidoglycan GlcNAc deacetylase [PIRSF037479] (9-463)
  IPR040802 Peptidoglycan GlcNAc deacetylase, N-terminal [PF18627] (48-259)
  IPR050248 Polysaccharide deacetylase, ArnD subfamily [PTHR10587] (256-450)
  IPR054897 N-acetylglucosamine deacetylase [NF045820] (1-463)

Foldseek 3Di:
DVVVVVVVVVVCCVVQVPQWDWDWDADQLETEIETFGDLVNHGLVVSVVVVVVCVVPPDDNDNKYKYKYWDWAPQQWPQKIKIWIKMWIVPVPIDMDISPDMFIAGSNRHGDFQCVFWQDSVVVVVLCVVQVVVQVRRPWGWGDDPQWIAGVHDTHHVLSCLVTGPLNGHPDVVNVVSVVVVVLQQAFAEAEEAEEDDAVVFLVLVLVLCVVLVFEHEYAYAQCHCVVCLVVLQVNVVSPYAYHHAFHPQDLLQPDPLVVSLCSGVSSVVSSCVSHVDHPLEYEYRVNHDDLSNQVVDFGEYEAWQQELCCVPPVALVSSLVSLVPGDDRFGYYYHHRHDDSCSVNVNVNSVVSVVVPYHYDYPCVLQVVVDGGSYYDHTSVD

Sequence (383 aa):
FEQKIESLKKEKDDQLSEGNQKEHFRQGQAEVIAYYPLQGEKVISSVRELINQDVKDKLESKDNLVFYYTEQEESGLKGVVNRNVTKQIYDIEETEKTSLGKVHLTEDGQPFTLDQLFSDASKAKEQLIKELTSFDLSAWNFDYKDSQIILYEIALPVSAFFDVIQSSYLLEKDAALYQSYFDKKHQKVVALTFNDGPNPATTPQVLETLAKYDIKATFFVLGKNVSGNEDLVKRIKSEGHVVGNHSWSHPILSQLSLDEAKKQITDTEDVLTKVLGSSSKLMRPPYGAITDDIRNSLDLSFIMWDVDSLDWKSKNEASILTEIQHQVANGSIVLMHDIHSPTVNALPRVIEYLKNQGYTFVTIPEMLNTRLKAHELYYSRDE

CATH classification: 3.30.565.50 (+2 more: 3.90.640.30, 3.20.20.370)

Nearest PDB structures (foldseek):
  2c1i-assembly1_A  TM=1.003E+00  e=8.255E-84  Streptococcus pneumoniae R6
  2c1g-assembly1_A  TM=9.874E-01  e=6.856E-76  Streptococcus pneumoniae R6
  6h8l-assembly1_A  TM=9.537E-01  e=8.029E-22  Bacillus subtilis subsp. subtilis str. 168
  6h8n-assembly1_A  TM=9.560E-01  e=9.595E-22  Bacillus subtilis subsp. subtilis str. 168
  5lgc-assembly1_A  TM=9.418E-01  e=4.558E-20  Arthrobacter sp. AW19M34-1

Solvent-accessible surface area: 19441 Å² total; per-residue (Å²): 192,130,136,100,41,88,36,18,53,131,79,16,46,101,118,23,59,156,45,23,88,104,68,102,51,184,86,60,124,0,21,0,6,0,2,8,0,30,62,66,142,130,24,4,59,28,0,86,88,62,0,46,67,7,14,146,94,131,25,109,67,123,118,18,6,1,0,0,28,6,97,88,83,138,5,24,6,117,55,4,18,2,30,15,0,11,18,8,60,20,118,147,91,74,84,92,115,92,43,64,17,55,20,21,2,37,132,95,8,81,80,5,44,0,40,72,0,12,80,63,42,94,98,0,76,100,25,0,80,120,75,40,108,98,146,134,12,52,79,52,105,10,13,11,123,119,32,55,0,8,8,138,136,46,30,4,76,0,60,39,0,8,78,3,10,73,39,75,51,3,79,155,119,9,41,48,64,44,105,55,54,87,81,139,59,93,106,87,20,0,0,0,0,1,7,28,1,4,36,85,89,14,0,39,80,0,0,104,10,0,67,154,28,113,10,72,0,0,1,0,1,8,1,101,29,0,89,70,26,61,113,20,0,102,85,0,89,91,62,38,4,20,7,1,0,1,0,84,51,44,31,69,0,42,138,68,71,74,93,89,0,57,100,32,0,50,52,0,25,91,21,4,62,155,18,38,60,60,29,42,108,2,0,0,1,0,144,28,20,31,48,90,92,3,31,89,49,16,93,10,8,0,0,8,59,68,4,39,0,48,6,136,139,42,145,66,42,58,42,0,32,57,48,0,66,137,95,20,50,49,0,0,0,0,8,1,30,1,32,132,65,23,4,18,80,0,1,43,101,0,0,84,63,0,88,120,78,48,28,80,18,16,6,0,42,104,6,0,84,103,93,42,123,39,59,88,50,16,94,10,12,55,121

Radius of gyration: 31.25 Å; Cα contacts (8 Å, |Δi|>4): 721; chains: 1; bounding box: 50×66×88 Å